Protein AF-A0A372RG05-F1 (afdb_monomer_lite)

Sequence (465 aa):
MEESPLFGQHEIIISEVIYQSGDFVYYHDNGLQKLGRLRAIMKDENGNYELRVQLILNYDDLPENLKGLSRRRHSLTGEIWFQDELFIIIMTSQILEKVTIMMMYQHQIIPEGSLRITEIIYKCNDCWHICDVKLSYQHPSDYISVKNPPLSIPVYKLFLDLYYSNFGTFRNVYHSLGGIYVQFGNMATHQRKLIKNHFVLRFIPFGGNFNEQDAWVIAGLGLVTADLPQGKDIAGVLRHNANKGCSTCTIKKKSLSTYNQDRVITLHYHHITDEEISKISQKSVSSKREQLCTEYGLRSLPSILDKLKCERYLQMPQDIYHTTAKKIGRLLKLTCKLFSQEGEDDFIKIWKNFKIPKNLVLKAIISCWVQVAKIMKAVFNKEFTLYSYKELQLCLKKEFLILPKVFASFVNLPNIYINMHLLMYYAKTFSILFVNSQVDIKEMVHHIFKGMNFKKIKFCENLQN

Foldseek 3Di:
DQLACLPHVQWDAAPNDIDGQQFKFWFDDPRDTFIWHFRGWDADPVRAIKTKTWGKAQLVRDDPVPNDPVSVVVSVFQEIETEQPDIDIDHSVGTDDTFDEAECVVDPDDDGSHHYYQWYWYAAPNDIDIDGSLLDADGNVNQDDDDDDPPPAAEARFEKEWEKEWDPVCVPPDPTDIWIKIAGPPDDLVLLLDPVRIDTPPDDDPPDDDDDDDHHYHYDYAAYEYAQQVLQVQLQFADPVAQQHDSFFRHGLQCLLPPRDDDSVTTDFDVVVVVLLVVLQPDPDVVVSVVSCRNRRGHSDHHPCVVHRDGSNQRSAYQLCNLLVVVVVVLVVVVVVVADPVRVVVCVVAVVPDDDDDDDLVVLSVQLVVLSVQLLCLLQDPDDDPVSLVSNVVSLSSNSVRVCVSPVVCNSDVSSSSSVVCSPRCCVPPVVSSSCSVVSVVVVVVVVVVVPPCPDPPDDPPDDD

Secondary structure (DSSP, 8-state):
-TT-TTTSB-EEEETTEEEETT-EEEEEETTEEEEEEEEEEEE-TTS-EEEEEEEEE-GGGS-GGG--HHHHHHHTTTEEEEEEEEEEEEEGGGEEEEE--EETTT-S---TT--EEEEEEEEETTEEEEEEGGGSPPPGGGTPPPPPPPTTS-EEEEEEEEEEEE-GGGTTTSS--EEEEEEETTS-TTGGGSGGG-EETT-PPTT--------EEEEEEEEEEE-HHHHHHHTTB--TTSSB--SSB--BGGGTT-TTS-SGGGB--HHHHHHHHHHHHT--SHHHHHHHHHHHTB-SS--GGGGSSS-TTTSS---HHHHHHHHHHHHHHHHHTTS-HHHHHHHHHHTTS------HHHHHHHHHHHHHHHHHHHHT-S---HHHHHHHHHHHHHHHHHHHHH-GGGTT-HHHHTHHHIIIIIHHH-GGGGS-HHHHHHHHHHHHHHHS-------------

pLDDT: mean 70.19, std 15.72, range [23.42, 92.75]

Structure (mmCIF, N/CA/C/O backbone):
data_AF-A0A372RG05-F1
#
_entry.id   AF-A0A372RG05-F1
#
loop_
_atom_site.group_PDB
_atom_site.id
_atom_site.type_symbol
_atom_site.label_atom_id
_atom_site.label_alt_id
_atom_site.label_comp_id
_atom_site.label_asym_id
_atom_site.label_entity_id
_atom_site.label_seq_id
_atom_site.pdbx_PDB_ins_code
_atom_site.Cartn_x
_atom_site.Cartn_y
_atom_site.Cartn_z
_atom_site.occupancy
_atom_site.B_iso_or_equiv
_atom_site.auth_seq_id
_atom_site.auth_comp_id
_atom_site.auth_asym_id
_atom_site.auth_atom_id
_atom_site.pdbx_PDB_model_num
ATOM 1 N N . MET A 1 1 ? -5.933 -9.212 3.334 1.00 53.38 1 MET A N 1
ATOM 2 C CA . MET A 1 1 ? -7.353 -9.438 2.948 1.00 53.38 1 MET A CA 1
ATOM 3 C C . MET A 1 1 ? -8.233 -9.389 4.193 1.00 53.38 1 MET A C 1
ATOM 5 O O . MET A 1 1 ? -9.326 -8.840 4.135 1.00 53.38 1 MET A O 1
ATOM 9 N N . GLU A 1 2 ? -7.702 -9.883 5.316 1.00 57.94 2 GLU A N 1
ATOM 10 C CA . GLU A 1 2 ? -8.270 -9.846 6.666 1.00 57.94 2 GLU A CA 1
ATOM 11 C C . GLU A 1 2 ? -8.697 -8.437 7.115 1.00 57.94 2 GLU A C 1
ATOM 13 O O . GLU A 1 2 ? -9.759 -8.301 7.706 1.00 57.94 2 GLU A O 1
ATOM 18 N N . GLU A 1 3 ? -7.944 -7.383 6.761 1.00 63.47 3 GLU A N 1
ATOM 19 C CA . GLU A 1 3 ? -8.291 -5.978 7.079 1.00 63.47 3 GLU A CA 1
ATOM 20 C C . GLU A 1 3 ? -9.594 -5.467 6.419 1.00 63.47 3 GLU A C 1
ATOM 22 O O . GLU A 1 3 ? -10.024 -4.343 6.675 1.00 63.47 3 GLU A O 1
ATOM 27 N N . SER A 1 4 ? -10.225 -6.237 5.523 1.00 67.44 4 SER A N 1
ATOM 28 C CA . SER A 1 4 ? -11.450 -5.808 4.840 1.00 67.44 4 SER A CA 1
ATOM 29 C C . SER A 1 4 ? -12.708 -6.239 5.605 1.00 67.44 4 SER A C 1
ATOM 31 O O . SER A 1 4 ? -12.933 -7.446 5.735 1.00 67.44 4 SER A O 1
ATOM 33 N N . PRO A 1 5 ? -13.606 -5.308 5.992 1.00 66.56 5 PRO A N 1
ATOM 34 C CA . PRO A 1 5 ? -14.846 -5.633 6.703 1.00 66.56 5 PRO A CA 1
ATOM 35 C C . PRO A 1 5 ? -15.835 -6.469 5.866 1.00 66.56 5 PRO A C 1
ATOM 37 O O . PRO A 1 5 ? -16.751 -7.084 6.407 1.00 66.56 5 PRO A O 1
ATOM 40 N N . LEU A 1 6 ? -15.644 -6.552 4.542 1.00 66.69 6 LEU A N 1
ATOM 41 C CA . LEU A 1 6 ? -16.422 -7.452 3.683 1.00 66.69 6 LEU A CA 1
ATOM 42 C C . LEU A 1 6 ? -15.947 -8.904 3.779 1.00 66.69 6 LEU A C 1
ATOM 44 O O . LEU A 1 6 ? -16.773 -9.809 3.684 1.00 66.69 6 LEU A O 1
ATOM 48 N N . PHE A 1 7 ? -14.646 -9.145 3.963 1.00 64.38 7 PHE A N 1
ATOM 49 C CA . PHE A 1 7 ? -14.022 -10.454 3.728 1.00 64.38 7 PHE A CA 1
ATOM 50 C C . PHE A 1 7 ? -13.439 -11.114 4.974 1.00 64.38 7 PHE A C 1
ATOM 52 O O . PHE A 1 7 ? -13.580 -12.326 5.116 1.00 64.38 7 PHE A O 1
ATOM 59 N N . GLY A 1 8 ? -12.814 -10.345 5.866 1.00 64.56 8 GLY A N 1
ATOM 60 C CA . GLY A 1 8 ? -12.339 -10.851 7.149 1.00 64.56 8 GLY A CA 1
ATOM 61 C C . GLY A 1 8 ? -13.477 -11.099 8.141 1.00 64.56 8 GLY A C 1
ATOM 62 O O . GLY A 1 8 ? -14.660 -10.870 7.853 1.00 64.56 8 GLY A O 1
ATOM 63 N N . GLN A 1 9 ? -13.101 -11.522 9.348 1.00 73.62 9 GLN A N 1
ATOM 64 C CA . GLN A 1 9 ? -13.955 -11.364 10.518 1.00 73.62 9 GLN A CA 1
ATOM 65 C C . GLN A 1 9 ? -14.029 -9.856 10.809 1.00 73.62 9 GLN A C 1
ATOM 67 O O . GLN A 1 9 ? -13.040 -9.248 11.212 1.00 73.62 9 GLN A O 1
ATOM 72 N N . HIS A 1 10 ? -15.170 -9.221 10.530 1.00 75.00 10 HIS A N 1
ATOM 73 C CA . HIS A 1 10 ? -15.296 -7.772 10.722 1.00 75.00 10 HIS A CA 1
ATOM 74 C C . HIS A 1 10 ? -15.374 -7.409 12.205 1.00 75.00 10 HIS A C 1
ATOM 76 O O . HIS A 1 10 ? -14.768 -6.416 12.607 1.00 75.00 10 HIS A O 1
ATOM 82 N N . GLU A 1 11 ? -16.091 -8.213 12.989 1.00 84.00 11 GLU A N 1
ATOM 83 C CA . GLU A 1 11 ? -16.483 -7.906 14.362 1.00 84.00 11 GLU A CA 1
ATOM 84 C C . GLU A 1 11 ? -16.268 -9.082 15.321 1.00 84.00 11 GLU A C 1
ATOM 86 O O . GLU A 1 11 ? -16.272 -10.248 14.915 1.00 84.00 11 GLU A O 1
ATOM 91 N N . ILE A 1 12 ? -16.075 -8.766 16.598 1.00 87.12 12 ILE A N 1
ATOM 92 C CA . ILE A 1 12 ? -15.927 -9.720 17.697 1.00 87.12 12 ILE A CA 1
ATOM 93 C C . ILE A 1 12 ? -16.541 -9.133 18.971 1.00 87.12 12 ILE A C 1
ATOM 95 O O . ILE A 1 12 ? -16.439 -7.932 19.215 1.00 87.12 12 ILE A O 1
ATOM 99 N N . ILE A 1 13 ? -17.173 -9.979 19.785 1.00 87.62 13 ILE A N 1
ATOM 100 C CA . ILE A 1 13 ? -17.655 -9.604 21.118 1.00 87.62 13 ILE A CA 1
ATOM 101 C C . ILE A 1 13 ? -16.587 -10.005 22.137 1.00 87.62 13 ILE A C 1
ATOM 103 O O . ILE A 1 13 ? -16.177 -11.165 22.176 1.00 87.62 13 ILE A O 1
ATOM 107 N N . ILE A 1 14 ? -16.139 -9.053 22.954 1.00 85.94 14 ILE A N 1
ATOM 108 C CA . ILE A 1 14 ? -15.201 -9.271 24.063 1.00 85.94 14 ILE A CA 1
ATOM 109 C C . ILE A 1 14 ? -15.782 -8.540 25.274 1.00 85.94 14 ILE A C 1
ATOM 111 O O . ILE A 1 14 ? -16.036 -7.341 25.193 1.00 85.94 14 ILE A O 1
ATOM 115 N N . SER A 1 15 ? -16.021 -9.260 26.375 1.00 83.94 15 SER A N 1
ATOM 116 C CA . SER A 1 15 ? -16.627 -8.706 27.600 1.00 83.94 15 SER A CA 1
ATOM 117 C C . SER A 1 15 ? -17.902 -7.892 27.320 1.00 83.94 15 SER A C 1
ATOM 119 O O . SER A 1 15 ? -18.008 -6.734 27.706 1.00 83.94 15 SER A O 1
ATOM 121 N N . GLU A 1 16 ? -18.836 -8.492 26.569 1.00 85.25 16 GLU A N 1
ATOM 122 C CA . GLU A 1 16 ? -20.123 -7.912 26.122 1.00 85.25 16 GLU A CA 1
ATOM 123 C C . GLU A 1 16 ? -20.031 -6.697 25.168 1.00 85.25 16 GLU A C 1
ATOM 125 O O . GLU A 1 16 ? -21.027 -6.323 24.550 1.00 85.25 16 GLU A O 1
ATOM 130 N N . VAL A 1 17 ? -18.839 -6.138 24.937 1.00 88.25 17 VAL A N 1
ATOM 131 C CA . VAL A 1 17 ? -18.601 -5.029 24.000 1.00 88.25 17 VAL A CA 1
ATOM 132 C C . VAL A 1 17 ? -18.288 -5.552 22.593 1.00 88.25 17 VAL A C 1
ATOM 134 O O . VAL A 1 17 ? -17.492 -6.477 22.416 1.00 88.25 17 VAL A O 1
ATOM 137 N N . ILE A 1 18 ? -18.892 -4.932 21.572 1.00 88.38 18 ILE A N 1
ATOM 138 C CA . ILE A 1 18 ? -18.616 -5.212 20.154 1.00 88.38 18 ILE A CA 1
ATOM 139 C C . ILE A 1 18 ? -17.410 -4.382 19.687 1.00 88.38 18 ILE A C 1
ATOM 141 O O . ILE A 1 18 ? -17.457 -3.149 19.663 1.00 88.38 18 ILE A O 1
ATOM 145 N N . TYR A 1 19 ? -16.359 -5.073 19.249 1.00 88.69 19 TYR A N 1
ATOM 146 C CA . TYR A 1 19 ? -15.171 -4.502 18.615 1.00 88.69 19 TYR A CA 1
ATOM 147 C C . TYR A 1 19 ? -15.183 -4.804 17.116 1.00 88.69 19 TYR A C 1
ATOM 149 O O . TYR A 1 19 ? -15.446 -5.935 16.707 1.00 88.69 19 TYR A O 1
ATOM 157 N N . GLN A 1 20 ? -14.868 -3.808 16.293 1.00 87.44 20 GLN A N 1
ATOM 158 C CA . GLN A 1 20 ? -14.857 -3.892 14.836 1.00 87.44 20 GLN A CA 1
ATOM 159 C C . GLN A 1 20 ? -13.479 -3.534 14.265 1.00 87.44 20 GLN A C 1
ATOM 161 O O . GLN A 1 20 ? -12.805 -2.613 14.722 1.00 87.44 20 GLN A O 1
ATOM 166 N N . SER A 1 21 ? -13.057 -4.252 13.221 1.00 84.56 21 SER A N 1
ATOM 167 C CA . SER A 1 21 ? -11.846 -3.931 12.453 1.00 84.56 21 SER A CA 1
ATOM 168 C C . SER A 1 21 ? -11.917 -2.486 11.944 1.00 84.56 21 SER A C 1
ATOM 170 O O . SER A 1 21 ? -12.799 -2.155 11.154 1.00 84.56 21 SER A O 1
ATOM 172 N N . GLY A 1 22 ? -10.997 -1.638 12.406 1.00 84.56 22 GLY A N 1
ATOM 173 C CA . GLY A 1 22 ? -11.013 -0.183 12.250 1.00 84.56 22 GLY A CA 1
ATOM 174 C C . GLY A 1 22 ? -11.011 0.592 13.575 1.00 84.56 22 GLY A C 1
ATOM 175 O O . GLY A 1 22 ? -10.551 1.735 13.577 1.00 84.56 22 GLY A O 1
ATOM 176 N N . ASP A 1 23 ? -11.470 -0.013 14.676 1.00 88.75 23 ASP A N 1
ATOM 177 C CA . ASP A 1 23 ? -11.579 0.609 16.005 1.00 88.75 23 ASP A CA 1
ATOM 178 C C . ASP A 1 23 ? -10.229 0.938 16.659 1.00 88.75 23 ASP A C 1
ATOM 180 O O . ASP A 1 23 ? -9.208 0.303 16.388 1.00 88.75 23 ASP A O 1
ATOM 184 N N . PHE A 1 24 ? -10.246 1.889 17.596 1.00 91.12 24 PHE A N 1
ATOM 185 C CA . PHE A 1 24 ? -9.142 2.143 18.522 1.00 91.12 24 PHE A CA 1
ATOM 186 C C . PHE A 1 24 ? -9.408 1.471 19.874 1.00 91.12 24 PHE A C 1
ATOM 188 O O . PHE A 1 24 ? -10.544 1.446 20.350 1.00 91.12 24 PHE A O 1
ATOM 195 N N . VAL A 1 25 ? -8.362 0.926 20.495 1.00 92.75 25 VAL A N 1
ATOM 196 C CA . VAL A 1 25 ? -8.454 0.147 21.739 1.00 92.75 25 VAL A CA 1
ATOM 197 C C . VAL A 1 25 ? -7.288 0.445 22.678 1.00 92.75 25 VAL A C 1
ATOM 199 O O . VAL A 1 25 ? -6.166 0.701 22.227 1.00 92.75 25 VAL A O 1
ATOM 202 N N . TYR A 1 26 ? -7.544 0.346 23.982 1.00 92.31 26 TYR A N 1
ATOM 203 C CA . TYR A 1 26 ? -6.495 0.097 24.965 1.00 92.31 26 TYR A CA 1
ATOM 204 C C . TYR A 1 26 ? -6.266 -1.409 25.087 1.00 92.31 26 TYR A C 1
ATOM 206 O O . TYR A 1 26 ? -7.216 -2.195 25.146 1.00 92.31 26 TYR A O 1
ATOM 214 N N . TYR A 1 27 ? -5.002 -1.811 25.167 1.00 91.62 27 TYR A N 1
ATOM 215 C CA . TYR A 1 27 ? -4.607 -3.193 25.415 1.00 91.62 27 TYR A CA 1
ATOM 216 C C . TYR A 1 27 ? -3.428 -3.267 26.388 1.00 91.62 27 TYR A C 1
ATOM 218 O O . TYR A 1 27 ? -2.708 -2.290 26.600 1.00 91.62 27 TYR A O 1
ATOM 226 N N . HIS A 1 28 ? -3.244 -4.439 26.988 1.00 90.12 28 HIS A N 1
ATOM 227 C CA . HIS A 1 28 ? -2.194 -4.727 27.953 1.00 90.12 28 HIS A CA 1
ATOM 228 C C . HIS A 1 28 ? -1.012 -5.458 27.297 1.00 90.12 28 HIS A C 1
ATOM 230 O O . HIS A 1 28 ? -1.167 -6.542 26.726 1.00 90.12 28 HIS A O 1
ATOM 236 N N . ASP A 1 29 ? 0.184 -4.885 27.418 1.00 85.81 29 ASP A N 1
ATOM 237 C CA . ASP A 1 29 ? 1.433 -5.415 26.870 1.00 85.81 29 ASP A CA 1
ATOM 238 C C . ASP A 1 29 ? 2.562 -5.298 27.900 1.00 85.81 29 ASP A C 1
ATOM 240 O O . ASP A 1 29 ? 2.917 -4.200 28.328 1.00 85.81 29 ASP A O 1
ATOM 244 N N . ASN A 1 30 ? 3.119 -6.445 28.304 1.00 81.50 30 ASN A N 1
ATOM 245 C CA . ASN A 1 30 ? 4.248 -6.557 29.237 1.00 81.50 30 ASN A CA 1
ATOM 246 C C . ASN A 1 30 ? 4.096 -5.752 30.553 1.00 81.50 30 ASN A C 1
ATOM 248 O O . ASN A 1 30 ? 5.075 -5.236 31.088 1.00 81.50 30 ASN A O 1
ATOM 252 N N . GLY A 1 31 ? 2.873 -5.656 31.091 1.00 77.38 31 GLY A N 1
ATOM 253 C CA . GLY A 1 31 ? 2.576 -4.930 32.337 1.00 77.38 31 GLY A CA 1
ATOM 254 C C . GLY A 1 31 ? 2.121 -3.479 32.144 1.00 77.38 31 GLY A C 1
ATOM 255 O O . GLY A 1 31 ? 1.849 -2.797 33.128 1.00 77.38 31 GLY A O 1
ATOM 256 N N . LEU A 1 32 ? 2.049 -2.991 30.900 1.00 85.00 32 LEU A N 1
ATOM 257 C CA . LEU A 1 32 ? 1.709 -1.606 30.570 1.00 85.00 32 LEU A CA 1
ATOM 258 C C . LEU A 1 32 ? 0.440 -1.524 29.714 1.00 85.00 32 LEU A C 1
ATOM 260 O O . LEU A 1 32 ? 0.237 -2.317 28.793 1.00 85.00 32 LEU A O 1
ATOM 264 N N . GLN A 1 33 ? -0.391 -0.519 29.992 1.00 88.69 33 GLN A N 1
ATOM 265 C CA . GLN A 1 33 ? -1.503 -0.118 29.131 1.00 88.69 33 GLN A CA 1
ATOM 266 C C . GLN A 1 33 ? -0.955 0.636 27.912 1.00 88.69 33 GLN A C 1
ATOM 268 O O . GLN A 1 33 ? -0.195 1.593 28.057 1.00 88.69 33 GLN A O 1
ATOM 273 N N . LYS A 1 34 ? -1.349 0.216 26.708 1.00 90.44 34 LYS A N 1
ATOM 274 C CA . LYS A 1 34 ? -0.932 0.823 25.437 1.00 90.44 34 LYS A CA 1
ATOM 275 C C . LYS A 1 34 ? -2.123 1.090 24.527 1.00 90.44 34 LYS A C 1
ATOM 277 O O . LYS A 1 34 ? -3.161 0.439 24.634 1.00 90.44 34 LYS A O 1
ATOM 282 N N . LEU A 1 35 ? -1.951 2.050 23.621 1.00 91.62 35 LEU A N 1
ATOM 283 C CA . LEU A 1 35 ? -2.931 2.409 22.598 1.00 91.62 35 LEU A CA 1
ATOM 284 C C . LEU A 1 35 ? -2.625 1.713 21.274 1.00 91.62 35 LEU A C 1
ATOM 286 O O . LEU A 1 35 ? -1.468 1.517 20.889 1.00 91.62 35 LEU A O 1
ATOM 290 N N . GLY A 1 36 ? -3.677 1.365 20.541 1.00 91.31 36 GLY A N 1
ATOM 291 C CA . GLY A 1 36 ? -3.541 0.835 19.194 1.00 91.31 36 GLY A CA 1
ATOM 292 C C . GLY A 1 36 ? -4.832 0.887 18.393 1.00 91.31 36 GLY A C 1
ATOM 293 O O . GLY A 1 36 ? -5.913 1.138 18.926 1.00 91.31 36 GLY A O 1
ATOM 294 N N . ARG A 1 37 ? -4.709 0.642 17.088 1.00 90.00 37 ARG A N 1
ATOM 295 C CA . ARG A 1 37 ? -5.841 0.517 16.164 1.00 90.00 37 ARG A CA 1
ATOM 296 C C . ARG A 1 37 ? -5.978 -0.925 15.689 1.00 90.00 37 ARG A C 1
ATOM 298 O O . ARG A 1 37 ? -5.024 -1.484 15.149 1.00 90.00 37 ARG A O 1
ATOM 305 N N . LEU A 1 38 ? -7.153 -1.519 15.870 1.00 89.19 38 LEU A N 1
ATOM 306 C CA . LEU A 1 38 ? -7.473 -2.867 15.415 1.00 89.19 38 LEU A CA 1
ATOM 307 C C . LEU A 1 38 ? -7.543 -2.886 13.883 1.00 89.19 38 LEU A C 1
ATOM 309 O O . LEU A 1 38 ? -8.407 -2.251 13.283 1.00 89.19 38 LEU A O 1
ATOM 313 N N . ARG A 1 39 ? -6.619 -3.605 13.246 1.00 85.31 39 ARG A N 1
ATOM 314 C CA . ARG A 1 39 ? -6.508 -3.715 11.783 1.00 85.31 39 ARG A CA 1
ATOM 315 C C . ARG A 1 39 ? -7.281 -4.911 11.246 1.00 85.31 39 ARG A C 1
ATOM 317 O O . ARG A 1 39 ? -7.990 -4.797 10.255 1.00 85.31 39 ARG A O 1
ATOM 324 N N . ALA A 1 40 ? -7.152 -6.058 11.904 1.00 84.75 40 ALA A N 1
ATOM 325 C CA . ALA A 1 40 ? -7.860 -7.271 11.523 1.00 84.75 40 ALA A CA 1
ATOM 326 C C . ALA A 1 40 ? -8.130 -8.163 12.734 1.00 84.75 40 ALA A C 1
ATOM 328 O O . ALA A 1 40 ? -7.294 -8.273 13.634 1.00 84.75 40 ALA A O 1
ATOM 329 N N . ILE A 1 41 ? -9.269 -8.849 12.695 1.00 85.56 41 ILE A N 1
ATOM 330 C CA . ILE A 1 41 ? -9.576 -9.988 13.558 1.00 85.56 41 ILE A CA 1
ATOM 331 C C . ILE A 1 41 ? -9.273 -11.251 12.745 1.00 85.56 41 ILE A C 1
ATOM 333 O O . ILE A 1 41 ? -9.759 -11.422 11.625 1.00 85.56 41 ILE A O 1
ATOM 337 N N . MET A 1 42 ? -8.428 -12.112 13.296 1.00 84.06 42 MET A N 1
ATOM 338 C CA . MET A 1 42 ? -7.890 -13.316 12.665 1.00 84.06 42 MET A CA 1
ATOM 339 C C . MET A 1 42 ? -8.261 -14.546 13.505 1.00 84.06 42 MET A C 1
ATOM 341 O O . MET A 1 42 ? -8.809 -14.415 14.603 1.00 84.06 42 MET A O 1
ATOM 345 N N . LYS A 1 43 ? -7.963 -15.744 12.994 1.00 81.50 43 LYS A N 1
ATOM 346 C CA . LYS A 1 43 ? -8.001 -16.980 13.781 1.00 81.50 43 LYS A CA 1
ATOM 347 C C . LYS A 1 43 ? -6.684 -17.730 13.661 1.00 81.50 43 LYS A C 1
ATOM 349 O O . LYS A 1 43 ? -6.126 -17.769 12.565 1.00 81.50 43 LYS A O 1
ATOM 354 N N . ASP A 1 44 ? -6.227 -18.311 14.766 1.00 78.50 44 ASP A N 1
ATOM 355 C CA . ASP A 1 44 ? -5.098 -19.244 14.765 1.00 78.50 44 ASP A CA 1
ATOM 356 C C . ASP A 1 44 ? -5.502 -20.607 14.161 1.00 78.50 44 ASP A C 1
ATOM 358 O O . ASP A 1 44 ? -6.667 -20.850 13.825 1.00 78.50 44 ASP A O 1
ATOM 362 N N . GLU A 1 45 ? -4.539 -21.523 14.039 1.00 75.06 45 GLU A N 1
ATOM 363 C CA . GLU A 1 45 ? -4.778 -22.880 13.520 1.00 75.06 45 GLU A CA 1
ATOM 364 C C . GLU A 1 45 ? -5.696 -23.730 14.427 1.00 75.06 45 GLU A C 1
ATOM 366 O O . GLU A 1 45 ? -6.244 -24.736 13.976 1.00 75.06 45 GLU A O 1
ATOM 371 N N . ASN A 1 46 ? -5.918 -23.307 15.678 1.00 79.62 46 ASN A N 1
ATOM 372 C CA . ASN A 1 46 ? -6.794 -23.957 16.657 1.00 79.62 46 ASN A CA 1
ATOM 373 C C . ASN A 1 46 ? -8.223 -23.364 16.671 1.00 79.62 46 ASN A C 1
ATOM 375 O O . ASN A 1 46 ? -9.114 -23.912 17.320 1.00 79.62 46 ASN A O 1
ATOM 379 N N . GLY A 1 47 ? -8.460 -22.249 15.968 1.00 79.31 47 GLY A N 1
ATOM 380 C CA . GLY A 1 47 ? -9.732 -21.523 15.919 1.00 79.31 47 GLY A CA 1
ATOM 381 C C . GLY A 1 47 ? -9.908 -20.404 16.959 1.00 79.31 47 GLY A C 1
ATOM 382 O O . GLY A 1 47 ? -10.967 -19.764 16.960 1.00 79.31 47 GLY A O 1
ATOM 383 N N . ASN A 1 48 ? -8.903 -20.138 17.801 1.00 84.31 48 ASN A N 1
ATOM 384 C CA . ASN A 1 48 ? -8.865 -19.008 18.734 1.00 84.31 48 ASN A CA 1
ATOM 385 C C . ASN A 1 48 ? -8.792 -17.680 17.974 1.00 84.31 48 ASN A C 1
ATOM 387 O O . ASN A 1 48 ? -8.229 -17.618 16.884 1.00 84.31 48 ASN A O 1
ATOM 391 N N . TYR A 1 49 ? -9.310 -16.597 18.557 1.00 86.81 49 TYR A N 1
ATOM 392 C CA . TYR A 1 49 ? -9.231 -15.269 17.944 1.00 86.81 49 TYR A CA 1
ATOM 393 C C . TYR A 1 49 ? -7.911 -14.560 18.270 1.00 86.81 49 TYR A C 1
ATOM 395 O O . TYR A 1 49 ? -7.606 -14.294 19.433 1.00 86.81 49 TYR A O 1
ATOM 403 N N . GLU A 1 50 ? -7.187 -14.183 17.218 1.00 89.25 50 GLU A N 1
ATOM 404 C CA . GLU A 1 50 ? -6.007 -13.319 17.272 1.00 89.25 50 GLU A CA 1
ATOM 405 C C . GLU A 1 50 ? -6.347 -11.930 16.724 1.00 89.25 50 GLU A C 1
ATOM 407 O O . GLU A 1 50 ? -7.055 -11.795 15.723 1.00 89.25 50 GLU A O 1
ATOM 412 N N . LEU A 1 51 ? -5.824 -10.877 17.350 1.00 88.88 51 LEU A N 1
ATOM 413 C CA . LEU A 1 51 ? -6.123 -9.494 16.991 1.00 88.88 51 LEU A CA 1
ATOM 414 C C . LEU A 1 51 ? -4.861 -8.795 16.493 1.00 88.88 51 LEU A C 1
ATOM 416 O O . LEU A 1 51 ? -3.894 -8.614 17.234 1.00 88.88 51 LEU A O 1
ATOM 420 N N . ARG A 1 52 ? -4.869 -8.370 15.228 1.00 87.31 52 ARG A N 1
ATOM 421 C CA . ARG A 1 52 ? -3.763 -7.621 14.631 1.00 87.31 52 ARG A CA 1
ATOM 422 C C . ARG A 1 52 ? -3.950 -6.133 14.896 1.00 87.31 52 ARG A C 1
ATOM 424 O O . ARG A 1 52 ? -4.876 -5.521 14.361 1.00 87.31 52 ARG A O 1
ATOM 431 N N . VAL A 1 53 ? -3.053 -5.542 15.677 1.00 88.25 53 VAL A N 1
ATOM 432 C CA . VAL A 1 53 ? -3.140 -4.149 16.140 1.00 88.25 53 VAL A CA 1
ATOM 433 C C . VAL A 1 53 ? -1.967 -3.330 15.599 1.00 88.25 53 VAL A C 1
ATOM 435 O O . VAL A 1 53 ? -0.818 -3.765 15.633 1.00 88.25 53 VAL A O 1
ATOM 438 N N . GLN A 1 54 ? -2.257 -2.137 15.078 1.00 88.62 54 GLN A N 1
ATOM 439 C CA . GLN A 1 54 ? -1.263 -1.127 14.710 1.00 88.62 54 GLN A CA 1
ATOM 440 C C . GLN A 1 54 ? -0.937 -0.258 15.928 1.00 88.62 54 GLN A C 1
ATOM 442 O O . GLN A 1 54 ? -1.854 0.213 16.604 1.00 88.62 54 GLN A O 1
ATOM 447 N N . LEU A 1 55 ? 0.352 -0.038 16.195 1.00 88.62 55 LEU A N 1
ATOM 448 C CA . LEU A 1 55 ? 0.809 0.696 17.377 1.00 88.62 55 LEU A CA 1
ATOM 449 C C . LEU A 1 55 ? 0.481 2.197 17.315 1.00 88.62 55 LEU A C 1
ATOM 451 O O . LEU A 1 55 ? 0.620 2.846 16.272 1.00 88.62 55 LEU A O 1
ATOM 455 N N . ILE A 1 56 ? 0.099 2.743 18.471 1.00 89.75 56 ILE A N 1
ATOM 456 C CA . ILE A 1 56 ? -0.020 4.177 18.742 1.00 89.75 56 ILE A CA 1
ATOM 457 C C . ILE A 1 56 ? 0.860 4.483 19.959 1.00 89.75 56 ILE A C 1
ATOM 459 O O . ILE A 1 56 ? 0.811 3.771 20.960 1.00 89.75 56 ILE A O 1
ATOM 463 N N . LEU A 1 57 ? 1.695 5.515 19.850 1.00 88.81 57 LEU A N 1
ATOM 464 C CA . LEU A 1 57 ? 2.735 5.854 20.819 1.00 88.81 57 LEU A CA 1
ATOM 465 C C . LEU A 1 57 ? 2.359 7.097 21.631 1.00 88.81 57 LEU A C 1
ATOM 467 O O . LEU A 1 57 ? 1.873 8.088 21.074 1.00 88.81 57 LEU A O 1
ATOM 471 N N . ASN A 1 58 ? 2.658 7.063 22.931 1.00 88.75 58 ASN A N 1
ATOM 472 C CA . ASN A 1 58 ? 2.662 8.247 23.788 1.00 88.75 58 ASN A CA 1
ATOM 473 C C . ASN A 1 58 ? 3.987 9.010 23.636 1.00 88.75 58 ASN A C 1
ATOM 475 O O . ASN A 1 58 ? 4.942 8.503 23.046 1.00 88.75 58 ASN A O 1
ATOM 479 N N . TYR A 1 59 ? 4.083 10.214 24.215 1.00 87.38 59 TYR A N 1
ATOM 480 C CA . TYR A 1 59 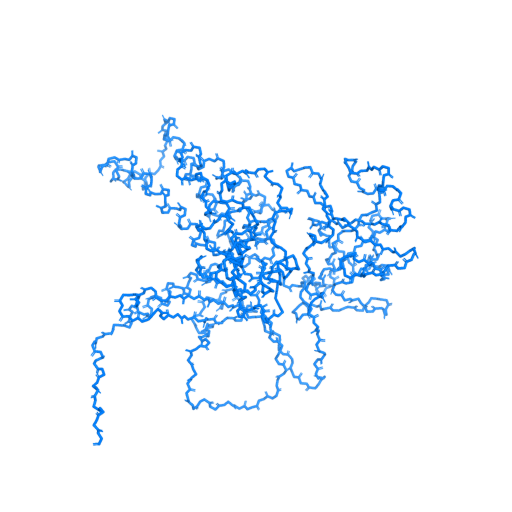? 5.314 11.017 24.167 1.00 87.38 59 TYR A CA 1
ATOM 481 C C . TYR A 1 59 ? 6.548 10.273 24.711 1.00 87.38 59 TYR A C 1
ATOM 483 O O . TYR A 1 59 ? 7.654 10.430 24.187 1.00 87.38 59 TYR A O 1
ATOM 491 N N . ASP A 1 60 ? 6.375 9.449 25.744 1.00 86.00 60 ASP A N 1
ATOM 492 C CA . ASP A 1 60 ? 7.483 8.741 26.384 1.00 86.00 60 ASP A CA 1
ATOM 493 C C . ASP A 1 60 ? 7.965 7.515 25.594 1.00 86.00 60 ASP A C 1
ATOM 495 O O . ASP A 1 60 ? 9.155 7.196 25.657 1.00 86.00 60 ASP A O 1
ATOM 499 N N . ASP A 1 61 ? 7.108 6.927 24.754 1.00 86.56 61 ASP A N 1
ATOM 500 C CA . ASP A 1 61 ? 7.451 5.850 23.814 1.00 86.56 61 ASP A CA 1
ATOM 501 C C . ASP A 1 61 ? 8.119 6.366 22.518 1.00 86.56 61 ASP A C 1
ATOM 503 O O . ASP A 1 61 ? 8.576 5.577 21.686 1.00 86.56 61 ASP A O 1
ATOM 507 N N . LEU A 1 62 ? 8.173 7.690 22.308 1.00 87.81 62 LEU A N 1
ATOM 508 C CA . LEU A 1 62 ? 8.768 8.278 21.106 1.00 87.81 62 LEU A CA 1
ATOM 509 C C . LEU A 1 62 ? 10.271 7.964 20.983 1.00 87.81 62 LEU A C 1
ATOM 511 O O . LEU A 1 62 ? 11.001 8.010 21.975 1.00 87.81 62 LEU A O 1
ATOM 515 N N . PRO A 1 63 ? 10.793 7.777 19.758 1.00 86.44 63 PRO A N 1
ATOM 516 C CA . PRO A 1 63 ? 12.229 7.812 19.504 1.00 86.44 63 PRO A CA 1
ATOM 517 C C . PRO A 1 63 ? 12.873 9.112 20.005 1.00 86.44 63 PRO A C 1
ATOM 519 O O . PRO A 1 63 ? 12.338 10.200 19.785 1.00 86.44 63 PRO A O 1
ATOM 522 N N . GLU A 1 64 ? 14.053 9.022 20.627 1.00 85.31 64 GLU A N 1
ATOM 523 C CA . GLU A 1 64 ? 14.751 10.177 21.219 1.00 85.31 64 GLU A CA 1
ATOM 524 C C . GLU A 1 64 ? 14.965 11.320 20.218 1.00 85.31 64 GLU A C 1
ATOM 526 O O . GLU A 1 64 ? 14.766 12.483 20.555 1.00 85.31 64 GLU A O 1
ATOM 531 N N . ASN A 1 65 ? 15.265 10.995 18.955 1.00 86.81 65 ASN A N 1
ATOM 532 C CA . ASN A 1 65 ? 15.460 11.974 17.884 1.00 86.81 65 ASN A CA 1
ATOM 533 C C . ASN A 1 65 ? 14.176 12.725 17.464 1.00 86.81 65 ASN A C 1
ATOM 535 O O . ASN A 1 65 ? 14.245 13.615 16.617 1.00 86.81 65 ASN A O 1
ATOM 539 N N . LEU A 1 66 ? 13.015 12.348 18.011 1.00 85.62 66 LEU A N 1
ATOM 540 C CA . LEU A 1 66 ? 11.710 12.976 17.782 1.00 85.62 66 LEU A CA 1
ATOM 541 C C . LEU A 1 66 ? 11.142 13.646 19.049 1.00 85.62 66 LEU A C 1
ATOM 543 O O . LEU A 1 66 ? 10.256 14.501 18.921 1.00 85.62 66 LEU A O 1
ATOM 547 N N . LYS A 1 67 ? 11.658 13.311 20.245 1.00 86.69 67 LYS A N 1
ATOM 548 C CA . LYS A 1 67 ? 11.292 13.941 21.526 1.00 86.69 67 LYS A CA 1
ATOM 549 C C . LYS A 1 67 ? 11.737 15.406 21.542 1.00 86.69 67 LYS A C 1
ATOM 551 O O . LYS A 1 67 ? 12.923 15.719 21.515 1.00 86.69 67 LYS A O 1
ATOM 556 N N . GLY A 1 68 ? 10.774 16.322 21.605 1.00 86.81 68 GLY A N 1
ATOM 557 C CA . GLY A 1 68 ? 11.025 17.762 21.603 1.00 86.81 68 GLY A CA 1
ATOM 558 C C . GLY A 1 68 ? 9.960 18.539 22.371 1.00 86.81 68 GLY A C 1
ATOM 559 O O . GLY A 1 68 ? 8.824 18.082 22.512 1.00 86.81 68 GLY A O 1
ATOM 560 N N . LEU A 1 69 ? 10.319 19.735 22.850 1.00 84.81 69 LEU A N 1
ATOM 561 C CA . LEU A 1 69 ? 9.476 20.549 23.740 1.00 84.81 69 LEU A CA 1
ATOM 562 C C . LEU A 1 69 ? 8.076 20.832 23.172 1.00 84.81 69 LEU A C 1
ATOM 564 O O . LEU A 1 69 ? 7.106 20.803 23.928 1.00 84.81 69 LEU A O 1
ATOM 568 N N . SER A 1 70 ? 7.949 21.047 21.858 1.00 84.88 70 SER A N 1
ATOM 569 C CA . SER A 1 70 ? 6.647 21.216 21.198 1.00 84.88 70 SER A CA 1
ATOM 570 C C . SER A 1 70 ? 5.782 19.962 21.335 1.00 84.88 70 SER A C 1
ATOM 572 O O . SER A 1 70 ? 4.667 20.053 21.835 1.00 84.88 70 SER A O 1
ATOM 574 N N . ARG A 1 71 ? 6.317 18.772 21.020 1.00 87.38 71 ARG A N 1
ATOM 575 C CA . ARG A 1 71 ? 5.584 17.501 21.169 1.00 87.38 71 ARG A CA 1
ATOM 576 C C . ARG A 1 71 ? 5.229 17.194 22.619 1.00 87.38 71 ARG A C 1
ATOM 578 O O . ARG A 1 71 ? 4.138 16.699 22.875 1.00 87.38 71 ARG A O 1
ATOM 585 N N . ARG A 1 72 ? 6.080 17.573 23.580 1.00 86.56 72 ARG A N 1
ATOM 586 C CA . ARG A 1 72 ? 5.746 17.457 25.007 1.00 86.56 72 ARG A CA 1
ATOM 587 C C . ARG A 1 72 ? 4.524 18.310 25.369 1.00 86.56 72 ARG A C 1
ATOM 589 O O . ARG A 1 72 ? 3.639 17.827 26.063 1.00 86.56 72 ARG A O 1
ATOM 596 N N . ARG A 1 73 ? 4.441 19.548 24.863 1.00 84.88 73 ARG A N 1
ATOM 597 C CA . ARG A 1 73 ? 3.255 20.414 25.031 1.00 84.88 73 ARG A CA 1
ATOM 598 C C . ARG A 1 73 ? 2.025 19.845 24.323 1.00 84.88 73 ARG A C 1
ATOM 600 O O . ARG A 1 73 ? 0.947 19.868 24.897 1.00 84.88 73 ARG A O 1
ATOM 607 N N . HIS A 1 74 ? 2.185 19.312 23.115 1.00 84.88 74 HIS A N 1
ATOM 608 C CA . HIS A 1 74 ? 1.083 18.715 22.360 1.00 84.88 74 HIS A CA 1
ATOM 609 C C . HIS A 1 74 ? 0.512 17.478 23.074 1.00 84.88 74 HIS A C 1
ATOM 611 O O . HIS A 1 74 ? -0.706 17.345 23.176 1.00 84.88 74 HIS A O 1
ATOM 617 N N . SER A 1 75 ? 1.364 16.617 23.641 1.00 85.62 75 SER A N 1
ATOM 618 C CA . SER A 1 75 ? 0.925 15.426 24.382 1.00 85.62 75 SER A CA 1
ATOM 619 C C . SER A 1 75 ? 0.110 15.784 25.629 1.00 85.62 75 SER A C 1
ATOM 621 O O . SER A 1 75 ? -0.922 15.169 25.880 1.00 85.62 75 SER A O 1
ATOM 623 N N . LEU A 1 76 ? 0.472 16.871 26.325 1.00 84.25 76 LEU A N 1
ATOM 624 C CA . LEU A 1 76 ? -0.345 17.443 27.407 1.00 84.25 76 LEU A CA 1
ATOM 625 C C . LEU A 1 76 ? -1.727 17.952 26.936 1.00 84.25 76 LEU A C 1
ATOM 627 O O . LEU A 1 76 ? -2.604 18.155 27.766 1.00 84.25 76 LEU A O 1
ATOM 631 N N . THR A 1 77 ? -1.941 18.135 25.626 1.00 82.69 77 THR A N 1
ATOM 632 C CA . THR A 1 77 ? -3.248 18.461 25.015 1.00 82.69 77 THR A CA 1
ATOM 633 C C . THR A 1 77 ? -3.940 17.256 24.355 1.00 82.69 77 THR A C 1
ATOM 635 O O . THR A 1 77 ? -4.808 17.450 23.506 1.00 82.69 77 THR A O 1
ATOM 638 N N . GLY A 1 78 ? -3.551 16.021 24.701 1.00 83.50 78 GLY A N 1
ATOM 639 C CA . GLY A 1 78 ? -4.150 14.790 24.162 1.00 83.50 78 GLY A CA 1
ATOM 640 C C . GLY A 1 78 ? -3.579 14.324 22.817 1.00 83.50 78 GLY A C 1
ATOM 641 O O . GLY A 1 78 ? -4.207 13.521 22.129 1.00 83.50 78 GLY A O 1
ATOM 642 N N . GLU A 1 79 ? -2.413 14.826 22.403 1.00 86.50 79 GLU A N 1
ATOM 643 C CA . GLU A 1 79 ? -1.791 14.426 21.136 1.00 86.50 79 GLU A CA 1
ATOM 644 C C . GLU A 1 79 ? -0.953 13.147 21.277 1.00 86.50 79 GLU A C 1
ATOM 646 O O . GLU A 1 79 ? -0.134 13.010 22.191 1.00 86.50 79 GLU A O 1
ATOM 651 N N . ILE A 1 80 ? -1.176 12.225 20.344 1.00 90.50 80 ILE A N 1
ATOM 652 C CA . ILE A 1 80 ? -0.606 10.874 20.288 1.00 90.50 80 ILE A CA 1
ATOM 653 C C . ILE A 1 80 ? -0.225 10.532 18.842 1.00 90.50 80 ILE A C 1
ATOM 655 O O . ILE A 1 80 ? -0.749 11.119 17.892 1.00 90.50 80 ILE A O 1
ATOM 659 N N . TRP A 1 81 ? 0.704 9.591 18.660 1.00 89.19 81 TRP A N 1
ATOM 660 C CA . TRP A 1 81 ? 1.367 9.364 17.371 1.00 89.19 81 TRP A CA 1
ATOM 661 C C . TRP A 1 81 ? 1.089 7.982 16.792 1.00 89.19 81 TRP A C 1
ATOM 663 O O . TRP A 1 81 ? 1.282 6.971 17.464 1.00 89.19 81 TRP A O 1
ATOM 673 N N . PHE A 1 82 ? 0.715 7.912 15.513 1.00 86.88 82 PHE A N 1
ATOM 674 C CA . PHE A 1 82 ? 0.610 6.626 14.817 1.00 86.88 82 PHE A CA 1
ATOM 675 C C . PHE A 1 82 ? 1.988 6.065 14.460 1.00 86.88 82 PHE A C 1
ATOM 677 O O . PHE A 1 82 ? 2.874 6.827 14.084 1.00 86.88 82 PHE A O 1
ATOM 684 N N . GLN A 1 83 ? 2.150 4.739 14.466 1.00 83.62 83 GLN A N 1
ATOM 685 C CA . GLN A 1 83 ? 3.327 4.075 13.903 1.00 83.62 83 GLN A CA 1
ATOM 686 C C . GLN A 1 83 ? 2.952 3.248 12.662 1.00 83.62 83 GLN A C 1
ATOM 688 O O . GLN A 1 83 ? 2.113 2.352 12.734 1.00 83.62 83 GLN A O 1
ATOM 693 N N . ASP A 1 84 ? 3.559 3.537 11.507 1.00 71.69 84 ASP A N 1
ATOM 694 C CA . ASP A 1 84 ? 3.147 2.934 10.220 1.00 71.69 84 ASP A CA 1
ATOM 695 C C . ASP A 1 84 ? 3.710 1.517 9.981 1.00 71.69 84 ASP A C 1
ATOM 697 O O . ASP A 1 84 ? 3.082 0.677 9.340 1.00 71.69 84 ASP A O 1
ATOM 701 N N . GLU A 1 85 ? 4.901 1.219 10.511 1.00 64.38 85 GLU A N 1
ATOM 702 C CA . GLU A 1 85 ? 5.645 -0.001 10.151 1.00 64.38 85 GLU A CA 1
ATOM 703 C C . GLU A 1 85 ? 5.478 -1.201 11.098 1.00 64.38 85 GLU A C 1
ATOM 705 O O . GLU A 1 85 ? 5.894 -2.304 10.730 1.00 64.38 85 GLU A O 1
ATOM 710 N N . LEU A 1 86 ? 4.897 -1.022 12.291 1.00 68.31 86 LEU A N 1
ATOM 711 C CA . LEU A 1 86 ? 4.745 -2.091 13.284 1.00 68.31 86 LEU A CA 1
ATOM 712 C C . LEU A 1 86 ? 3.277 -2.455 13.528 1.00 68.31 86 LEU A C 1
ATOM 714 O O . LEU A 1 86 ? 2.487 -1.666 14.047 1.00 68.31 86 LEU A O 1
ATOM 718 N N . PHE A 1 87 ? 2.968 -3.711 13.210 1.00 79.56 87 PHE A N 1
ATOM 719 C CA . PHE A 1 87 ? 1.783 -4.414 13.681 1.00 79.56 87 PHE A CA 1
ATOM 720 C C . PHE A 1 87 ? 2.215 -5.443 14.720 1.00 79.56 87 PHE A C 1
ATOM 722 O O . PHE A 1 87 ? 3.193 -6.161 14.499 1.00 79.56 87 PHE A O 1
ATOM 729 N N . ILE A 1 88 ? 1.464 -5.538 15.808 1.00 84.25 88 ILE A N 1
ATOM 730 C CA . ILE A 1 88 ? 1.554 -6.628 16.778 1.00 84.25 88 ILE A CA 1
ATOM 731 C C . ILE A 1 88 ? 0.352 -7.561 16.611 1.00 84.25 88 ILE A C 1
ATOM 733 O O . ILE A 1 88 ? -0.669 -7.179 16.031 1.00 84.25 88 ILE A O 1
ATOM 737 N N . ILE A 1 89 ? 0.480 -8.780 17.124 1.00 86.62 89 ILE A N 1
ATOM 738 C CA . ILE A 1 89 ? -0.635 -9.706 17.320 1.00 86.62 89 ILE A CA 1
ATOM 739 C C . ILE A 1 89 ? -0.846 -9.805 18.830 1.00 86.62 89 ILE A C 1
ATOM 741 O O . ILE A 1 89 ? 0.124 -9.990 19.564 1.00 86.62 89 ILE A O 1
ATOM 745 N N . ILE A 1 90 ? -2.088 -9.636 19.281 1.00 88.50 90 ILE A N 1
ATOM 746 C CA . ILE A 1 90 ? -2.490 -9.780 20.684 1.00 88.50 90 ILE A CA 1
ATOM 747 C C . ILE A 1 90 ? -3.670 -10.746 20.797 1.00 88.50 90 ILE A C 1
ATOM 749 O O . ILE A 1 90 ? -4.468 -10.881 19.866 1.00 88.50 90 ILE A O 1
ATOM 753 N N . MET A 1 91 ? -3.806 -11.387 21.953 1.00 88.88 91 MET A N 1
ATOM 754 C CA . MET A 1 91 ? -4.984 -12.194 22.273 1.00 88.88 91 MET A CA 1
ATOM 755 C C . MET A 1 91 ? -6.163 -11.302 22.678 1.00 88.88 91 MET A C 1
ATOM 757 O O . MET A 1 91 ? -5.977 -10.193 23.180 1.00 88.88 91 MET A O 1
ATOM 761 N N . THR A 1 92 ? -7.392 -11.802 22.533 1.00 87.94 92 THR A N 1
ATOM 762 C CA . THR A 1 92 ? -8.610 -11.101 22.990 1.00 87.94 92 THR A CA 1
ATOM 763 C C . THR A 1 92 ? -8.573 -10.737 24.476 1.00 87.94 92 THR A C 1
ATOM 765 O O . THR A 1 92 ? -9.052 -9.672 24.851 1.00 87.94 92 THR A O 1
ATOM 768 N N . SER A 1 93 ? -7.938 -11.569 25.306 1.00 87.62 93 SER A N 1
ATOM 769 C CA . SER A 1 93 ? -7.719 -11.342 26.742 1.00 87.62 93 SER A CA 1
ATOM 770 C C . SER A 1 93 ? -6.773 -10.182 27.077 1.00 87.62 93 SER A C 1
ATOM 772 O O . SER A 1 93 ? -6.652 -9.826 28.246 1.00 87.62 93 SER A O 1
ATOM 774 N N . GLN A 1 94 ? -6.093 -9.596 26.086 1.00 89.50 94 GLN A N 1
ATOM 775 C CA . GLN A 1 94 ? -5.252 -8.412 26.273 1.00 89.50 94 GLN A CA 1
ATOM 776 C C . GLN A 1 94 ? -5.996 -7.099 26.010 1.00 89.50 94 GLN A C 1
ATOM 778 O O . GLN A 1 94 ? -5.453 -6.052 26.350 1.00 89.50 94 GLN A O 1
ATOM 783 N N . ILE A 1 95 ? -7.192 -7.111 25.408 1.00 91.19 95 ILE A N 1
ATOM 784 C CA . ILE A 1 95 ? -7.991 -5.887 25.251 1.00 91.19 95 ILE A CA 1
ATOM 785 C C . ILE A 1 95 ? -8.580 -5.475 26.601 1.00 91.19 95 ILE A C 1
ATOM 787 O O . ILE A 1 95 ? -9.088 -6.306 27.350 1.00 91.19 95 ILE A O 1
ATOM 791 N N . LEU A 1 96 ? -8.507 -4.174 26.880 1.00 88.31 96 LEU A N 1
ATOM 792 C CA . LEU A 1 96 ? -9.050 -3.553 28.084 1.00 88.31 96 LEU A CA 1
ATOM 793 C C . LEU A 1 96 ? -10.384 -2.868 27.768 1.00 88.31 96 LEU A C 1
ATOM 795 O O . LEU A 1 96 ? -11.416 -3.237 28.320 1.00 88.31 96 LEU A O 1
ATOM 799 N N . GLU A 1 97 ? -10.370 -1.904 26.844 1.00 90.81 97 GLU A N 1
ATOM 800 C CA . GLU A 1 97 ? -11.548 -1.116 26.466 1.00 90.81 97 GLU A CA 1
ATOM 801 C C . GLU A 1 97 ? -11.413 -0.493 25.063 1.00 90.81 97 GLU A C 1
ATOM 803 O O . GLU A 1 97 ? -10.326 -0.444 24.472 1.00 90.81 97 GLU A O 1
ATOM 808 N N . LYS A 1 98 ? -12.534 0.006 24.532 1.00 90.75 98 LYS A N 1
ATOM 809 C CA . LYS A 1 98 ? -12.627 0.735 23.258 1.00 90.75 98 LYS A CA 1
ATOM 810 C C . LYS A 1 98 ? -12.436 2.240 23.474 1.00 90.75 98 LYS A C 1
ATOM 812 O O . LYS A 1 98 ? -12.972 2.804 24.420 1.00 90.75 98 LYS A O 1
ATOM 817 N N . VAL A 1 99 ? -11.714 2.895 22.565 1.00 89.50 99 VAL A N 1
ATOM 818 C CA . VAL A 1 99 ? -11.297 4.304 22.686 1.00 89.50 99 VAL A CA 1
ATOM 819 C C . VAL A 1 99 ? -11.806 5.120 21.496 1.00 89.50 99 VAL A C 1
ATOM 821 O O . VAL A 1 99 ? -11.832 4.637 20.365 1.00 89.50 99 VAL A O 1
ATOM 824 N N . THR A 1 100 ? -12.161 6.384 21.728 1.00 86.25 100 THR A N 1
ATOM 825 C CA . THR A 1 100 ? -12.450 7.355 20.661 1.00 86.25 100 THR A CA 1
ATOM 826 C C . THR A 1 100 ? -11.216 8.220 20.420 1.00 86.25 100 THR A C 1
ATOM 828 O O . THR A 1 100 ? -10.799 8.958 21.310 1.00 86.25 100 THR A O 1
ATOM 831 N N . ILE A 1 101 ? -10.632 8.140 19.219 1.00 85.12 101 ILE A N 1
ATOM 832 C CA . ILE A 1 101 ? -9.438 8.904 18.824 1.00 85.12 101 ILE A CA 1
ATOM 833 C C . ILE A 1 101 ? -9.718 9.652 17.520 1.00 85.12 101 ILE A C 1
ATOM 835 O O . ILE A 1 101 ? -10.192 9.069 16.545 1.00 85.12 101 ILE A O 1
ATOM 839 N N . MET A 1 102 ? -9.426 10.952 17.495 1.00 81.44 102 MET A N 1
ATOM 840 C CA . MET A 1 102 ? -9.794 11.842 16.396 1.00 81.44 102 MET A CA 1
ATOM 841 C C . MET A 1 102 ? -8.634 12.069 15.422 1.00 81.44 102 MET A C 1
ATOM 843 O O . MET A 1 102 ? -7.607 12.669 15.746 1.00 81.44 102 MET A O 1
ATOM 847 N N . MET A 1 103 ? -8.820 11.618 14.182 1.00 75.31 103 MET A N 1
ATOM 848 C CA . MET A 1 103 ? -7.891 11.864 13.076 1.00 75.31 103 MET A CA 1
ATOM 849 C C . MET A 1 103 ? -8.111 13.280 12.526 1.00 75.31 103 MET A C 1
ATOM 851 O O . MET A 1 103 ? -9.201 13.575 12.024 1.00 75.31 103 MET A O 1
ATOM 855 N N . MET A 1 104 ? -7.090 14.147 12.576 1.00 69.19 104 MET A N 1
ATOM 856 C CA . MET A 1 104 ? -7.229 15.572 12.215 1.00 69.19 104 MET A CA 1
ATOM 857 C C . MET A 1 104 ? -7.640 15.844 10.758 1.00 69.19 104 MET A C 1
ATOM 859 O O . MET A 1 104 ? -8.166 16.914 10.473 1.00 69.19 104 MET A O 1
ATOM 863 N N . TYR A 1 105 ? -7.433 14.905 9.827 1.00 68.25 105 TYR A N 1
ATOM 864 C CA . TYR A 1 105 ? -7.877 15.075 8.434 1.00 68.25 105 TYR A CA 1
ATOM 865 C C . TYR A 1 105 ? -9.349 14.692 8.196 1.00 68.25 105 TYR A C 1
ATOM 867 O O . TYR A 1 105 ? -9.891 15.002 7.139 1.00 68.25 105 TYR A O 1
ATOM 875 N N . GLN A 1 106 ? -9.992 14.019 9.157 1.00 64.38 106 GLN A N 1
ATOM 876 C CA . GLN A 1 106 ? -11.388 13.571 9.066 1.00 64.38 106 GLN A CA 1
ATOM 877 C C . GLN A 1 106 ? -12.349 14.486 9.844 1.00 64.38 106 GLN A C 1
ATOM 879 O O . GLN A 1 106 ? -13.527 14.567 9.506 1.00 64.38 106 GLN A O 1
ATOM 884 N N . HIS A 1 107 ? -11.854 15.194 10.866 1.00 63.31 107 HIS A N 1
ATOM 885 C CA . HIS A 1 107 ? -12.673 15.951 11.815 1.00 63.31 107 HIS A CA 1
ATOM 886 C C . HIS A 1 107 ? -12.297 17.438 11.804 1.00 63.31 107 HIS A C 1
ATOM 888 O O . HIS A 1 107 ? -11.191 17.806 12.190 1.00 63.31 107 HIS A O 1
ATOM 894 N N . GLN A 1 108 ? -13.228 18.298 11.381 1.00 56.66 108 GLN A N 1
ATOM 895 C CA . GLN A 1 108 ? -13.015 19.754 11.311 1.00 56.66 108 GLN A CA 1
ATOM 896 C C . GLN A 1 108 ? -13.095 20.453 12.678 1.00 56.66 108 GLN A C 1
ATOM 898 O O . GLN A 1 108 ? -12.579 21.555 12.836 1.00 56.66 108 GLN A O 1
ATOM 903 N N . ILE A 1 109 ? -13.740 19.816 13.660 1.00 61.03 109 ILE A N 1
ATOM 904 C CA . ILE A 1 109 ? -13.853 20.279 15.045 1.00 61.03 109 ILE A CA 1
ATOM 905 C C . ILE A 1 109 ? -13.443 19.107 15.938 1.00 61.03 109 ILE A C 1
ATOM 907 O O . ILE A 1 109 ? -13.904 17.983 15.736 1.00 61.03 109 ILE A O 1
ATOM 911 N N . ILE A 1 110 ? -12.566 19.372 16.904 1.00 64.31 110 ILE A N 1
ATOM 912 C CA . ILE A 1 110 ? -12.040 18.397 17.864 1.00 64.31 110 ILE A CA 1
ATOM 913 C C . ILE A 1 110 ? -12.350 18.944 19.263 1.00 64.31 110 ILE A C 1
ATOM 915 O O . ILE A 1 110 ? -11.875 20.038 19.574 1.00 64.31 110 ILE A O 1
ATOM 919 N N . PRO A 1 111 ? -13.157 18.254 20.093 1.00 70.50 111 PRO A N 1
ATOM 920 C CA . PRO A 1 111 ? -13.443 18.687 21.456 1.00 70.50 111 PRO A CA 1
ATOM 921 C C . PRO A 1 111 ? -12.172 18.784 22.300 1.00 70.50 111 PRO A C 1
ATOM 923 O O . PRO A 1 111 ? -11.270 17.946 22.198 1.00 70.50 111 PRO A O 1
ATOM 926 N N . GLU A 1 112 ? -12.106 19.799 23.154 1.00 64.00 112 GLU A N 1
ATOM 927 C CA . GLU A 1 112 ? -10.968 20.010 24.043 1.00 64.00 112 GLU A CA 1
ATOM 928 C C . GLU A 1 112 ? -10.819 18.834 25.027 1.00 64.00 112 GLU A C 1
ATOM 930 O O . GLU A 1 112 ? -11.803 18.324 25.561 1.00 64.00 112 GLU A O 1
ATOM 935 N N . GLY A 1 113 ? -9.587 18.347 25.204 1.00 68.50 113 GLY A N 1
ATOM 936 C CA . GLY A 1 113 ? -9.287 17.147 25.998 1.00 68.50 113 GLY A CA 1
ATOM 937 C C . GLY A 1 113 ? -9.484 15.798 25.286 1.00 68.50 113 GLY A C 1
ATOM 938 O O . GLY A 1 113 ? -9.143 14.770 25.866 1.00 68.50 113 GLY A O 1
ATOM 939 N N . SER A 1 114 ? -9.983 15.758 24.043 1.00 81.94 114 SER A N 1
ATOM 940 C CA . SER A 1 114 ? -10.071 14.501 23.277 1.00 81.94 114 SER A CA 1
ATOM 941 C C . SER A 1 114 ? -8.715 14.053 22.709 1.00 81.94 114 SER A C 1
ATOM 943 O O . SER A 1 114 ? -7.885 14.872 22.305 1.00 81.94 114 SER A O 1
ATOM 945 N N . LEU A 1 115 ? -8.491 12.733 22.656 1.00 85.62 115 LEU A N 1
ATOM 946 C CA . LEU A 1 115 ? -7.286 12.152 22.059 1.00 85.62 115 LEU A CA 1
ATOM 947 C C . LEU A 1 115 ? -7.272 12.378 20.542 1.00 85.62 115 LEU A C 1
ATOM 949 O O . LEU A 1 115 ? -8.223 12.008 19.848 1.00 85.62 115 LEU A O 1
ATOM 953 N N . ARG A 1 116 ? -6.179 12.938 20.011 1.00 87.44 116 ARG A N 1
ATOM 954 C CA . ARG A 1 116 ? -6.042 13.267 18.582 1.00 87.44 116 ARG A CA 1
ATOM 955 C C . ARG A 1 116 ? -4.720 12.805 17.978 1.00 87.44 116 ARG A C 1
ATOM 957 O O . ARG A 1 116 ? -3.689 12.810 18.647 1.00 87.44 116 ARG A O 1
ATOM 964 N N . ILE A 1 117 ? -4.747 12.490 16.682 1.00 85.38 117 ILE A N 1
ATOM 965 C CA . ILE A 1 117 ? -3.544 12.178 15.897 1.00 85.38 117 ILE A CA 1
ATOM 966 C C . ILE A 1 117 ? -3.353 13.227 14.796 1.00 85.38 117 ILE A C 1
ATOM 968 O O . ILE A 1 117 ? -4.227 13.444 13.950 1.00 85.38 117 ILE A O 1
ATOM 972 N N . THR A 1 118 ? -2.183 13.863 14.836 1.00 82.62 118 THR A N 1
ATOM 973 C CA . THR A 1 118 ? -1.674 14.925 13.945 1.00 82.62 118 THR A CA 1
ATOM 974 C C . THR A 1 118 ? -0.515 14.453 13.068 1.00 82.62 118 THR A C 1
ATOM 976 O O . THR A 1 118 ? -0.340 14.936 11.950 1.00 82.62 118 THR A O 1
ATOM 979 N N . GLU A 1 119 ? 0.268 13.501 13.574 1.00 86.75 119 GLU A N 1
ATOM 980 C CA . GLU A 1 119 ? 1.559 13.080 13.044 1.00 86.75 119 GLU A CA 1
ATOM 981 C C . GLU A 1 119 ? 1.664 11.543 13.030 1.00 86.75 119 GLU A C 1
ATOM 983 O O . GLU A 1 119 ? 1.204 10.853 13.944 1.00 86.75 119 GLU A O 1
ATOM 988 N N . ILE A 1 120 ? 2.317 11.001 12.000 1.00 85.88 120 ILE A N 1
ATOM 989 C CA . ILE A 1 120 ? 2.651 9.574 11.870 1.00 85.88 120 ILE A CA 1
ATOM 990 C C . ILE A 1 120 ? 4.167 9.411 11.887 1.00 85.88 120 ILE A C 1
ATOM 992 O O . ILE A 1 120 ? 4.886 10.132 11.191 1.00 85.88 120 ILE A O 1
ATOM 996 N N . ILE A 1 121 ? 4.631 8.415 12.635 1.00 87.75 121 ILE A N 1
ATOM 997 C CA . ILE A 1 121 ? 6.023 8.002 12.776 1.00 87.75 121 ILE A CA 1
ATOM 998 C C . ILE A 1 121 ? 6.291 6.781 11.895 1.00 87.75 121 ILE A C 1
ATOM 1000 O O . ILE A 1 121 ? 5.581 5.772 11.936 1.00 87.75 121 ILE A O 1
ATOM 1004 N N . TYR A 1 122 ? 7.371 6.849 11.126 1.00 83.75 122 TYR A N 1
ATOM 1005 C CA . TYR A 1 122 ? 7.839 5.771 10.258 1.00 83.75 122 TYR A CA 1
ATOM 1006 C C . TYR A 1 122 ? 9.367 5.717 10.252 1.00 83.75 122 TYR A C 1
ATOM 1008 O O . TYR A 1 122 ? 10.050 6.664 10.652 1.00 83.75 122 TYR A O 1
ATOM 1016 N N . LYS A 1 123 ? 9.921 4.588 9.803 1.00 79.12 123 LYS A N 1
ATOM 1017 C CA . LYS A 1 123 ? 11.366 4.373 9.732 1.00 79.12 123 LYS A CA 1
ATOM 1018 C C . LYS A 1 123 ? 11.831 4.460 8.278 1.00 79.12 123 LYS A C 1
ATOM 1020 O O . LYS A 1 123 ? 11.353 3.730 7.417 1.00 79.12 123 LYS A O 1
ATOM 1025 N N . CYS A 1 124 ? 12.771 5.355 7.984 1.00 73.12 124 CYS A N 1
ATOM 1026 C CA . CYS A 1 124 ? 13.321 5.544 6.640 1.00 73.12 124 CYS A CA 1
ATOM 1027 C C . CYS A 1 124 ? 14.848 5.624 6.716 1.00 73.12 124 CYS A C 1
ATOM 1029 O O . CYS A 1 124 ? 15.410 6.437 7.451 1.00 73.12 124 CYS A O 1
ATOM 1031 N N . ASN A 1 125 ? 15.522 4.748 5.961 1.00 68.94 125 ASN A N 1
ATOM 1032 C CA . ASN A 1 125 ? 16.979 4.555 5.998 1.00 68.94 125 ASN A CA 1
ATOM 1033 C C . ASN A 1 125 ? 17.520 4.350 7.429 1.00 68.94 125 ASN A C 1
ATOM 1035 O O . ASN A 1 125 ? 18.533 4.922 7.813 1.00 68.94 125 ASN A O 1
ATOM 1039 N N . ASP A 1 126 ? 16.792 3.544 8.203 1.00 74.31 126 ASP A N 1
ATOM 1040 C CA . ASP A 1 126 ? 17.039 3.182 9.602 1.00 74.31 126 ASP A CA 1
ATOM 1041 C C . ASP A 1 126 ? 16.956 4.302 10.662 1.00 74.31 126 ASP A C 1
ATOM 1043 O O . ASP A 1 126 ? 16.970 3.999 11.855 1.00 74.31 126 ASP A O 1
ATOM 1047 N N . CYS A 1 127 ? 16.709 5.550 10.257 1.00 77.81 127 CYS A N 1
ATOM 1048 C CA . CYS A 1 127 ? 16.305 6.646 11.145 1.00 77.81 127 CYS A CA 1
ATOM 1049 C C . CYS A 1 127 ? 14.772 6.733 11.281 1.00 77.81 127 CYS A C 1
ATOM 1051 O O . CYS A 1 127 ? 14.039 6.330 10.374 1.00 77.81 127 CYS A O 1
ATOM 1053 N N . TRP A 1 128 ? 14.283 7.293 12.392 1.00 83.56 128 TRP A N 1
ATOM 1054 C CA . TRP A 1 128 ? 12.862 7.607 12.586 1.00 83.56 128 TRP A CA 1
ATOM 1055 C C . TRP A 1 128 ? 12.529 9.011 12.084 1.00 83.56 128 TRP A C 1
ATOM 1057 O O . TRP A 1 128 ? 13.226 9.968 12.426 1.00 83.56 128 TRP A O 1
ATOM 1067 N N . HIS A 1 129 ? 11.439 9.127 11.327 1.00 84.56 129 HIS A N 1
ATOM 1068 C CA . HIS A 1 129 ? 10.940 10.372 10.738 1.00 84.56 129 HIS A CA 1
ATOM 1069 C C . HIS A 1 129 ? 9.449 10.536 11.028 1.00 84.56 129 HIS A C 1
ATOM 1071 O O . HIS A 1 129 ? 8.791 9.608 11.505 1.00 84.56 129 HIS A O 1
ATOM 1077 N N . ILE A 1 130 ? 8.928 11.726 10.733 1.00 86.62 130 ILE A N 1
ATOM 1078 C CA . ILE A 1 130 ? 7.534 12.108 10.959 1.00 86.62 130 ILE A CA 1
ATOM 1079 C C . ILE A 1 130 ? 6.922 12.695 9.683 1.00 86.62 130 ILE A C 1
ATOM 1081 O O . ILE A 1 130 ? 7.618 13.279 8.852 1.00 86.62 130 ILE A O 1
ATOM 1085 N N . CYS A 1 131 ? 5.610 12.528 9.527 1.00 83.56 131 CYS A N 1
ATOM 1086 C CA . CYS A 1 131 ? 4.793 13.189 8.511 1.00 83.56 131 CYS A CA 1
ATOM 1087 C C . CYS A 1 131 ? 3.418 13.590 9.070 1.00 83.56 131 CYS A C 1
ATOM 1089 O O . CYS A 1 131 ? 2.990 13.058 10.092 1.00 83.56 131 CYS A O 1
ATOM 1091 N N . ASP A 1 132 ? 2.736 14.519 8.391 1.00 84.44 132 ASP A N 1
ATOM 1092 C CA . ASP A 1 132 ? 1.328 14.874 8.643 1.00 84.44 132 ASP A CA 1
ATOM 1093 C C . ASP A 1 132 ? 0.445 13.616 8.545 1.00 84.44 132 ASP A C 1
ATOM 1095 O O . ASP A 1 132 ? 0.614 12.814 7.624 1.00 84.44 132 ASP A O 1
ATOM 1099 N N . VAL A 1 133 ? -0.508 13.457 9.469 1.00 81.31 133 VAL A N 1
ATOM 1100 C CA . VAL A 1 133 ? -1.458 12.332 9.540 1.00 81.31 133 VAL A CA 1
ATOM 1101 C C . VAL A 1 133 ? -2.236 12.076 8.241 1.00 81.31 133 VAL A C 1
ATOM 1103 O O . VAL A 1 133 ? -2.679 10.952 7.999 1.00 81.31 133 VAL A O 1
ATOM 1106 N N . LYS A 1 134 ? -2.360 13.077 7.362 1.00 80.56 134 LYS A N 1
ATOM 1107 C CA . LYS A 1 134 ? -2.852 12.906 5.987 1.00 80.56 134 LYS A CA 1
ATOM 1108 C C . LYS A 1 134 ? -2.082 11.816 5.243 1.00 80.56 134 LYS A C 1
ATOM 1110 O O . LYS A 1 134 ? -2.699 11.007 4.573 1.00 80.56 134 LYS A O 1
ATOM 1115 N N . LEU A 1 135 ? -0.766 11.696 5.426 1.00 76.25 135 LEU A N 1
ATOM 1116 C CA . LEU A 1 135 ? 0.064 10.680 4.760 1.00 76.25 135 LEU A CA 1
ATOM 1117 C C . LEU A 1 135 ? -0.094 9.256 5.350 1.00 76.25 135 LEU A C 1
ATOM 1119 O O . LEU A 1 135 ? 0.793 8.413 5.193 1.00 76.25 135 LEU A O 1
ATOM 1123 N N . SER A 1 136 ? -1.228 8.966 5.999 1.00 76.56 136 SER A N 1
ATOM 1124 C CA . SER A 1 136 ? -1.655 7.602 6.330 1.00 76.56 136 SER A CA 1
ATOM 1125 C C . SER A 1 136 ? -2.278 6.896 5.127 1.00 76.56 136 SER A C 1
ATOM 1127 O O . SER A 1 136 ? -2.917 7.497 4.263 1.00 76.56 136 SER A O 1
ATOM 1129 N N . TYR A 1 137 ? -2.141 5.573 5.113 1.00 74.31 137 TYR A N 1
ATOM 1130 C CA . TYR A 1 137 ? -3.040 4.707 4.360 1.00 74.31 137 TYR A CA 1
ATOM 1131 C C . TYR A 1 137 ? -4.426 4.674 5.030 1.00 74.31 137 TYR A C 1
ATOM 1133 O O . TYR A 1 137 ? -4.521 4.465 6.243 1.00 74.31 137 TYR A O 1
ATOM 1141 N N . GLN A 1 138 ? -5.493 4.841 4.246 1.00 72.69 138 GLN A N 1
ATOM 1142 C CA . GLN A 1 138 ? -6.868 4.805 4.745 1.00 72.69 138 GLN A CA 1
ATOM 1143 C C . GLN A 1 138 ? -7.326 3.352 4.958 1.00 72.69 138 GLN A C 1
ATOM 1145 O O . GLN A 1 138 ? -7.232 2.524 4.053 1.00 72.69 138 GLN A O 1
ATOM 1150 N N . HIS A 1 139 ? -7.828 3.015 6.149 1.00 77.25 139 HIS A N 1
ATOM 1151 C CA . HIS A 1 139 ? -8.211 1.634 6.456 1.00 77.25 139 HIS A CA 1
ATOM 1152 C C . HIS A 1 139 ? -9.505 1.245 5.713 1.00 77.25 139 HIS A C 1
ATOM 1154 O O . HIS A 1 139 ? -10.362 2.109 5.525 1.00 77.25 139 HIS A O 1
ATOM 1160 N N . PRO A 1 140 ? -9.719 -0.027 5.312 1.00 75.69 140 PRO A N 1
ATOM 1161 C CA . PRO A 1 140 ? -10.932 -0.421 4.587 1.00 75.69 140 PRO A CA 1
ATOM 1162 C C . PRO A 1 140 ? -12.253 -0.120 5.314 1.00 75.69 140 PRO A C 1
ATOM 1164 O O . PRO A 1 140 ? -13.259 0.132 4.654 1.00 75.69 140 PRO A O 1
ATOM 1167 N N . SER A 1 141 ? -12.251 -0.074 6.651 1.00 76.75 141 SER A N 1
ATOM 1168 C CA . SER A 1 141 ? -13.376 0.413 7.472 1.00 76.75 141 SER A CA 1
ATOM 1169 C C . SER A 1 141 ? -13.790 1.855 7.171 1.00 76.75 141 SER A C 1
ATOM 1171 O O . SER A 1 141 ? -14.953 2.211 7.312 1.00 76.75 141 SER A O 1
ATOM 1173 N N . ASP A 1 142 ? -12.845 2.689 6.744 1.00 77.38 142 ASP A N 1
ATOM 1174 C CA . ASP A 1 142 ? -12.990 4.148 6.710 1.00 77.38 142 ASP A CA 1
ATOM 1175 C C . ASP A 1 142 ? -13.664 4.619 5.413 1.00 77.38 142 ASP A C 1
ATOM 1177 O O . ASP A 1 142 ? -13.953 5.803 5.250 1.00 77.38 142 ASP A O 1
ATOM 1181 N N . TYR A 1 143 ? -13.883 3.702 4.464 1.00 73.50 143 TYR A N 1
ATOM 1182 C CA . TYR A 1 143 ? -14.593 3.961 3.211 1.00 73.50 143 TYR A CA 1
ATOM 1183 C C . TYR A 1 143 ? -15.636 2.893 2.858 1.00 73.50 143 TYR A C 1
ATOM 1185 O O . TYR A 1 143 ? -16.593 3.205 2.140 1.00 73.50 143 TYR A O 1
ATOM 1193 N N . ILE A 1 144 ? -15.523 1.653 3.348 1.00 75.31 144 ILE A N 1
ATOM 1194 C CA . ILE A 1 144 ? -16.530 0.607 3.126 1.00 75.31 144 ILE A CA 1
ATOM 1195 C C . ILE A 1 144 ? -17.632 0.710 4.184 1.00 75.31 144 ILE A C 1
ATOM 1197 O O . ILE A 1 144 ? -17.374 0.644 5.376 1.00 75.31 144 ILE A O 1
ATOM 1201 N N . SER A 1 145 ? -18.885 0.787 3.730 1.00 68.81 145 SER A N 1
ATOM 1202 C CA . SER A 1 145 ? -20.058 0.580 4.583 1.00 68.81 145 SER A CA 1
ATOM 1203 C C . SER A 1 145 ? -20.588 -0.826 4.320 1.00 68.81 145 SER A C 1
ATOM 1205 O O . SER A 1 145 ? -20.881 -1.169 3.171 1.00 68.81 145 SER A O 1
ATOM 1207 N N . VAL A 1 146 ? -20.671 -1.643 5.369 1.00 67.44 146 VAL A N 1
ATOM 1208 C CA . VAL A 1 146 ? -21.284 -2.973 5.311 1.00 67.44 146 VAL A CA 1
ATOM 1209 C C . VAL A 1 146 ? -22.794 -2.819 5.484 1.00 67.44 146 VAL A C 1
ATOM 1211 O O . VAL A 1 146 ? -23.253 -2.100 6.368 1.00 67.44 146 VAL A O 1
ATOM 1214 N N . LYS A 1 147 ? -23.576 -3.502 4.642 1.00 67.12 147 LYS A N 1
ATOM 1215 C CA . LYS A 1 147 ? -24.998 -3.750 4.908 1.00 67.12 147 LYS A CA 1
ATOM 1216 C C . LYS A 1 147 ? -25.133 -5.148 5.487 1.00 67.12 147 LYS A C 1
ATOM 1218 O O . LYS A 1 147 ? -24.659 -6.100 4.865 1.00 67.12 147 LYS A O 1
ATOM 1223 N N . ASN A 1 148 ? -25.792 -5.264 6.635 1.00 66.19 148 ASN A N 1
ATOM 1224 C CA . ASN A 1 148 ? -26.066 -6.563 7.239 1.00 66.19 148 ASN A CA 1
ATOM 1225 C C . ASN A 1 148 ? -26.987 -7.372 6.304 1.00 66.19 148 ASN A C 1
ATOM 1227 O O . ASN A 1 148 ? -27.995 -6.828 5.841 1.00 66.19 148 ASN A O 1
ATOM 1231 N N . PRO A 1 149 ? -26.640 -8.628 5.978 1.00 67.06 149 PRO A N 1
ATOM 1232 C CA . PRO A 1 149 ? -27.460 -9.471 5.117 1.00 67.06 149 PRO A CA 1
ATOM 1233 C C . PRO A 1 149 ? -28.733 -9.943 5.848 1.00 67.06 149 PRO A C 1
ATOM 1235 O O . PRO A 1 149 ? -28.741 -10.008 7.080 1.00 67.06 149 PRO A O 1
ATOM 1238 N N . PRO A 1 150 ? -29.799 -10.325 5.120 1.00 71.25 150 PRO A N 1
ATOM 1239 C CA . PRO A 1 150 ? -30.964 -10.974 5.717 1.00 71.25 150 PRO A CA 1
ATOM 1240 C C . PRO A 1 150 ? -30.584 -12.300 6.392 1.00 71.25 150 PRO A C 1
ATOM 1242 O O . PRO A 1 150 ? -29.917 -13.136 5.786 1.00 71.25 150 PRO A O 1
ATOM 1245 N N . LEU A 1 151 ? -31.055 -12.518 7.624 1.00 64.75 151 LEU A N 1
ATOM 1246 C CA . LEU A 1 151 ? -30.716 -13.691 8.452 1.00 64.75 151 LEU A CA 1
ATOM 1247 C C . LEU A 1 151 ? -31.168 -15.047 7.871 1.00 64.75 151 LEU A C 1
ATOM 1249 O O . LEU A 1 151 ? -30.713 -16.087 8.337 1.00 64.75 151 LEU A O 1
ATOM 1253 N N . SER A 1 152 ? -32.069 -15.049 6.886 1.00 72.62 152 SER A N 1
ATOM 1254 C CA . SER A 1 152 ? -32.698 -16.245 6.309 1.00 72.62 152 SER A CA 1
ATOM 1255 C C . SER A 1 152 ? -32.106 -16.714 4.972 1.00 72.62 152 SER A C 1
ATOM 1257 O O . SER A 1 152 ? -32.546 -17.738 4.455 1.00 72.62 152 SER A O 1
ATOM 1259 N N . ILE A 1 153 ? -31.148 -15.984 4.388 1.00 74.44 153 ILE A N 1
ATOM 1260 C CA . ILE A 1 153 ? -30.638 -16.223 3.025 1.00 74.44 153 ILE A CA 1
ATOM 1261 C C . ILE A 1 153 ? -29.147 -16.606 3.084 1.00 74.44 153 ILE A C 1
ATOM 1263 O O . ILE A 1 153 ? -28.393 -15.966 3.820 1.00 74.44 153 ILE A O 1
ATOM 1267 N N . PRO A 1 154 ? -28.669 -17.603 2.309 1.00 68.19 154 PRO A N 1
ATOM 1268 C CA . PRO A 1 154 ? -27.246 -17.930 2.252 1.00 68.19 154 PRO A CA 1
ATOM 1269 C C . PRO A 1 154 ? -26.415 -16.757 1.703 1.00 68.19 154 PRO A C 1
ATOM 1271 O O . PRO A 1 154 ? -26.698 -16.199 0.638 1.00 68.19 154 PRO A O 1
ATOM 1274 N N . VAL A 1 155 ? -25.362 -16.392 2.441 1.00 67.75 155 VAL A N 1
ATOM 1275 C CA . VAL A 1 155 ? -24.506 -15.230 2.158 1.00 67.75 155 VAL A CA 1
ATOM 1276 C C . VAL A 1 155 ? -23.177 -15.679 1.560 1.00 67.75 155 VAL A C 1
ATOM 1278 O O . VAL A 1 155 ? -22.375 -16.329 2.231 1.00 67.75 155 VAL A O 1
ATOM 1281 N N . TYR A 1 156 ? -22.896 -15.272 0.322 1.00 67.81 156 TYR A N 1
ATOM 1282 C CA . TYR A 1 156 ? -21.652 -15.614 -0.373 1.00 67.81 156 TYR A CA 1
ATOM 1283 C C . TYR A 1 156 ? -20.753 -14.385 -0.531 1.00 67.81 156 TYR A C 1
ATOM 1285 O O . TYR A 1 156 ? -21.109 -13.417 -1.201 1.00 67.81 156 TYR A O 1
ATOM 1293 N N . LYS A 1 157 ? -19.560 -14.429 0.073 1.00 71.19 157 LYS A N 1
ATOM 1294 C CA . LYS A 1 157 ? -18.540 -13.367 0.005 1.00 71.19 157 LYS A CA 1
ATOM 1295 C C . LYS A 1 157 ? -17.520 -13.674 -1.101 1.00 71.19 157 LYS A C 1
ATOM 1297 O O . LYS A 1 157 ? -16.735 -14.609 -0.956 1.00 71.19 157 LYS A O 1
ATOM 1302 N N . LEU A 1 158 ? -17.502 -12.895 -2.186 1.00 69.75 158 LEU A N 1
ATOM 1303 C CA . LEU A 1 158 ? -16.654 -13.122 -3.369 1.00 69.75 158 LEU A CA 1
ATOM 1304 C C . LEU A 1 158 ? -15.636 -11.990 -3.597 1.00 69.75 158 LEU A C 1
ATOM 1306 O O . LEU A 1 158 ? -16.002 -10.845 -3.863 1.00 69.75 158 LEU A O 1
ATOM 1310 N N . PHE A 1 159 ? -14.347 -12.319 -3.536 1.00 70.06 159 PHE A N 1
ATOM 1311 C CA . PHE A 1 159 ? -13.244 -11.425 -3.892 1.00 70.06 159 PHE A CA 1
ATOM 1312 C C . PHE A 1 159 ? -12.990 -11.499 -5.402 1.00 70.06 159 PHE A C 1
ATOM 1314 O O . PHE A 1 159 ? -12.730 -12.586 -5.924 1.00 70.06 159 PHE A O 1
ATOM 1321 N N . LEU A 1 160 ? -13.066 -10.371 -6.112 1.00 72.62 160 LEU A N 1
ATOM 1322 C CA . LEU A 1 160 ? -12.891 -10.327 -7.567 1.00 72.62 160 LEU A CA 1
ATOM 1323 C C . LEU A 1 160 ? -11.497 -9.811 -7.954 1.00 72.62 160 LEU A C 1
ATOM 1325 O O . LEU A 1 160 ? -11.194 -8.631 -7.772 1.00 72.62 160 LEU A O 1
ATOM 1329 N N . ASP A 1 161 ? -10.681 -10.684 -8.544 1.00 70.12 161 ASP A N 1
ATOM 1330 C CA . ASP A 1 161 ? -9.445 -10.317 -9.238 1.00 70.12 161 ASP A CA 1
ATOM 1331 C C . ASP A 1 161 ? -9.775 -9.946 -10.695 1.00 70.12 161 ASP A C 1
ATOM 1333 O O . ASP A 1 161 ? -10.335 -10.759 -11.438 1.00 70.12 161 ASP A O 1
ATOM 1337 N N . LEU A 1 162 ? -9.430 -8.723 -11.110 1.00 70.50 162 LEU A N 1
ATOM 1338 C CA . LEU A 1 162 ? -9.610 -8.212 -12.470 1.00 70.50 162 LEU A CA 1
ATOM 1339 C C . LEU A 1 162 ? -8.279 -8.178 -13.230 1.00 70.50 162 LEU A C 1
ATOM 1341 O O . LEU A 1 162 ? -7.298 -7.582 -12.781 1.00 70.50 162 LEU A O 1
ATOM 1345 N N . TYR A 1 163 ? -8.276 -8.742 -14.436 1.00 65.69 163 TYR A N 1
ATOM 1346 C CA . TYR A 1 163 ? -7.139 -8.717 -15.356 1.00 65.69 163 TYR A CA 1
ATOM 1347 C C . TYR A 1 163 ? -7.542 -8.000 -16.650 1.00 65.69 163 TYR A C 1
ATOM 1349 O O . TYR A 1 163 ? -8.511 -8.399 -17.299 1.00 65.69 163 TYR A O 1
ATOM 1357 N N . TYR A 1 164 ? -6.800 -6.965 -17.052 1.00 64.50 164 TYR A N 1
ATOM 1358 C CA . TYR A 1 164 ? -7.035 -6.229 -18.302 1.00 64.50 164 TYR A CA 1
ATOM 1359 C C . TYR A 1 164 ? -5.870 -6.412 -19.283 1.00 64.50 164 TYR A C 1
ATOM 1361 O O . TYR A 1 164 ? -4.723 -6.086 -18.966 1.00 64.50 164 TYR A O 1
ATOM 1369 N N . SER A 1 165 ? -6.147 -6.881 -20.505 1.00 61.31 165 SER A N 1
ATOM 1370 C CA . SER A 1 165 ? -5.109 -7.025 -21.537 1.00 61.31 165 SER A CA 1
ATOM 1371 C C . SER A 1 165 ? -5.611 -6.719 -22.950 1.00 61.31 165 SER A C 1
ATOM 1373 O O . SER A 1 165 ? -6.721 -7.097 -23.322 1.00 61.31 165 SER A O 1
ATOM 1375 N N . ASN A 1 166 ? -4.764 -6.068 -23.756 1.00 57.38 166 ASN A N 1
ATOM 1376 C CA . ASN A 1 166 ? -5.039 -5.764 -25.165 1.00 57.38 166 ASN A CA 1
ATOM 1377 C C . ASN A 1 166 ? -4.358 -6.783 -26.082 1.00 57.38 166 ASN A C 1
ATOM 1379 O O . ASN A 1 166 ? -3.157 -7.042 -25.962 1.00 57.38 166 ASN A O 1
ATOM 1383 N N . PHE A 1 167 ? -5.098 -7.288 -27.064 1.00 54.25 167 PHE A N 1
ATOM 1384 C CA . PHE A 1 167 ? -4.612 -8.250 -28.044 1.00 54.25 167 PHE A CA 1
ATOM 1385 C C . PHE A 1 167 ? -3.756 -7.565 -29.114 1.00 54.25 167 PHE A C 1
ATOM 1387 O O . PHE A 1 167 ? -4.238 -7.124 -30.159 1.00 54.25 167 PHE A O 1
ATOM 1394 N N . GLY A 1 168 ? -2.445 -7.509 -28.865 1.00 44.97 168 GLY A N 1
ATOM 1395 C CA . GLY A 1 168 ? -1.466 -6.939 -29.796 1.00 44.97 168 GLY A CA 1
ATOM 1396 C C . GLY A 1 168 ? -1.438 -7.593 -31.187 1.00 44.97 168 GLY A C 1
ATOM 1397 O O . GLY A 1 168 ? -0.938 -6.975 -32.122 1.00 44.97 168 GLY A O 1
ATOM 1398 N N . THR A 1 169 ? -2.007 -8.792 -31.345 1.00 41.50 169 THR A N 1
ATOM 1399 C CA . THR A 1 169 ? -2.154 -9.515 -32.620 1.00 41.50 169 THR A CA 1
ATOM 1400 C C . THR A 1 169 ? -3.002 -8.780 -33.659 1.00 41.50 169 THR A C 1
ATOM 1402 O O . THR A 1 169 ? -2.716 -8.899 -34.845 1.00 41.50 169 THR A O 1
ATOM 1405 N N . PHE A 1 170 ? -4.000 -7.990 -33.250 1.00 37.56 170 PHE A N 1
ATOM 1406 C CA . PHE A 1 170 ? -4.890 -7.278 -34.183 1.00 37.56 170 PHE A CA 1
ATOM 1407 C C . PHE A 1 170 ? -4.463 -5.835 -34.480 1.00 37.56 170 PHE A C 1
ATOM 1409 O O . PHE A 1 170 ? -5.074 -5.174 -35.313 1.00 37.56 170 PHE A O 1
ATOM 1416 N N . ARG A 1 171 ? -3.388 -5.354 -33.841 1.00 39.59 171 ARG A N 1
ATOM 1417 C CA . ARG A 1 171 ? -2.977 -3.937 -33.788 1.00 39.59 171 ARG A CA 1
ATOM 1418 C C . ARG A 1 171 ? -2.719 -3.266 -35.146 1.00 39.59 171 ARG A C 1
ATOM 1420 O O . ARG A 1 171 ? -2.750 -2.042 -35.214 1.00 39.59 171 ARG A O 1
ATOM 1427 N N . ASN A 1 172 ? -2.474 -4.060 -36.188 1.00 41.97 172 ASN A N 1
ATOM 1428 C CA . ASN A 1 172 ? -2.188 -3.608 -37.553 1.00 41.97 172 ASN A CA 1
ATOM 1429 C C . ASN A 1 172 ? -3.265 -4.059 -38.569 1.00 41.97 172 ASN A C 1
ATOM 1431 O O . ASN A 1 172 ? -3.033 -3.952 -39.769 1.00 41.97 172 ASN A O 1
ATOM 1435 N N . VAL A 1 173 ? -4.389 -4.631 -38.112 1.00 40.75 173 VAL A N 1
ATOM 1436 C CA . VAL A 1 173 ? -5.401 -5.285 -38.976 1.00 40.75 173 VAL A CA 1
ATOM 1437 C C . VAL A 1 173 ? -6.833 -4.851 -38.633 1.00 40.75 173 VAL A C 1
ATOM 1439 O O . VAL A 1 173 ? -7.663 -4.743 -39.525 1.00 40.75 173 VAL A O 1
ATOM 1442 N N . TYR A 1 174 ? -7.121 -4.567 -37.359 1.00 41.66 174 TYR A N 1
ATOM 1443 C CA . TYR A 1 174 ? -8.409 -4.063 -36.869 1.00 41.66 174 TYR A CA 1
ATOM 1444 C C . TYR A 1 174 ? -8.186 -3.071 -35.713 1.00 41.66 174 TYR A C 1
ATOM 1446 O O . TYR A 1 174 ? -7.055 -2.831 -35.282 1.00 41.66 174 TYR A O 1
ATOM 1454 N N . HIS A 1 175 ? -9.264 -2.503 -35.162 1.00 40.00 175 HIS A N 1
ATOM 1455 C CA . HIS A 1 175 ? -9.195 -1.810 -33.874 1.00 40.00 175 HIS A CA 1
ATOM 1456 C C . HIS A 1 175 ? -8.586 -2.716 -32.783 1.00 40.00 175 HIS A C 1
ATOM 1458 O O . HIS A 1 175 ? -8.774 -3.933 -32.780 1.00 40.00 175 HIS A O 1
ATOM 1464 N N . SER A 1 176 ? -7.869 -2.116 -31.826 1.00 42.69 176 SER A N 1
ATOM 1465 C CA . SER A 1 176 ? -7.205 -2.829 -30.724 1.00 42.69 176 SER A CA 1
ATOM 1466 C C . SER A 1 176 ? -8.213 -3.487 -29.773 1.00 42.69 176 SER A C 1
ATOM 1468 O O . SER A 1 176 ? -8.578 -2.901 -28.753 1.00 42.69 176 SER A O 1
ATOM 1470 N N . LEU A 1 177 ? -8.612 -4.723 -30.073 1.00 46.78 177 LEU A N 1
ATOM 1471 C CA . LEU A 1 177 ? -9.404 -5.569 -29.181 1.00 46.78 177 LEU A CA 1
ATOM 1472 C C . LEU A 1 177 ? -8.671 -5.815 -27.851 1.00 46.78 177 LEU A C 1
ATOM 1474 O O . LEU A 1 177 ? -7.441 -5.879 -27.794 1.00 46.78 177 LEU A O 1
ATOM 1478 N N . GLY A 1 178 ? -9.436 -5.993 -26.777 1.00 53.72 178 GLY A N 1
ATOM 1479 C CA . GLY A 1 178 ? -8.923 -6.296 -25.445 1.00 53.72 178 GLY A CA 1
ATOM 1480 C C . GLY A 1 178 ? -9.973 -6.995 -24.589 1.00 53.72 178 GLY A C 1
ATOM 1481 O O . GLY A 1 178 ? -11.172 -6.867 -24.845 1.00 53.72 178 GLY A O 1
ATOM 1482 N N . GLY A 1 179 ? -9.509 -7.759 -23.604 1.00 58.97 179 GLY A N 1
ATOM 1483 C CA . GLY A 1 179 ? -10.336 -8.544 -22.691 1.00 58.97 179 GLY A CA 1
ATOM 1484 C C . GLY A 1 179 ? -10.229 -8.054 -21.248 1.00 58.97 179 GLY A C 1
ATOM 1485 O O . GLY A 1 179 ? -9.139 -7.718 -20.782 1.00 58.97 179 GLY A O 1
ATOM 1486 N N . ILE A 1 180 ? -11.370 -8.060 -20.554 1.00 63.25 180 ILE A N 1
ATOM 1487 C CA . ILE A 1 180 ? -11.455 -8.049 -19.090 1.00 63.25 180 ILE A CA 1
ATOM 1488 C C . ILE A 1 180 ? -11.728 -9.490 -18.662 1.00 63.25 180 ILE A C 1
ATOM 1490 O O . ILE A 1 180 ? -12.735 -10.070 -19.077 1.00 63.25 180 ILE A O 1
ATOM 1494 N N . TYR A 1 181 ? -10.849 -10.046 -17.834 1.00 68.56 181 TYR A N 1
ATOM 1495 C CA . TYR A 1 181 ? -11.037 -11.347 -17.197 1.00 68.56 181 TYR A CA 1
ATOM 1496 C C . TYR A 1 181 ? -11.299 -11.142 -15.708 1.00 68.56 181 TYR A C 1
ATOM 1498 O O . TYR A 1 181 ? -10.668 -10.288 -15.082 1.00 68.56 181 TYR A O 1
ATOM 1506 N N . VAL A 1 182 ? -12.200 -11.946 -15.155 1.00 71.19 182 VAL A N 1
ATOM 1507 C CA . VAL A 1 182 ? -12.518 -12.000 -13.728 1.00 71.19 182 VAL A CA 1
ATOM 1508 C C . VAL A 1 182 ? -12.139 -13.370 -13.188 1.00 71.19 182 VAL A C 1
ATOM 1510 O O . VAL A 1 182 ? -12.389 -14.393 -13.829 1.00 71.19 182 VAL A O 1
ATOM 1513 N N . GLN A 1 183 ? -11.569 -13.388 -11.992 1.00 71.62 183 GLN A N 1
ATOM 1514 C CA . GLN A 1 183 ? -11.302 -14.592 -11.217 1.00 71.62 183 GLN A CA 1
ATOM 1515 C C . GLN A 1 183 ? -11.778 -14.393 -9.777 1.00 71.62 183 GLN A C 1
ATOM 1517 O O . GLN A 1 183 ? -11.690 -13.295 -9.232 1.00 71.62 183 GLN A O 1
ATOM 1522 N N . PHE A 1 184 ? -12.264 -15.463 -9.148 1.00 73.81 184 PHE A N 1
ATOM 1523 C CA . PHE A 1 184 ? -12.588 -15.451 -7.723 1.00 73.81 184 PHE A CA 1
ATOM 1524 C C . PHE A 1 184 ? -11.312 -15.698 -6.907 1.00 73.81 184 PHE A C 1
ATOM 1526 O O . PHE A 1 184 ? -10.778 -16.809 -6.898 1.00 73.81 184 PHE A O 1
ATOM 1533 N N . GLY A 1 185 ? -10.816 -14.669 -6.218 1.00 65.19 185 GLY A N 1
ATOM 1534 C CA . GLY A 1 185 ? -9.574 -14.737 -5.438 1.00 65.19 185 GLY A CA 1
ATOM 1535 C C . GLY A 1 185 ? -9.646 -15.683 -4.235 1.00 65.19 185 GLY A C 1
ATOM 1536 O O . GLY A 1 185 ? -8.610 -16.190 -3.809 1.00 65.19 185 GLY A O 1
ATOM 1537 N N . ASN A 1 186 ? -10.859 -15.995 -3.753 1.00 69.81 186 ASN A N 1
ATOM 1538 C CA . ASN A 1 186 ? -11.122 -17.018 -2.732 1.00 69.81 186 ASN A CA 1
ATOM 1539 C C . ASN A 1 186 ? -10.653 -18.429 -3.150 1.00 69.81 186 ASN A C 1
ATOM 1541 O O . ASN A 1 186 ? -10.505 -19.299 -2.296 1.00 69.81 186 ASN A O 1
ATOM 1545 N N . MET A 1 187 ? -10.475 -18.696 -4.450 1.00 66.81 187 MET A N 1
ATOM 1546 C CA . MET A 1 187 ? -10.058 -20.014 -4.931 1.00 66.81 187 MET A CA 1
ATOM 1547 C C . MET A 1 187 ? -8.617 -20.349 -4.525 1.00 66.81 187 MET A C 1
ATOM 1549 O O . MET A 1 187 ? -7.710 -19.510 -4.580 1.00 66.81 187 MET A O 1
ATOM 1553 N N . ALA A 1 188 ? -8.369 -21.625 -4.223 1.00 66.88 188 ALA A N 1
ATOM 1554 C CA . ALA A 1 188 ? -7.023 -22.112 -3.942 1.00 66.88 188 ALA A CA 1
ATOM 1555 C C . ALA A 1 188 ? -6.081 -21.858 -5.135 1.00 66.88 188 ALA A C 1
ATOM 1557 O O . ALA A 1 188 ? -6.480 -21.936 -6.297 1.00 66.88 188 ALA A O 1
ATOM 1558 N N . THR A 1 189 ? -4.800 -21.596 -4.875 1.00 60.91 189 THR A N 1
ATOM 1559 C CA . THR A 1 189 ? -3.828 -21.174 -5.904 1.00 60.91 189 THR A CA 1
ATOM 1560 C C . THR A 1 189 ? -3.679 -22.167 -7.068 1.00 60.91 189 THR A C 1
ATOM 1562 O O . THR A 1 189 ? -3.414 -21.758 -8.196 1.00 60.91 189 THR A O 1
ATOM 1565 N N . HIS A 1 190 ? -3.905 -23.466 -6.836 1.00 64.31 190 HIS A N 1
ATOM 1566 C CA . HIS A 1 190 ? -3.936 -24.470 -7.906 1.00 64.31 190 HIS A CA 1
ATOM 1567 C C . HIS A 1 190 ? -5.216 -24.384 -8.761 1.00 64.31 190 HIS A C 1
ATOM 1569 O O . HIS A 1 190 ? -5.151 -24.551 -9.975 1.00 64.31 190 HIS A O 1
ATOM 1575 N N . GLN A 1 191 ? -6.367 -24.053 -8.163 1.00 62.97 191 GLN A N 1
ATOM 1576 C CA . GLN A 1 191 ? -7.623 -23.802 -8.880 1.00 62.97 191 GLN A CA 1
ATOM 1577 C C . GLN A 1 191 ? -7.542 -22.510 -9.701 1.00 62.97 191 GLN A C 1
ATOM 1579 O O . GLN A 1 191 ? -8.022 -22.483 -10.833 1.00 62.97 191 GLN A O 1
ATOM 1584 N N . ARG A 1 192 ? -6.882 -21.464 -9.181 1.00 64.12 192 ARG A N 1
ATOM 1585 C CA . ARG A 1 192 ? -6.664 -20.191 -9.895 1.00 64.12 192 ARG A CA 1
ATOM 1586 C C . ARG A 1 192 ? -5.760 -20.297 -11.129 1.00 64.12 192 ARG A C 1
ATOM 1588 O O . ARG A 1 192 ? -5.720 -19.370 -11.926 1.00 64.12 192 ARG A O 1
ATOM 1595 N N . LYS A 1 193 ? -5.093 -21.435 -11.342 1.00 62.59 193 LYS A N 1
ATOM 1596 C CA . LYS A 1 193 ? -4.348 -21.745 -12.577 1.00 62.59 193 LYS A CA 1
ATOM 1597 C C . LYS A 1 193 ? -5.190 -22.449 -13.654 1.00 62.59 193 LYS A C 1
ATOM 1599 O O . LYS A 1 193 ? -4.714 -22.634 -14.768 1.00 62.59 193 LYS A O 1
ATOM 1604 N N . LEU A 1 194 ? -6.425 -22.866 -13.356 1.00 57.53 194 LEU A N 1
ATOM 1605 C CA . LEU A 1 194 ? -7.252 -23.636 -14.294 1.00 57.53 194 LEU A CA 1
ATOM 1606 C C . LEU A 1 194 ? -8.049 -22.722 -15.234 1.00 57.53 194 LEU A C 1
ATOM 1608 O O . LEU A 1 194 ? -8.751 -21.821 -14.782 1.00 57.53 194 LEU A O 1
ATOM 1612 N N . ILE A 1 195 ? -8.018 -23.015 -16.539 1.00 57.25 195 ILE A N 1
ATOM 1613 C CA . ILE A 1 195 ? -8.689 -22.227 -17.596 1.00 57.25 195 ILE A CA 1
ATOM 1614 C C . ILE A 1 195 ? -10.156 -21.937 -17.248 1.00 57.25 195 ILE A C 1
ATOM 1616 O O . ILE A 1 195 ? -10.580 -20.786 -17.259 1.00 57.25 195 ILE A O 1
ATOM 1620 N N . LYS A 1 196 ? -10.896 -22.979 -16.842 1.00 58.88 196 LYS A N 1
ATOM 1621 C CA . LYS A 1 196 ? -12.328 -22.944 -16.489 1.00 58.88 196 LYS A CA 1
ATOM 1622 C C . LYS A 1 196 ? -12.709 -22.008 -15.328 1.00 58.88 196 LYS A C 1
ATOM 1624 O O . LYS A 1 196 ? -13.890 -21.773 -15.117 1.00 58.88 196 LYS A O 1
ATOM 1629 N N . ASN A 1 197 ? -11.726 -21.497 -14.586 1.00 62.78 197 ASN A N 1
ATOM 1630 C CA . ASN A 1 197 ? -11.907 -20.611 -13.433 1.00 62.78 197 ASN A CA 1
ATOM 1631 C C . ASN A 1 197 ? -11.573 -19.136 -13.757 1.00 62.78 197 ASN A C 1
ATOM 1633 O O . ASN A 1 197 ? -11.330 -18.337 -12.849 1.00 62.78 197 ASN A O 1
ATOM 1637 N N . HIS A 1 198 ? -11.530 -18.787 -15.048 1.00 64.94 198 HIS A N 1
ATOM 1638 C CA . HIS A 1 198 ? -11.339 -17.429 -15.554 1.00 64.94 198 HIS A CA 1
ATOM 1639 C C . HIS A 1 198 ? -12.521 -17.046 -16.445 1.00 64.94 198 HIS A C 1
ATOM 1641 O O . HIS A 1 198 ? -12.759 -17.670 -17.479 1.00 64.94 198 HIS A O 1
ATOM 1647 N N . PHE A 1 199 ? -13.246 -15.999 -16.066 1.00 66.88 199 PHE A N 1
ATOM 1648 C CA . PHE A 1 199 ? -14.473 -15.580 -16.738 1.00 66.88 199 PHE A CA 1
ATOM 1649 C C . PHE A 1 199 ? -14.211 -14.330 -17.579 1.00 66.88 199 PHE A C 1
ATOM 1651 O O . PHE A 1 199 ? -13.739 -13.319 -17.063 1.00 66.88 199 PHE A O 1
ATOM 1658 N N . VAL A 1 200 ? -14.507 -14.373 -18.880 1.00 63.59 200 VAL A N 1
ATOM 1659 C CA . VAL A 1 200 ? -14.392 -13.194 -19.753 1.00 63.59 200 VAL A CA 1
ATOM 1660 C C . VAL A 1 200 ? -15.638 -12.333 -19.562 1.00 63.59 200 VAL A C 1
ATOM 1662 O O . VAL A 1 200 ? -16.724 -12.723 -19.977 1.00 63.59 200 VAL A O 1
ATOM 1665 N N . LEU A 1 201 ? -15.494 -11.133 -18.992 1.00 63.09 201 LEU A N 1
ATOM 1666 C CA . LEU A 1 201 ? -16.628 -10.248 -18.664 1.00 63.09 201 LEU A CA 1
ATOM 1667 C C . LEU A 1 201 ? -17.345 -9.671 -19.907 1.00 63.09 201 LEU A C 1
ATOM 1669 O O . LEU A 1 201 ? -18.301 -8.909 -19.790 1.00 63.09 201 LEU A O 1
ATOM 1673 N N . ARG A 1 202 ? -16.877 -10.002 -21.116 1.00 45.56 202 ARG A N 1
ATOM 1674 C CA . ARG A 1 202 ? -17.438 -9.520 -22.381 1.00 45.56 202 ARG A CA 1
ATOM 1675 C C . ARG A 1 202 ? -17.562 -10.609 -23.449 1.00 45.56 202 ARG A C 1
ATOM 1677 O O . ARG A 1 202 ? -17.001 -10.465 -24.527 1.00 45.56 202 ARG A O 1
ATOM 1684 N N . PHE A 1 203 ? -18.342 -11.645 -23.156 1.00 35.66 203 PHE A N 1
ATOM 1685 C CA . PHE A 1 203 ? -19.263 -12.269 -24.117 1.00 35.66 203 PHE A CA 1
ATOM 1686 C C . PHE A 1 203 ? -20.402 -12.935 -23.334 1.00 35.66 203 PHE A C 1
ATOM 1688 O O . PHE A 1 203 ? -20.175 -13.917 -22.635 1.00 35.66 203 PHE A O 1
ATOM 1695 N N . ILE A 1 204 ? -21.619 -12.392 -23.437 1.00 31.39 204 ILE A N 1
ATOM 1696 C CA . ILE A 1 204 ? -22.828 -13.027 -22.892 1.00 31.39 204 ILE A CA 1
ATOM 1697 C C . ILE A 1 204 ? -23.345 -14.007 -23.957 1.00 31.39 204 ILE A C 1
ATOM 1699 O O . ILE A 1 204 ? -23.647 -13.554 -25.065 1.00 31.39 204 ILE A O 1
ATOM 1703 N N . PRO A 1 205 ? -23.456 -15.317 -23.677 1.00 30.27 205 PRO A N 1
ATOM 1704 C CA . PRO A 1 205 ? -24.181 -16.228 -24.551 1.00 30.27 205 PRO A CA 1
ATOM 1705 C C . PRO A 1 205 ? -25.690 -15.988 -24.404 1.00 30.27 205 PRO A C 1
ATOM 1707 O O . PRO A 1 205 ? -26.222 -15.981 -23.293 1.00 30.27 205 PRO A O 1
ATOM 1710 N N . PHE A 1 206 ? -26.397 -15.812 -25.521 1.00 23.42 206 PHE A N 1
ATOM 1711 C CA . PHE A 1 206 ? -27.862 -15.837 -25.517 1.00 23.42 206 PHE A CA 1
ATOM 1712 C C . PHE A 1 206 ? -28.367 -17.240 -25.133 1.00 23.42 206 PHE A C 1
ATOM 1714 O O . PHE A 1 206 ? -27.801 -18.240 -25.570 1.00 23.42 206 PHE A O 1
ATOM 1721 N N . GLY A 1 207 ? -29.452 -17.309 -24.353 1.00 32.66 207 GLY A N 1
ATOM 1722 C CA . GLY A 1 207 ? -30.168 -18.560 -24.056 1.00 32.66 207 GLY A CA 1
ATOM 1723 C C . GLY A 1 207 ? -29.756 -19.311 -22.782 1.00 32.66 207 GLY A C 1
ATOM 1724 O O . GLY A 1 207 ? -30.247 -20.413 -22.557 1.00 32.66 207 GLY A O 1
ATOM 1725 N N . GLY A 1 208 ? -28.889 -18.748 -21.933 1.00 26.73 208 GLY A N 1
ATOM 1726 C CA . GLY A 1 208 ? -28.583 -19.334 -20.623 1.00 26.73 208 GLY A CA 1
ATOM 1727 C C . GLY A 1 208 ? -29.735 -19.161 -19.629 1.00 26.73 208 GLY A C 1
ATOM 1728 O O . GLY A 1 208 ? -29.881 -18.081 -19.063 1.00 26.73 208 GLY A O 1
ATOM 1729 N N . ASN A 1 209 ? -30.524 -20.215 -19.403 1.00 32.03 209 ASN A N 1
ATOM 1730 C CA . ASN A 1 209 ? -31.489 -20.276 -18.304 1.00 32.03 209 ASN A CA 1
ATOM 1731 C C . ASN A 1 209 ? -30.801 -20.817 -17.037 1.00 32.03 209 ASN A C 1
ATOM 1733 O O . ASN A 1 209 ? -30.131 -21.850 -17.095 1.00 32.03 209 ASN A O 1
ATOM 1737 N N . PHE A 1 210 ? -30.971 -20.133 -15.908 1.00 36.06 210 PHE A N 1
ATOM 1738 C CA . PHE A 1 210 ? -30.436 -20.531 -14.608 1.00 36.06 210 PHE A CA 1
ATOM 1739 C C . PHE A 1 210 ? -31.602 -20.736 -13.644 1.00 36.06 210 PHE A C 1
ATOM 1741 O O . PHE A 1 210 ? -32.459 -19.867 -13.534 1.00 36.06 210 PHE A O 1
ATOM 1748 N N . ASN A 1 211 ? -31.619 -21.858 -12.920 1.00 42.06 211 ASN A N 1
ATOM 1749 C CA . ASN A 1 211 ? -32.600 -22.059 -11.855 1.00 42.06 211 ASN A CA 1
ATOM 1750 C C . ASN A 1 211 ? -32.353 -21.020 -10.757 1.00 42.06 211 ASN A C 1
ATOM 1752 O O . ASN A 1 211 ? -31.289 -21.022 -10.132 1.00 42.06 211 ASN A O 1
ATOM 1756 N N . GLU A 1 212 ? -33.325 -20.140 -10.541 1.00 41.28 212 GLU A N 1
ATOM 1757 C CA . GLU A 1 212 ? -33.222 -19.050 -9.577 1.00 41.28 212 GLU A CA 1
ATOM 1758 C C . GLU A 1 212 ? -33.169 -19.612 -8.147 1.00 41.28 212 GLU A C 1
ATOM 1760 O O . GLU A 1 212 ? -34.063 -20.327 -7.694 1.00 41.28 212 GLU A O 1
ATOM 1765 N N . GLN A 1 213 ? -32.081 -19.303 -7.441 1.00 47.50 213 GLN A N 1
ATOM 1766 C CA . GLN A 1 213 ? -31.954 -19.471 -5.998 1.00 47.50 213 GLN A CA 1
ATOM 1767 C C . GLN A 1 213 ? -31.580 -18.113 -5.414 1.00 47.50 213 GLN A C 1
ATOM 1769 O O . GLN A 1 213 ? -30.527 -17.566 -5.753 1.00 47.50 213 GLN A O 1
ATOM 1774 N N . ASP A 1 214 ? -32.428 -17.579 -4.538 1.00 49.78 214 ASP A N 1
ATOM 1775 C CA . ASP A 1 214 ? -32.151 -16.326 -3.842 1.00 49.78 214 ASP A CA 1
ATOM 1776 C C . ASP A 1 214 ? -30.914 -16.480 -2.949 1.00 49.78 214 ASP A C 1
ATOM 1778 O O . ASP A 1 214 ? -30.902 -17.234 -1.974 1.00 49.78 214 ASP A O 1
ATOM 1782 N N . ALA A 1 215 ? -29.850 -15.759 -3.299 1.00 46.09 215 ALA A N 1
ATOM 1783 C CA . ALA A 1 215 ? -28.558 -15.822 -2.630 1.00 46.09 215 ALA A CA 1
ATOM 1784 C C . ALA A 1 215 ? -27.969 -14.415 -2.485 1.00 46.09 215 ALA A C 1
ATOM 1786 O O . ALA A 1 215 ? -27.846 -13.666 -3.458 1.00 46.09 215 ALA A O 1
ATOM 1787 N N . TRP A 1 216 ? -27.563 -14.045 -1.269 1.00 49.69 216 TRP A N 1
ATOM 1788 C CA . TRP A 1 216 ? -27.036 -12.708 -1.002 1.00 49.69 216 TRP A CA 1
ATOM 1789 C C . TRP A 1 216 ? -25.534 -12.660 -1.309 1.00 49.69 216 TRP A C 1
ATOM 1791 O O . TRP A 1 216 ? -24.687 -13.010 -0.481 1.00 49.69 216 TRP A O 1
ATOM 1801 N N . VAL A 1 217 ? -25.195 -12.245 -2.531 1.00 54.41 217 VAL A N 1
ATOM 1802 C CA . VAL A 1 217 ? -23.807 -12.170 -3.009 1.00 54.41 217 VAL A CA 1
ATOM 1803 C C . VAL A 1 217 ? -23.170 -10.824 -2.652 1.00 54.41 217 VAL A C 1
ATOM 1805 O O . VAL A 1 217 ? -23.494 -9.786 -3.225 1.00 54.41 217 VAL A O 1
ATOM 1808 N N . ILE A 1 218 ? -22.194 -10.852 -1.743 1.00 61.91 218 ILE A N 1
ATOM 1809 C CA . ILE A 1 218 ? -21.324 -9.714 -1.427 1.00 61.91 218 ILE A CA 1
ATOM 1810 C C . ILE A 1 218 ? -20.052 -9.847 -2.266 1.00 61.91 218 ILE A C 1
ATOM 1812 O O . ILE A 1 218 ? -19.116 -10.556 -1.892 1.00 61.91 218 ILE A O 1
ATOM 1816 N N . ALA A 1 219 ? -20.017 -9.164 -3.409 1.00 63.62 219 ALA A N 1
ATOM 1817 C CA . ALA A 1 219 ? -18.826 -9.064 -4.246 1.00 63.62 219 ALA A CA 1
ATOM 1818 C C . ALA A 1 219 ? -18.034 -7.785 -3.929 1.00 63.62 219 ALA A C 1
ATOM 1820 O O . ALA A 1 219 ? -18.603 -6.696 -3.852 1.00 63.62 219 ALA A O 1
ATOM 1821 N N . GLY A 1 220 ? -16.715 -7.906 -3.786 1.00 63.34 220 GLY A N 1
ATOM 1822 C CA . GLY A 1 220 ? -15.810 -6.773 -3.576 1.00 63.34 220 GLY A CA 1
ATOM 1823 C C . GLY A 1 220 ? -14.621 -6.823 -4.530 1.00 63.34 220 GLY A C 1
ATOM 1824 O O . GLY A 1 220 ? -14.103 -7.901 -4.834 1.00 63.34 220 GLY A O 1
ATOM 1825 N N . LEU A 1 221 ? -14.188 -5.653 -5.009 1.00 70.50 221 LEU A N 1
ATOM 1826 C CA . LEU A 1 221 ? -13.002 -5.553 -5.855 1.00 70.50 221 LEU A CA 1
ATOM 1827 C C . LEU A 1 221 ? -11.760 -5.904 -5.033 1.00 70.50 221 LEU A C 1
ATOM 1829 O O . LEU A 1 221 ? -11.501 -5.288 -4.000 1.00 70.50 221 LEU A O 1
ATOM 1833 N N . GLY A 1 222 ? -11.009 -6.893 -5.505 1.00 69.00 222 GLY A N 1
ATOM 1834 C CA . GLY A 1 222 ? -9.832 -7.412 -4.832 1.00 69.00 222 GLY A CA 1
ATOM 1835 C C . GLY A 1 222 ? -8.534 -6.807 -5.346 1.00 69.00 222 GLY A C 1
ATOM 1836 O O . GLY A 1 222 ? -7.832 -6.106 -4.612 1.00 69.00 222 GLY A O 1
ATOM 1837 N N . LEU A 1 223 ? -8.242 -7.053 -6.621 1.00 72.00 223 LEU A N 1
ATOM 1838 C CA . LEU A 1 223 ? -7.023 -6.610 -7.289 1.00 72.00 223 LEU A CA 1
ATOM 1839 C C . LEU A 1 223 ? -7.313 -6.253 -8.749 1.00 72.00 223 LEU A C 1
ATOM 1841 O O . LEU A 1 223 ? -8.151 -6.885 -9.389 1.00 72.00 223 LEU A O 1
ATOM 1845 N N . VAL A 1 224 ? -6.598 -5.270 -9.296 1.00 71.38 224 VAL A N 1
ATOM 1846 C CA . VAL A 1 224 ? -6.648 -4.915 -10.721 1.00 71.38 224 VAL A CA 1
ATOM 1847 C C . VAL A 1 224 ? -5.242 -4.976 -11.297 1.00 71.38 224 VAL A C 1
ATOM 1849 O O . VAL A 1 224 ? -4.386 -4.162 -10.954 1.00 71.38 224 VAL A O 1
ATOM 1852 N N . THR A 1 225 ? -5.000 -5.920 -12.202 1.00 69.44 225 THR A N 1
ATOM 1853 C CA . THR A 1 225 ? -3.707 -6.071 -12.883 1.00 69.44 225 THR A CA 1
ATOM 1854 C C . THR A 1 225 ? -3.850 -5.840 -14.384 1.00 69.44 225 THR A C 1
ATOM 1856 O O . THR A 1 225 ? -4.872 -6.157 -15.001 1.00 69.44 225 THR A O 1
ATOM 1859 N N . ALA A 1 226 ? -2.829 -5.234 -14.987 1.00 68.19 226 ALA A N 1
ATOM 1860 C CA . ALA A 1 226 ? -2.818 -4.921 -16.409 1.00 68.19 226 ALA A CA 1
ATOM 1861 C C . ALA A 1 226 ? -1.393 -4.695 -16.925 1.00 68.19 226 ALA A C 1
ATOM 1863 O O . ALA A 1 226 ? -0.495 -4.300 -16.176 1.00 68.19 226 ALA A O 1
ATOM 1864 N N . ASP A 1 227 ? -1.211 -4.854 -18.238 1.00 64.81 227 ASP A N 1
ATOM 1865 C CA . ASP A 1 227 ? 0.011 -4.467 -18.945 1.00 64.81 227 ASP A CA 1
ATOM 1866 C C . ASP A 1 227 ? 0.474 -3.041 -18.556 1.00 64.81 227 ASP A C 1
ATOM 1868 O O . ASP A 1 227 ? -0.328 -2.120 -18.420 1.00 64.81 227 ASP A O 1
ATOM 1872 N N . LEU A 1 228 ? 1.791 -2.833 -18.411 1.00 67.81 228 LEU A N 1
ATOM 1873 C CA . LEU A 1 228 ? 2.375 -1.620 -17.799 1.00 67.81 228 LEU A CA 1
ATOM 1874 C C . LEU A 1 228 ? 1.860 -0.241 -18.314 1.00 67.81 228 LEU A C 1
ATOM 1876 O O . LEU A 1 228 ? 1.849 0.703 -17.522 1.00 67.81 228 LEU A O 1
ATOM 1880 N N . PRO A 1 229 ? 1.495 -0.039 -19.601 1.00 69.81 229 PRO A N 1
ATOM 1881 C CA . PRO A 1 229 ? 0.806 1.182 -20.039 1.00 69.81 229 PRO A CA 1
ATOM 1882 C C . PRO A 1 229 ? -0.637 1.269 -19.513 1.00 69.81 229 PRO A C 1
ATOM 1884 O O . PRO A 1 229 ? -1.017 2.286 -18.938 1.00 69.81 229 PRO A O 1
ATOM 1887 N N . GLN A 1 230 ? -1.403 0.191 -19.675 1.00 69.94 230 GLN A N 1
ATOM 1888 C CA . GLN A 1 230 ? -2.808 0.065 -19.302 1.00 69.94 230 GLN A CA 1
ATOM 1889 C C . GLN A 1 230 ? -3.015 0.222 -17.794 1.00 69.94 230 GLN A C 1
ATOM 1891 O O . GLN A 1 230 ? -3.903 0.959 -17.389 1.00 69.94 230 GLN A O 1
ATOM 1896 N N . GLY A 1 231 ? -2.161 -0.376 -16.956 1.00 71.81 231 GLY A N 1
ATOM 1897 C CA . GLY A 1 231 ? -2.253 -0.221 -15.497 1.00 71.81 231 GLY A CA 1
ATOM 1898 C C . GLY A 1 231 ? -2.140 1.237 -15.032 1.00 71.81 231 GLY A C 1
ATOM 1899 O O . GLY A 1 231 ? -2.767 1.624 -14.053 1.00 71.81 231 GLY A O 1
ATOM 1900 N N . LYS A 1 232 ? -1.410 2.084 -15.772 1.00 76.25 232 LYS A N 1
ATOM 1901 C CA . LYS A 1 232 ? -1.305 3.528 -15.487 1.00 76.25 232 LYS A CA 1
ATOM 1902 C C . LYS A 1 232 ? -2.517 4.293 -15.995 1.00 76.25 232 LYS A C 1
ATOM 1904 O O . LYS A 1 232 ? -3.059 5.117 -15.267 1.00 76.25 232 LYS A O 1
ATOM 1909 N N . ASP A 1 233 ? -2.990 3.950 -17.195 1.00 75.94 233 ASP A N 1
ATOM 1910 C CA . ASP A 1 233 ? -4.240 4.489 -17.729 1.00 75.94 233 ASP A CA 1
ATOM 1911 C C . ASP A 1 233 ? -5.433 4.183 -16.791 1.00 75.94 233 ASP A C 1
ATOM 1913 O O . ASP A 1 233 ? -6.295 5.045 -16.621 1.00 75.94 233 ASP A O 1
ATOM 1917 N N . ILE A 1 234 ? -5.452 2.999 -16.162 1.00 73.25 234 ILE A N 1
ATOM 1918 C CA . ILE A 1 234 ? -6.463 2.532 -15.194 1.00 73.25 234 ILE A CA 1
ATOM 1919 C C . ILE A 1 234 ? -6.292 3.177 -13.809 1.00 73.25 234 ILE A C 1
ATOM 1921 O O . ILE A 1 234 ? -7.296 3.522 -13.198 1.00 73.25 234 ILE A O 1
ATOM 1925 N N . ALA A 1 235 ? -5.063 3.401 -13.335 1.00 75.56 235 ALA A N 1
ATOM 1926 C CA . ALA A 1 235 ? -4.791 4.095 -12.069 1.00 75.56 235 ALA A CA 1
ATOM 1927 C C . ALA A 1 235 ? -4.925 5.635 -12.152 1.00 75.56 235 ALA A C 1
ATOM 1929 O O . ALA A 1 235 ? -4.565 6.333 -11.208 1.00 75.56 235 ALA A O 1
ATOM 1930 N N . GLY A 1 236 ? -5.376 6.186 -13.288 1.00 77.31 236 GLY A N 1
ATOM 1931 C CA . GLY A 1 236 ? -5.524 7.634 -13.488 1.00 77.31 236 GLY A CA 1
ATOM 1932 C C . GLY A 1 236 ? -4.206 8.403 -13.675 1.00 77.31 236 GLY A C 1
ATOM 1933 O O . GLY A 1 236 ? -4.215 9.631 -13.678 1.00 77.31 236 GLY A O 1
ATOM 1934 N N . VAL A 1 237 ? -3.075 7.716 -13.871 1.00 83.50 237 VAL A N 1
ATOM 1935 C CA . VAL A 1 237 ? -1.720 8.304 -13.896 1.00 83.50 237 VAL A CA 1
ATOM 1936 C C . VAL A 1 237 ? -1.160 8.386 -15.322 1.00 83.50 237 VAL A C 1
ATOM 1938 O O . VAL A 1 237 ? -1.424 7.542 -16.180 1.00 83.50 237 VAL A O 1
ATOM 1941 N N . LEU A 1 238 ? -0.350 9.410 -15.598 1.00 84.19 238 LEU A N 1
ATOM 1942 C CA . LEU A 1 238 ? 0.335 9.577 -16.877 1.00 84.19 238 LEU A CA 1
ATOM 1943 C C . LEU A 1 238 ? 1.334 8.443 -17.164 1.00 84.19 238 LEU A C 1
ATOM 1945 O O . LEU A 1 238 ? 1.983 7.856 -16.294 1.00 84.19 238 LEU A O 1
ATOM 1949 N N . ARG A 1 239 ? 1.488 8.141 -18.455 1.00 81.38 239 ARG A N 1
ATOM 1950 C CA . ARG A 1 239 ? 2.360 7.065 -18.939 1.00 81.38 239 ARG A CA 1
ATOM 1951 C C . ARG A 1 239 ? 3.840 7.380 -18.687 1.00 81.38 239 ARG A C 1
ATOM 1953 O O . ARG A 1 239 ? 4.257 8.532 -18.665 1.00 81.38 239 ARG A O 1
ATOM 1960 N N . HIS A 1 240 ? 4.652 6.322 -18.617 1.00 72.19 240 HIS A N 1
ATOM 1961 C CA . HIS A 1 240 ? 6.083 6.287 -18.249 1.00 72.19 240 HIS A CA 1
ATOM 1962 C C . HIS A 1 240 ? 7.049 7.289 -18.929 1.00 72.19 240 HIS A C 1
ATOM 1964 O O . HIS A 1 240 ? 8.215 7.363 -18.539 1.00 72.19 240 HIS A O 1
ATOM 1970 N N . ASN A 1 241 ? 6.614 8.023 -19.957 1.00 75.00 241 ASN A N 1
ATOM 1971 C CA . ASN A 1 241 ? 7.416 9.061 -20.598 1.00 75.00 241 ASN A CA 1
ATOM 1972 C C . ASN A 1 241 ? 7.263 10.449 -19.960 1.00 75.00 241 ASN A C 1
ATOM 1974 O O . ASN A 1 241 ? 8.198 11.240 -20.102 1.00 75.00 241 ASN A O 1
ATOM 1978 N N . ALA A 1 242 ? 6.158 10.710 -19.253 1.00 81.94 242 ALA A N 1
ATOM 1979 C CA . ALA A 1 242 ? 5.871 11.966 -18.562 1.00 81.94 242 ALA A CA 1
ATOM 1980 C C . ALA A 1 242 ? 6.867 12.274 -17.425 1.00 81.94 242 ALA A C 1
ATOM 1982 O O . ALA A 1 242 ? 7.643 11.414 -17.001 1.00 81.94 242 ALA A O 1
ATOM 1983 N N . ASN A 1 243 ? 6.860 13.523 -16.942 1.00 84.31 243 ASN A N 1
ATOM 1984 C CA . ASN A 1 243 ? 7.767 13.974 -15.883 1.00 84.31 243 ASN A CA 1
ATOM 1985 C C . ASN A 1 243 ? 7.467 13.293 -14.539 1.00 84.31 243 ASN A C 1
ATOM 1987 O O . ASN A 1 243 ? 8.388 12.799 -13.900 1.00 84.31 243 ASN A O 1
ATOM 1991 N N . LYS A 1 244 ? 6.193 13.204 -14.151 1.00 84.38 244 LYS A N 1
ATOM 1992 C CA . LYS A 1 244 ? 5.690 12.244 -13.160 1.00 84.38 244 LYS A CA 1
ATOM 1993 C C . LYS A 1 244 ? 4.958 11.131 -13.916 1.00 84.38 244 LYS A C 1
ATOM 1995 O O . LYS A 1 244 ? 4.243 11.422 -14.872 1.00 84.38 244 LYS A O 1
ATOM 2000 N N . GLY A 1 245 ? 5.176 9.871 -13.541 1.00 77.50 245 GLY A N 1
ATOM 2001 C CA . GLY A 1 245 ? 4.655 8.720 -14.298 1.00 77.50 245 GLY A CA 1
ATOM 2002 C C . GLY A 1 245 ? 4.935 7.346 -13.676 1.00 77.50 245 GLY A C 1
ATOM 2003 O O . GLY A 1 245 ? 4.977 6.331 -14.385 1.00 77.50 245 GLY A O 1
ATOM 2004 N N . CYS A 1 246 ? 5.173 7.294 -12.364 1.00 82.50 246 CYS A N 1
ATOM 2005 C CA . CYS A 1 246 ? 5.036 6.071 -11.574 1.00 82.50 246 CYS A CA 1
ATOM 2006 C C . CYS A 1 246 ? 3.598 6.034 -11.049 1.00 82.50 246 CYS A C 1
ATOM 2008 O O . CYS A 1 246 ? 3.125 7.069 -10.602 1.00 82.50 246 CYS A O 1
ATOM 2010 N N . SER A 1 247 ? 2.904 4.891 -11.081 1.00 77.25 247 SER A N 1
ATOM 2011 C CA . SER A 1 247 ? 1.545 4.847 -10.517 1.00 77.25 247 SER A CA 1
ATOM 2012 C C . SER A 1 247 ? 1.541 5.023 -8.999 1.00 77.25 247 SER A C 1
ATOM 2014 O O . SER A 1 247 ? 0.553 5.482 -8.458 1.00 77.25 247 SER A O 1
ATOM 2016 N N . THR A 1 248 ? 2.639 4.691 -8.318 1.00 77.19 248 THR A N 1
ATOM 2017 C CA . THR A 1 248 ? 2.705 4.635 -6.852 1.00 77.19 248 THR A CA 1
ATOM 2018 C C . THR A 1 248 ? 3.270 5.915 -6.209 1.00 77.19 248 THR A C 1
ATOM 2020 O O . THR A 1 248 ? 3.158 6.076 -5.000 1.00 77.19 248 THR A O 1
ATOM 2023 N N . CYS A 1 249 ? 3.899 6.828 -6.967 1.00 82.88 249 CYS A N 1
ATOM 2024 C CA . CYS A 1 249 ? 4.569 8.007 -6.393 1.00 82.88 249 CYS A CA 1
ATOM 2025 C C . CYS A 1 249 ? 4.704 9.215 -7.338 1.00 82.88 249 CYS A C 1
ATOM 2027 O O . CYS A 1 249 ? 4.876 9.076 -8.553 1.00 82.88 249 CYS A O 1
ATOM 2029 N N . THR A 1 250 ? 4.820 10.395 -6.733 1.00 83.50 250 THR A N 1
ATOM 2030 C CA . THR A 1 250 ? 4.981 11.706 -7.378 1.00 83.50 250 THR A CA 1
ATOM 2031 C C . THR A 1 250 ? 6.421 12.035 -7.820 1.00 83.50 250 THR A C 1
ATOM 2033 O O . THR A 1 250 ? 6.683 13.146 -8.291 1.00 83.50 250 THR A O 1
ATOM 2036 N N . ILE A 1 251 ? 7.383 11.110 -7.687 1.00 83.75 251 ILE A N 1
ATOM 2037 C CA . ILE A 1 251 ? 8.799 11.363 -8.015 1.00 83.75 251 ILE A CA 1
ATOM 2038 C C . ILE A 1 251 ? 9.012 11.657 -9.508 1.00 83.75 251 ILE A C 1
ATOM 2040 O O . ILE A 1 251 ? 8.526 10.961 -10.404 1.00 83.75 251 ILE A O 1
ATOM 2044 N N . LYS A 1 252 ? 9.790 12.716 -9.767 1.00 85.62 252 LYS A N 1
ATOM 2045 C CA . LYS A 1 252 ? 10.120 13.210 -11.109 1.00 85.62 252 LYS A CA 1
ATOM 2046 C C . LYS A 1 252 ? 11.110 12.276 -11.815 1.00 85.62 252 LYS A C 1
ATOM 2048 O O . LYS A 1 252 ? 12.080 11.814 -11.220 1.00 85.62 252 LYS A O 1
ATOM 2053 N N . LYS A 1 253 ? 10.940 12.092 -13.126 1.00 83.62 253 LYS A N 1
ATOM 2054 C CA . LYS A 1 253 ? 11.710 11.188 -14.004 1.00 83.62 253 LYS A CA 1
ATOM 2055 C C . LYS A 1 253 ? 13.232 11.373 -13.930 1.00 83.62 253 LYS A C 1
ATOM 2057 O O . LYS A 1 253 ? 13.970 10.413 -14.116 1.00 83.62 253 LYS A O 1
ATOM 2062 N N . LYS A 1 254 ? 13.703 12.595 -13.649 1.00 84.06 254 LYS A N 1
ATOM 2063 C CA . LYS A 1 254 ? 15.132 12.930 -13.480 1.00 84.06 254 LYS A CA 1
ATOM 2064 C C . LYS A 1 254 ? 15.744 12.428 -12.156 1.00 84.06 254 LYS A C 1
ATOM 2066 O O . LYS A 1 254 ? 16.964 12.455 -12.027 1.00 84.06 254 LYS A O 1
ATOM 2071 N N . SER A 1 255 ? 14.919 11.995 -11.200 1.00 82.50 255 SER A N 1
ATOM 2072 C CA . SER A 1 255 ? 15.302 11.608 -9.832 1.00 82.50 255 SER A CA 1
ATOM 2073 C C . SER A 1 255 ? 15.064 10.122 -9.522 1.00 82.50 255 SER A C 1
ATOM 2075 O O . SER A 1 255 ? 15.313 9.682 -8.406 1.00 82.50 255 SER A O 1
ATOM 2077 N N . LEU A 1 256 ? 14.627 9.323 -10.501 1.00 80.31 256 LEU A N 1
ATOM 2078 C CA . LEU A 1 256 ? 14.360 7.885 -10.354 1.00 80.31 256 LEU A CA 1
ATOM 2079 C C . LEU A 1 256 ? 15.617 7.046 -10.032 1.00 80.31 256 LEU A C 1
ATOM 2081 O O . LEU A 1 256 ? 15.488 5.887 -9.649 1.00 80.31 256 LEU A O 1
ATOM 2085 N N . SER A 1 257 ? 16.828 7.596 -10.175 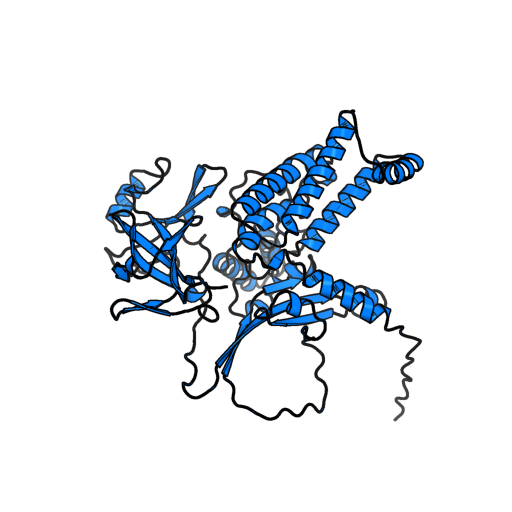1.00 74.56 257 SER A N 1
ATOM 2086 C CA . SER A 1 257 ? 18.082 6.997 -9.685 1.00 74.56 257 SER A CA 1
ATOM 2087 C C . SER A 1 257 ? 18.487 7.429 -8.266 1.00 74.56 257 SER A C 1
ATOM 2089 O O . SER A 1 257 ? 19.521 6.981 -7.772 1.00 74.56 257 SER A O 1
ATOM 2091 N N . THR A 1 258 ? 17.712 8.277 -7.583 1.00 74.62 258 THR A N 1
ATOM 2092 C CA . THR A 1 258 ? 18.038 8.754 -6.230 1.00 74.62 258 THR A CA 1
ATOM 2093 C C . THR A 1 258 ? 17.525 7.772 -5.176 1.00 74.62 258 THR A C 1
ATOM 2095 O O . THR A 1 258 ? 16.369 7.799 -4.768 1.00 74.62 258 THR A O 1
ATOM 2098 N N . TYR A 1 259 ? 18.412 6.890 -4.717 1.00 61.88 259 TYR A N 1
ATOM 2099 C CA . TYR A 1 259 ? 18.089 5.783 -3.809 1.00 61.88 259 TYR A CA 1
ATOM 2100 C C . TYR A 1 259 ? 17.526 6.220 -2.430 1.00 61.88 259 TYR A C 1
ATOM 2102 O O . TYR A 1 259 ? 16.634 5.555 -1.897 1.00 61.88 259 TYR A O 1
ATOM 2110 N N . ASN A 1 260 ? 18.020 7.340 -1.883 1.00 58.78 260 ASN A N 1
ATOM 2111 C CA . ASN A 1 260 ? 17.746 7.821 -0.516 1.00 58.78 260 ASN A CA 1
ATOM 2112 C C . ASN A 1 260 ? 16.600 8.851 -0.398 1.00 58.78 260 ASN A C 1
ATOM 2114 O O . ASN A 1 260 ? 16.503 9.510 0.632 1.00 58.78 260 ASN A O 1
ATOM 2118 N N . GLN A 1 261 ? 15.749 9.043 -1.415 1.00 61.38 261 GLN A N 1
ATOM 2119 C CA . GLN A 1 261 ? 14.603 9.956 -1.254 1.00 61.38 261 GLN A CA 1
ATOM 2120 C C . GLN A 1 261 ? 13.639 9.443 -0.183 1.00 61.38 261 GLN A C 1
ATOM 2122 O O . GLN A 1 261 ? 13.415 8.232 -0.092 1.00 61.38 261 GLN A O 1
ATOM 2127 N N . ASP A 1 262 ? 13.056 10.367 0.584 1.00 62.97 262 ASP A N 1
ATOM 2128 C CA . ASP A 1 262 ? 12.000 10.018 1.524 1.00 62.97 262 ASP A CA 1
ATOM 2129 C C . ASP A 1 262 ? 10.776 9.500 0.765 1.00 62.97 262 ASP A C 1
ATOM 2131 O O . ASP A 1 262 ? 10.322 10.090 -0.222 1.00 62.97 262 ASP A O 1
ATOM 2135 N N . ARG A 1 263 ? 10.301 8.332 1.183 1.00 67.06 263 ARG A N 1
ATOM 2136 C CA . ARG A 1 263 ? 9.371 7.515 0.409 1.00 67.06 263 ARG A CA 1
ATOM 2137 C C . ARG A 1 263 ? 7.943 7.811 0.808 1.00 67.06 263 ARG A C 1
ATOM 2139 O O . ARG A 1 263 ? 7.135 8.016 -0.083 1.00 67.06 263 ARG A O 1
ATOM 2146 N N . VAL A 1 264 ? 7.665 7.932 2.106 1.00 66.00 264 VAL A N 1
ATOM 2147 C CA . VAL A 1 264 ? 6.322 8.241 2.621 1.00 66.00 264 VAL A CA 1
ATOM 2148 C C . VAL A 1 264 ? 5.850 9.584 2.056 1.00 66.00 264 VAL A C 1
ATOM 2150 O O . VAL A 1 264 ? 4.824 9.653 1.391 1.00 66.00 264 VAL A O 1
ATOM 2153 N N . ILE A 1 265 ? 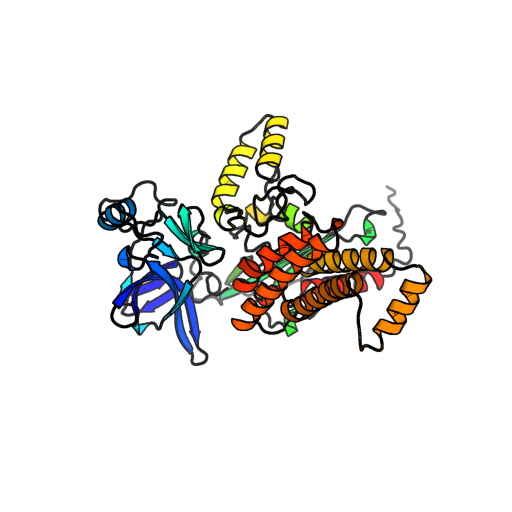6.693 10.618 2.144 1.00 70.88 265 ILE A N 1
ATOM 2154 C CA . ILE A 1 265 ? 6.404 11.970 1.628 1.00 70.88 265 ILE A CA 1
ATOM 2155 C C . ILE A 1 265 ? 6.159 12.005 0.101 1.00 70.88 265 ILE A C 1
ATOM 2157 O O . ILE A 1 265 ? 5.548 12.945 -0.405 1.00 70.88 265 ILE A O 1
ATOM 2161 N N . THR A 1 266 ? 6.620 11.007 -0.664 1.00 74.12 266 THR A N 1
ATOM 2162 C CA . THR A 1 266 ? 6.557 11.029 -2.137 1.00 74.12 266 THR A CA 1
ATOM 2163 C C . THR A 1 266 ? 5.536 10.082 -2.773 1.00 74.12 266 THR A C 1
ATOM 2165 O O . THR A 1 266 ? 5.381 10.117 -3.998 1.00 74.12 266 THR A O 1
ATOM 2168 N N . LEU A 1 267 ? 4.814 9.265 -2.004 1.00 77.19 267 LEU A N 1
ATOM 2169 C CA . LEU A 1 267 ? 3.756 8.389 -2.529 1.00 77.19 267 LEU A CA 1
ATOM 2170 C C . LEU A 1 267 ? 2.559 9.184 -3.084 1.00 77.19 267 LEU A C 1
ATOM 2172 O O . LEU A 1 267 ? 2.396 10.373 -2.814 1.00 77.19 267 LEU A O 1
ATOM 2176 N N . HIS A 1 268 ? 1.717 8.519 -3.878 1.00 78.06 268 HIS A N 1
ATOM 2177 C CA . HIS A 1 268 ? 0.354 8.995 -4.114 1.00 78.06 268 HIS A CA 1
ATOM 2178 C C . HIS A 1 268 ? -0.576 8.461 -3.016 1.00 78.06 268 HIS A C 1
ATOM 2180 O O . HIS A 1 268 ? -0.568 7.266 -2.724 1.00 78.06 268 HIS A O 1
ATOM 2186 N N . TYR A 1 269 ? -1.401 9.348 -2.462 1.00 77.00 269 TYR A N 1
ATOM 2187 C CA . TYR A 1 269 ? -2.434 9.041 -1.470 1.00 77.00 269 TYR A CA 1
ATOM 2188 C C . TYR A 1 269 ? -3.813 9.370 -2.039 1.00 77.00 269 TYR A C 1
ATOM 2190 O O . TYR A 1 269 ? -3.939 10.324 -2.813 1.00 77.00 269 TYR A O 1
ATOM 2198 N N . HIS A 1 270 ? -4.840 8.605 -1.657 1.00 75.75 270 HIS A N 1
ATOM 2199 C CA . HIS A 1 270 ? -6.181 8.697 -2.247 1.00 75.75 270 HIS A CA 1
ATOM 2200 C C . HIS A 1 270 ? -6.751 10.125 -2.190 1.00 75.75 270 HIS A C 1
ATOM 2202 O O . HIS A 1 270 ? -6.929 10.756 -3.230 1.00 75.75 270 HIS A O 1
ATOM 2208 N N . HIS A 1 271 ? -6.916 10.673 -0.983 1.00 73.62 271 HIS A N 1
ATOM 2209 C CA . HIS A 1 271 ? -7.485 12.003 -0.736 1.00 73.62 271 HIS A CA 1
ATOM 2210 C C . HIS A 1 271 ? -6.678 13.155 -1.376 1.00 73.62 271 HIS A C 1
ATOM 2212 O O . HIS A 1 271 ? -7.279 14.040 -1.981 1.00 73.62 271 HIS A O 1
ATOM 2218 N N . ILE A 1 272 ? -5.334 13.131 -1.332 1.00 80.06 272 ILE A N 1
ATOM 2219 C CA . ILE A 1 272 ? -4.497 14.143 -2.020 1.00 80.06 272 ILE A CA 1
ATOM 2220 C C . ILE A 1 272 ? -4.753 14.099 -3.526 1.00 80.06 272 ILE A C 1
ATOM 2222 O O . ILE A 1 272 ? -4.909 15.133 -4.171 1.00 80.06 272 ILE A O 1
ATOM 2226 N N . THR A 1 273 ? -4.825 12.894 -4.088 1.00 82.38 273 THR A N 1
ATOM 2227 C CA . THR A 1 273 ? -5.078 12.714 -5.518 1.00 82.38 273 THR A CA 1
ATOM 2228 C C . THR A 1 273 ? -6.488 13.177 -5.881 1.00 82.38 273 THR A C 1
ATOM 2230 O O . THR A 1 273 ? -6.666 13.801 -6.919 1.00 82.38 273 THR A O 1
ATOM 2233 N N . ASP A 1 274 ? -7.492 12.940 -5.036 1.00 82.75 274 ASP A N 1
ATOM 2234 C CA . ASP A 1 274 ? -8.858 13.411 -5.287 1.00 82.75 274 ASP A CA 1
ATOM 2235 C C . ASP A 1 274 ? -8.952 14.944 -5.225 1.00 82.75 274 ASP A C 1
ATOM 2237 O O . ASP A 1 274 ? -9.635 15.555 -6.050 1.00 82.75 274 ASP A O 1
ATOM 2241 N N . GLU A 1 275 ? -8.201 15.592 -4.327 1.00 84.00 275 GLU A N 1
ATOM 2242 C CA . GLU A 1 275 ? -8.003 17.042 -4.366 1.00 84.00 275 GLU A CA 1
ATOM 2243 C C . GLU A 1 275 ? -7.325 17.499 -5.671 1.00 84.00 275 GLU A C 1
ATOM 2245 O O . GLU A 1 275 ? -7.766 18.478 -6.271 1.00 84.00 275 GLU A O 1
ATOM 2250 N N . GLU A 1 276 ? -6.259 16.829 -6.124 1.00 87.00 276 GLU A N 1
ATOM 2251 C CA . GLU A 1 276 ? -5.570 17.134 -7.390 1.00 87.00 276 GLU A CA 1
ATOM 2252 C C . GLU A 1 276 ? -6.503 16.941 -8.607 1.00 87.00 276 GLU A C 1
ATOM 2254 O O . GLU A 1 276 ? -6.549 17.800 -9.490 1.00 87.00 276 GLU A O 1
ATOM 2259 N N . ILE A 1 277 ? -7.320 15.882 -8.627 1.00 84.50 277 ILE A N 1
ATOM 2260 C CA . ILE A 1 277 ? -8.344 15.607 -9.651 1.00 84.50 277 ILE A CA 1
ATOM 2261 C C . ILE A 1 277 ? -9.448 16.671 -9.617 1.00 84.50 277 ILE A C 1
ATOM 2263 O O . ILE A 1 277 ? -9.867 17.143 -10.674 1.00 84.50 277 ILE A O 1
ATOM 2267 N N . SER A 1 278 ? -9.889 17.103 -8.433 1.00 85.62 278 SER A N 1
ATOM 2268 C CA . SER A 1 278 ? -10.851 18.202 -8.269 1.00 85.62 278 SER A CA 1
ATOM 2269 C C . SER A 1 278 ? -10.275 19.530 -8.785 1.00 85.62 278 SER A C 1
ATOM 2271 O O . SER A 1 278 ? -10.909 20.237 -9.570 1.00 85.62 278 SER A O 1
ATOM 2273 N N . LYS A 1 279 ? -9.011 19.831 -8.459 1.00 87.62 279 LYS A N 1
ATOM 2274 C CA . LYS A 1 279 ? -8.282 21.009 -8.967 1.00 87.62 279 LYS A CA 1
ATOM 2275 C C . LYS A 1 279 ? -8.107 20.969 -10.493 1.00 87.62 279 LYS A C 1
ATOM 2277 O O . LYS A 1 279 ? -8.157 22.029 -11.116 1.00 87.62 279 LYS A O 1
ATOM 2282 N N . ILE A 1 280 ? -7.938 19.784 -11.094 1.00 86.19 280 ILE A N 1
ATOM 2283 C CA . ILE A 1 280 ? -7.908 19.558 -12.553 1.00 86.19 280 ILE A CA 1
ATOM 2284 C C . ILE A 1 280 ? -9.299 19.761 -13.179 1.00 86.19 280 ILE A C 1
ATOM 2286 O O . ILE A 1 280 ? -9.416 20.479 -14.175 1.00 86.19 280 ILE A O 1
ATOM 2290 N N . SER A 1 281 ? -10.349 19.143 -12.627 1.00 84.44 281 SER A N 1
ATOM 2291 C CA . SER A 1 281 ? -11.695 19.127 -13.223 1.00 84.44 281 SER A CA 1
ATOM 2292 C C . SER A 1 281 ? -12.365 20.503 -13.218 1.00 84.44 281 SER A C 1
ATOM 2294 O O . SER A 1 281 ? -13.057 20.853 -14.172 1.00 84.44 281 SER A O 1
ATOM 2296 N N . GLN A 1 282 ? -12.070 21.330 -12.212 1.00 86.44 282 GLN A N 1
ATOM 2297 C CA . GLN A 1 282 ? -12.532 22.717 -12.110 1.00 86.44 282 GLN A CA 1
ATOM 2298 C C . GLN A 1 282 ? -11.898 23.678 -13.142 1.00 86.44 282 GLN A C 1
ATOM 2300 O O . GLN A 1 282 ? -12.299 24.842 -13.212 1.00 86.44 282 GLN A O 1
ATOM 2305 N N . LYS A 1 283 ? -10.896 23.266 -13.942 1.00 86.88 283 LYS A N 1
ATOM 2306 C CA . LYS A 1 283 ? -10.292 24.137 -14.973 1.00 86.88 283 LYS A CA 1
ATOM 2307 C C . LYS A 1 283 ? -10.948 23.944 -16.340 1.00 86.88 283 LYS A C 1
ATOM 2309 O O . LYS A 1 283 ? -10.656 22.993 -17.061 1.00 86.88 283 LYS A O 1
ATOM 2314 N N . SER A 1 284 ? -11.741 24.937 -16.739 1.00 78.38 284 SER A N 1
ATOM 2315 C CA . SER A 1 284 ? -12.339 25.056 -18.078 1.00 78.38 284 SER A CA 1
ATOM 2316 C C . SER A 1 284 ? -11.310 25.194 -19.213 1.00 78.38 284 SER A C 1
ATOM 2318 O O . SER A 1 284 ? -11.530 24.702 -20.317 1.00 78.38 284 SER A O 1
ATOM 2320 N N . VAL A 1 285 ? -10.170 25.845 -18.960 1.00 88.00 285 VAL A N 1
ATOM 2321 C CA . VAL A 1 285 ? -9.130 26.102 -19.972 1.00 88.00 285 VAL A CA 1
ATOM 2322 C C . VAL A 1 285 ? -8.230 24.872 -20.145 1.00 88.00 285 VAL A C 1
ATOM 2324 O O . VAL A 1 285 ? -7.442 24.561 -19.249 1.00 88.00 285 VAL A O 1
ATOM 2327 N N . SER A 1 286 ? -8.292 24.202 -21.306 1.00 82.69 286 SER A N 1
ATOM 2328 C CA . SER A 1 286 ? -7.585 22.922 -21.510 1.00 82.69 286 SER A CA 1
ATOM 2329 C C . SER A 1 286 ? -6.068 23.019 -21.326 1.00 82.69 286 SER A C 1
ATOM 2331 O O . SER A 1 286 ? -5.500 22.164 -20.658 1.00 82.69 286 SER A O 1
ATOM 2333 N N . SER A 1 287 ? -5.412 24.092 -21.782 1.00 86.31 287 SER A N 1
ATOM 2334 C CA . SER A 1 287 ? -3.961 24.263 -21.592 1.00 86.31 287 SER A CA 1
ATOM 2335 C C . SER A 1 287 ? -3.556 24.346 -20.112 1.00 86.31 287 SER A C 1
ATOM 2337 O O . SER A 1 287 ? -2.586 23.711 -19.704 1.00 86.31 287 SER A O 1
ATOM 2339 N N . LYS A 1 288 ? -4.337 25.045 -19.274 1.00 85.88 288 LYS A N 1
ATOM 2340 C CA . LYS A 1 288 ? -4.124 25.087 -17.813 1.00 85.88 288 LYS A CA 1
ATOM 2341 C C . LYS A 1 288 ? -4.413 23.729 -17.163 1.00 85.88 288 LYS A C 1
ATOM 2343 O O . LYS A 1 288 ? -3.700 23.313 -16.255 1.00 85.88 288 LYS A O 1
ATOM 2348 N N . ARG A 1 289 ? -5.425 23.008 -17.651 1.00 86.00 289 ARG A N 1
ATOM 2349 C CA . ARG A 1 289 ? -5.748 21.641 -17.214 1.00 86.00 289 ARG A CA 1
ATOM 2350 C C . ARG A 1 289 ? -4.626 20.650 -17.558 1.00 86.00 289 ARG A C 1
ATOM 2352 O O . ARG A 1 289 ? -4.269 19.826 -16.726 1.00 86.00 289 ARG A O 1
ATOM 2359 N N . GLU A 1 290 ? -4.033 20.755 -18.745 1.00 85.69 290 GLU A N 1
ATOM 2360 C CA . GLU A 1 290 ? -2.906 19.934 -19.214 1.00 85.69 290 GLU A CA 1
ATOM 2361 C C . GLU A 1 290 ? -1.599 20.249 -18.469 1.00 85.69 290 GLU A C 1
ATOM 2363 O O . GLU A 1 290 ? -0.827 19.333 -18.170 1.00 85.69 290 GLU A O 1
ATOM 2368 N N . GLN A 1 291 ? -1.383 21.514 -18.091 1.00 87.06 291 GLN A N 1
ATOM 2369 C CA . GLN A 1 291 ? -0.312 21.912 -17.172 1.00 87.06 291 GLN A CA 1
ATOM 2370 C C . GLN A 1 291 ? -0.465 21.213 -15.813 1.00 87.06 291 GLN A C 1
ATOM 2372 O O . GLN A 1 291 ? 0.463 20.520 -15.400 1.00 87.06 291 GLN A O 1
ATOM 2377 N N . LEU A 1 292 ? -1.643 21.283 -15.176 1.00 88.06 292 LEU A N 1
ATOM 2378 C CA . LEU A 1 292 ? -1.911 20.591 -13.903 1.00 88.06 292 LEU A CA 1
ATOM 2379 C C . LEU A 1 292 ? -1.788 19.061 -14.020 1.00 88.06 292 LEU A C 1
ATOM 2381 O O . LEU A 1 292 ? -1.175 18.425 -13.167 1.00 88.06 292 LEU A O 1
ATOM 2385 N N . CYS A 1 293 ? -2.284 18.459 -15.107 1.00 86.62 293 CYS A N 1
ATOM 2386 C CA . CYS A 1 293 ? -2.084 17.031 -15.389 1.00 86.62 293 CYS A CA 1
ATOM 2387 C C . CYS A 1 293 ? -0.587 16.669 -15.433 1.00 86.62 293 CYS A C 1
ATOM 2389 O O . CYS A 1 293 ? -0.158 15.674 -14.850 1.00 86.62 293 CYS A O 1
ATOM 2391 N N . THR A 1 294 ? 0.233 17.505 -16.077 1.00 86.56 294 THR A N 1
ATOM 2392 C CA . THR A 1 294 ? 1.690 17.312 -16.185 1.00 86.56 294 THR A CA 1
ATOM 2393 C C . THR A 1 294 ? 2.422 17.564 -14.859 1.00 86.56 294 THR A C 1
ATOM 2395 O O . THR A 1 294 ? 3.435 16.915 -14.582 1.00 86.56 294 THR A O 1
ATOM 2398 N N . GLU A 1 295 ? 1.919 18.487 -14.037 1.00 87.31 295 GLU A N 1
ATOM 2399 C CA . GLU A 1 295 ? 2.466 18.848 -12.727 1.00 87.31 295 GLU A CA 1
ATOM 2400 C C . GLU A 1 295 ? 2.180 17.788 -11.658 1.00 87.31 295 GLU A C 1
ATOM 2402 O O . GLU A 1 295 ? 3.098 17.380 -10.940 1.00 87.31 295 GLU A O 1
ATOM 2407 N N . TYR A 1 296 ? 0.939 17.309 -11.567 1.00 86.19 296 TYR A N 1
ATOM 2408 C CA . TYR A 1 296 ? 0.520 16.267 -10.625 1.00 86.19 296 TYR A CA 1
ATOM 2409 C C . TYR A 1 296 ? 0.898 14.860 -11.108 1.00 86.19 296 TYR A C 1
ATOM 2411 O O . TYR A 1 296 ? 1.230 13.999 -10.297 1.00 86.19 296 TYR A O 1
ATOM 2419 N N . GLY A 1 297 ? 1.000 14.656 -12.426 1.00 86.12 297 GLY A N 1
ATOM 2420 C CA . GLY A 1 297 ? 1.259 13.350 -13.041 1.00 86.12 297 GLY A CA 1
ATOM 2421 C C . GLY A 1 297 ? -0.011 12.566 -13.360 1.00 86.12 297 GLY A C 1
ATOM 2422 O O . GLY A 1 297 ? 0.071 11.371 -13.633 1.00 86.12 297 GLY A O 1
ATOM 2423 N N . LEU A 1 298 ? -1.171 13.221 -13.325 1.00 87.19 298 LEU A N 1
ATOM 2424 C CA . LEU A 1 298 ? -2.497 12.616 -13.431 1.00 87.19 298 LEU A CA 1
ATOM 2425 C C . LEU A 1 298 ? -3.121 12.834 -14.815 1.00 87.19 298 LEU A C 1
ATOM 2427 O O . LEU A 1 298 ? -2.682 13.675 -15.601 1.00 87.19 298 LEU A O 1
ATOM 2431 N N . ARG A 1 299 ? -4.151 12.051 -15.131 1.00 83.38 299 ARG A N 1
ATOM 2432 C CA . ARG A 1 299 ? -4.940 12.171 -16.363 1.00 83.38 299 ARG A CA 1
ATOM 2433 C C . ARG A 1 299 ? -6.064 13.200 -16.194 1.00 83.38 299 ARG A C 1
ATOM 2435 O O . ARG A 1 299 ? -6.588 13.400 -15.106 1.00 83.38 299 ARG A O 1
ATOM 2442 N N . SER A 1 300 ? -6.474 13.816 -17.304 1.00 75.81 300 SER A N 1
ATOM 2443 C CA . SER A 1 300 ? -7.559 14.811 -17.351 1.00 75.81 300 SER A CA 1
ATOM 2444 C C . SER A 1 300 ? -8.972 14.223 -17.248 1.00 75.81 300 SER A C 1
ATOM 2446 O O . SER A 1 300 ? -9.928 14.978 -17.084 1.00 75.81 300 SER A O 1
ATOM 2448 N N . LEU A 1 301 ? -9.109 12.897 -17.349 1.00 70.25 301 LEU A N 1
ATOM 2449 C CA . LEU A 1 301 ? -10.317 12.155 -16.994 1.00 70.25 301 LEU A CA 1
ATOM 2450 C C . LEU A 1 301 ? -9.967 11.118 -15.915 1.00 70.25 301 LEU A C 1
ATOM 2452 O O . LEU A 1 301 ? -8.923 10.467 -16.052 1.00 70.25 301 LEU A O 1
ATOM 2456 N N . PRO A 1 302 ? -10.837 10.921 -14.906 1.00 67.88 302 PRO A N 1
ATOM 2457 C CA . PRO A 1 302 ? -10.708 9.821 -13.959 1.00 67.88 302 PRO A CA 1
ATOM 2458 C C . PRO A 1 302 ? -10.896 8.465 -14.654 1.00 67.88 302 PRO A C 1
ATOM 2460 O O . PRO A 1 302 ? -11.432 8.356 -15.762 1.00 67.88 302 PRO A O 1
ATOM 2463 N N . SER A 1 303 ? -10.454 7.415 -13.977 1.00 73.38 303 SER A N 1
ATOM 2464 C CA . SER A 1 303 ? -10.709 6.029 -14.340 1.00 73.38 303 SER A CA 1
ATOM 2465 C C . SER A 1 303 ? -12.189 5.683 -14.197 1.00 73.38 303 SER A C 1
ATOM 2467 O O . SER A 1 303 ? -12.898 6.211 -13.342 1.00 73.38 303 SER A O 1
ATOM 2469 N N . ILE A 1 304 ? -12.665 4.704 -14.970 1.00 69.69 304 ILE A N 1
ATOM 2470 C CA . ILE A 1 304 ? -13.989 4.117 -14.718 1.00 69.69 304 ILE A CA 1
ATOM 2471 C C . ILE A 1 304 ? -14.038 3.386 -13.365 1.00 69.69 304 ILE A C 1
ATOM 2473 O O . ILE A 1 304 ? -15.112 3.265 -12.781 1.00 69.69 304 ILE A O 1
ATOM 2477 N N . LEU A 1 305 ? -12.881 2.955 -12.845 1.00 73.06 305 LEU A N 1
ATOM 2478 C CA . LEU A 1 305 ? -12.769 2.308 -11.538 1.00 73.06 305 LEU A CA 1
ATOM 2479 C C . LEU A 1 305 ? -12.764 3.300 -10.365 1.00 73.06 305 LEU A C 1
ATOM 2481 O O . LEU A 1 305 ? -13.058 2.879 -9.256 1.00 73.06 305 LEU A O 1
ATOM 2485 N N . ASP A 1 306 ? -12.567 4.607 -10.595 1.00 70.94 306 ASP A N 1
ATOM 2486 C CA . ASP A 1 306 ? -12.742 5.642 -9.552 1.00 70.94 306 ASP A CA 1
ATOM 2487 C C . ASP A 1 306 ? -14.215 5.793 -9.110 1.00 70.94 306 ASP A C 1
ATOM 2489 O O . ASP A 1 306 ? -14.522 6.506 -8.160 1.00 70.94 306 ASP A O 1
ATOM 2493 N N . LYS A 1 307 ? -15.147 5.112 -9.794 1.00 73.69 307 LYS A N 1
ATOM 2494 C CA . LYS A 1 307 ? -16.545 4.955 -9.364 1.00 73.69 307 LYS A CA 1
ATOM 2495 C C . LYS A 1 307 ? -16.744 3.833 -8.336 1.00 73.69 307 LYS A C 1
ATOM 2497 O O . LYS A 1 307 ? -17.852 3.677 -7.826 1.00 73.69 307 LYS A O 1
ATOM 2502 N N . LEU A 1 308 ? -15.723 3.015 -8.079 1.00 72.81 308 LEU A N 1
ATOM 2503 C CA . LEU A 1 308 ? -15.767 1.902 -7.134 1.00 72.81 308 LEU A CA 1
ATOM 2504 C C . LEU A 1 308 ? -15.100 2.302 -5.816 1.00 72.81 308 LEU A C 1
ATOM 2506 O O . LEU A 1 308 ? -14.146 3.073 -5.790 1.00 72.81 308 LEU A O 1
ATOM 2510 N N . LYS A 1 309 ? -15.573 1.725 -4.710 1.00 73.19 309 LYS A N 1
ATOM 2511 C CA . LYS A 1 309 ? -14.920 1.852 -3.402 1.00 73.19 309 LYS A CA 1
ATOM 2512 C C . LYS A 1 309 ? -13.709 0.917 -3.336 1.00 73.19 309 LYS A C 1
ATOM 2514 O O . LYS A 1 309 ? -13.839 -0.231 -2.916 1.00 73.19 309 LYS A O 1
ATOM 2519 N N . CYS A 1 310 ? -12.552 1.400 -3.777 1.00 73.56 310 CYS A N 1
ATOM 2520 C CA . CYS A 1 310 ? -11.282 0.673 -3.763 1.00 73.56 310 CYS A CA 1
ATOM 2521 C C . CYS A 1 310 ? -10.107 1.611 -3.479 1.00 73.56 310 CYS A C 1
ATOM 2523 O O . CYS A 1 310 ? -10.123 2.758 -3.916 1.00 73.56 310 CYS A O 1
ATOM 2525 N N . GLU A 1 311 ? -9.055 1.118 -2.824 1.00 75.06 311 GLU A N 1
ATO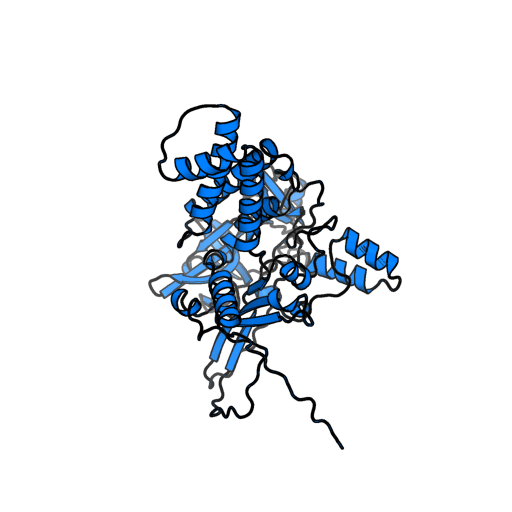M 2526 C CA . GLU A 1 311 ? -7.854 1.926 -2.592 1.00 75.06 311 GLU A CA 1
ATOM 2527 C C . GLU A 1 311 ? -6.952 1.928 -3.839 1.00 75.06 311 GLU A C 1
ATOM 2529 O O . GLU A 1 311 ? -6.215 0.972 -4.120 1.00 75.06 311 GLU A O 1
ATOM 2534 N N . ARG A 1 312 ? -7.082 3.015 -4.616 1.00 74.75 312 ARG A N 1
ATOM 2535 C CA . ARG A 1 312 ? -6.551 3.244 -5.971 1.00 74.75 312 ARG A CA 1
ATOM 2536 C C . ARG A 1 312 ? -5.107 2.779 -6.161 1.00 74.75 312 ARG A C 1
ATOM 2538 O O . ARG A 1 312 ? -4.792 2.191 -7.191 1.00 74.75 312 ARG A O 1
ATOM 2545 N N . TYR A 1 313 ? -4.224 3.023 -5.195 1.00 75.56 313 TYR A N 1
ATOM 2546 C CA . TYR A 1 313 ? -2.782 2.778 -5.360 1.00 75.56 313 TYR A CA 1
ATOM 2547 C C . TYR A 1 313 ? -2.297 1.440 -4.811 1.00 75.56 313 TYR A C 1
ATOM 2549 O O . TYR A 1 313 ? -1.269 0.915 -5.260 1.00 75.56 313 TYR A O 1
ATOM 2557 N N . LEU A 1 314 ? -3.058 0.868 -3.878 1.00 73.19 314 LEU A N 1
ATOM 2558 C CA . LEU A 1 314 ? -2.756 -0.414 -3.260 1.00 73.19 314 LEU A CA 1
ATOM 2559 C C . LEU A 1 314 ? -3.344 -1.568 -4.084 1.00 73.19 314 LEU A C 1
ATOM 2561 O O . LEU A 1 314 ? -2.644 -2.537 -4.369 1.00 73.19 314 LEU A O 1
ATOM 2565 N N . GLN A 1 315 ? -4.599 -1.430 -4.526 1.00 73.38 315 GLN A N 1
ATOM 2566 C CA . GLN A 1 315 ? -5.333 -2.460 -5.272 1.00 73.38 315 GLN A CA 1
ATOM 2567 C C . GLN A 1 315 ? -5.041 -2.467 -6.785 1.00 73.38 315 GLN A C 1
ATOM 2569 O O . GLN A 1 315 ? -5.498 -3.372 -7.482 1.00 73.38 315 GLN A O 1
ATOM 2574 N N . MET A 1 316 ? -4.259 -1.507 -7.300 1.00 76.25 316 MET A N 1
ATOM 2575 C CA . MET A 1 316 ? -3.808 -1.447 -8.703 1.00 76.25 316 MET A CA 1
ATOM 2576 C C . MET A 1 316 ? -2.274 -1.603 -8.813 1.00 76.25 316 MET A C 1
ATOM 2578 O O . MET A 1 316 ? -1.558 -0.645 -9.137 1.00 76.25 316 MET A O 1
ATOM 2582 N N . PRO A 1 317 ? -1.724 -2.791 -8.498 1.00 72.06 317 PRO A N 1
ATOM 2583 C CA . PRO A 1 317 ? -0.288 -3.050 -8.533 1.00 72.06 317 PRO A CA 1
ATOM 2584 C C . PRO A 1 317 ? 0.304 -2.979 -9.946 1.00 72.06 317 PRO A C 1
ATOM 2586 O O . PRO A 1 317 ? -0.345 -3.268 -10.951 1.00 72.06 317 PRO A O 1
ATOM 2589 N N . GLN A 1 318 ? 1.595 -2.645 -10.026 1.00 72.31 318 GLN A N 1
ATOM 2590 C CA . GLN A 1 318 ? 2.335 -2.716 -11.287 1.00 72.31 318 GLN A CA 1
ATOM 2591 C C . GLN A 1 318 ? 2.744 -4.163 -11.589 1.00 72.31 318 GLN A C 1
ATOM 2593 O O . GLN A 1 318 ? 3.331 -4.834 -10.744 1.00 72.31 318 GLN A O 1
ATOM 2598 N N . ASP A 1 319 ? 2.489 -4.606 -12.822 1.00 71.31 319 ASP A N 1
ATOM 2599 C CA . ASP A 1 319 ? 2.850 -5.932 -13.331 1.00 71.31 319 ASP A CA 1
ATOM 2600 C C . ASP A 1 319 ? 4.349 -6.236 -13.125 1.00 71.31 319 ASP A C 1
ATOM 2602 O O . ASP A 1 319 ? 5.240 -5.654 -13.767 1.00 71.31 319 ASP A O 1
ATOM 2606 N N . ILE A 1 320 ? 4.619 -7.152 -12.192 1.00 67.31 320 ILE A N 1
ATOM 2607 C CA . ILE A 1 320 ? 5.962 -7.522 -11.731 1.00 67.31 320 ILE A CA 1
ATOM 2608 C C . ILE A 1 320 ? 6.731 -8.238 -12.846 1.00 67.31 320 ILE A C 1
ATOM 2610 O O . ILE A 1 320 ? 7.922 -7.978 -13.059 1.00 67.31 320 ILE A O 1
ATOM 2614 N N . TYR A 1 321 ? 6.046 -9.098 -13.603 1.00 67.31 321 TYR A N 1
ATOM 2615 C CA . TYR A 1 321 ? 6.643 -9.886 -14.672 1.00 67.31 321 TYR A CA 1
ATOM 2616 C C . TYR A 1 321 ? 7.022 -9.006 -15.865 1.00 67.31 321 TYR A C 1
ATOM 2618 O O . TYR A 1 321 ? 8.173 -9.026 -16.294 1.00 67.31 321 TYR A O 1
ATOM 2626 N N . HIS A 1 322 ? 6.125 -8.156 -16.372 1.00 69.75 322 HIS A N 1
ATOM 2627 C CA . HIS A 1 322 ? 6.445 -7.236 -17.465 1.00 69.75 322 HIS A CA 1
ATOM 2628 C C . HIS A 1 322 ? 7.453 -6.160 -17.070 1.00 69.75 322 HIS A C 1
ATOM 2630 O O . HIS A 1 322 ? 8.216 -5.715 -17.931 1.00 69.75 322 HIS A O 1
ATOM 2636 N N . THR A 1 323 ? 7.510 -5.759 -15.800 1.00 69.94 323 THR A N 1
ATOM 2637 C CA . THR A 1 323 ? 8.594 -4.904 -15.297 1.00 69.94 323 THR A CA 1
ATOM 2638 C C . THR A 1 323 ? 9.936 -5.640 -15.368 1.00 69.94 323 THR A C 1
ATOM 2640 O O . THR A 1 323 ? 10.910 -5.117 -15.916 1.00 69.94 323 THR A O 1
ATOM 2643 N N . THR A 1 324 ? 9.978 -6.885 -14.891 1.00 68.88 324 THR A N 1
ATOM 2644 C CA . THR A 1 324 ? 11.210 -7.676 -14.766 1.00 68.88 324 THR A CA 1
ATOM 2645 C C . THR A 1 324 ? 11.716 -8.212 -16.106 1.00 68.88 324 THR A C 1
ATOM 2647 O O . THR A 1 324 ? 12.886 -8.018 -16.432 1.00 68.88 324 THR A O 1
ATOM 2650 N N . ALA A 1 325 ? 10.845 -8.759 -16.956 1.00 69.25 325 ALA A N 1
ATOM 2651 C CA . ALA A 1 325 ? 11.180 -9.199 -18.310 1.00 69.25 325 ALA A CA 1
ATOM 2652 C C . ALA A 1 325 ? 11.762 -8.055 -19.162 1.00 69.25 325 ALA A C 1
ATOM 2654 O O . ALA A 1 325 ? 12.738 -8.251 -19.888 1.00 69.25 325 ALA A O 1
ATOM 2655 N N . LYS A 1 326 ? 11.245 -6.822 -19.021 1.00 73.19 326 LYS A N 1
ATOM 2656 C CA . LYS A 1 326 ? 11.807 -5.639 -19.701 1.00 73.19 326 LYS A CA 1
ATOM 2657 C 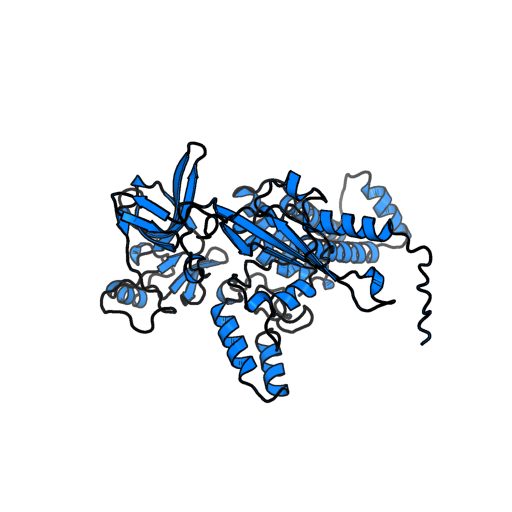C . LYS A 1 326 ? 13.175 -5.215 -19.151 1.00 73.19 326 LYS A C 1
ATOM 2659 O O . LYS A 1 326 ? 13.966 -4.670 -19.919 1.00 73.19 326 LYS A O 1
ATOM 2664 N N . LYS A 1 327 ? 13.481 -5.448 -17.864 1.00 76.31 327 LYS A N 1
ATOM 2665 C CA . LYS A 1 327 ? 14.852 -5.288 -17.331 1.00 76.31 327 LYS A CA 1
ATOM 2666 C C . LYS A 1 327 ? 15.785 -6.337 -17.939 1.00 76.31 327 LYS A C 1
ATOM 2668 O O . LYS A 1 327 ? 16.817 -5.966 -18.491 1.00 76.31 327 LYS A O 1
ATOM 2673 N N . ILE A 1 328 ? 15.393 -7.613 -17.896 1.00 74.44 328 ILE A N 1
ATOM 2674 C CA . ILE A 1 328 ? 16.192 -8.750 -18.383 1.00 74.44 328 ILE A CA 1
ATOM 2675 C C . ILE A 1 328 ? 16.495 -8.607 -19.877 1.00 74.44 328 ILE A C 1
ATOM 2677 O O . ILE A 1 328 ? 17.659 -8.642 -20.260 1.00 74.44 328 ILE A O 1
ATOM 2681 N N . GLY A 1 329 ? 15.492 -8.341 -20.720 1.00 73.12 329 GLY A N 1
ATOM 2682 C CA . GLY A 1 329 ? 15.701 -8.147 -22.160 1.00 73.12 329 GLY A CA 1
ATOM 2683 C C . GLY A 1 329 ? 16.596 -6.945 -22.498 1.00 73.12 329 GLY A C 1
ATOM 2684 O O . GLY A 1 329 ? 17.347 -6.988 -23.472 1.00 73.12 329 GLY A O 1
ATOM 2685 N N . ARG A 1 330 ? 16.582 -5.883 -21.676 1.00 77.81 330 ARG A N 1
ATOM 2686 C CA . ARG A 1 330 ? 17.501 -4.738 -21.818 1.00 77.81 330 ARG A CA 1
ATOM 2687 C C . ARG A 1 330 ? 18.920 -5.088 -21.363 1.00 77.81 330 ARG A C 1
ATOM 2689 O O . ARG A 1 330 ? 19.866 -4.670 -22.024 1.00 77.81 330 ARG A O 1
ATOM 2696 N N . LEU A 1 331 ? 19.071 -5.855 -20.281 1.00 75.62 331 LEU A N 1
ATOM 2697 C CA . LEU A 1 331 ? 20.370 -6.321 -19.787 1.00 75.62 331 LEU A CA 1
ATOM 2698 C C . LEU A 1 331 ? 21.016 -7.292 -20.780 1.00 75.62 331 LEU A C 1
ATOM 2700 O O . LEU A 1 331 ? 22.188 -7.128 -21.103 1.00 75.62 331 LEU A O 1
ATOM 2704 N N . LEU A 1 332 ? 20.240 -8.233 -21.325 1.00 74.88 332 LEU A N 1
ATOM 2705 C CA . LEU A 1 332 ? 20.667 -9.153 -22.378 1.00 74.88 332 LEU A CA 1
ATOM 2706 C C . LEU A 1 332 ? 21.111 -8.385 -23.622 1.00 74.88 332 LEU A C 1
ATOM 2708 O O . LEU A 1 332 ? 22.264 -8.494 -24.015 1.00 74.88 332 LEU A O 1
ATOM 2712 N N . LYS A 1 333 ? 20.263 -7.497 -24.162 1.00 74.38 333 LYS A N 1
ATOM 2713 C CA . LYS A 1 333 ? 20.606 -6.702 -25.353 1.00 74.38 333 LYS A CA 1
ATOM 2714 C C . LYS A 1 333 ? 21.833 -5.800 -25.165 1.00 74.38 333 LYS A C 1
ATOM 2716 O O . LYS A 1 333 ? 22.488 -5.481 -26.151 1.00 74.38 333 LYS A O 1
ATOM 2721 N N . LEU A 1 334 ? 22.147 -5.372 -23.940 1.00 70.00 334 LEU A N 1
ATOM 2722 C CA . LEU A 1 334 ? 23.394 -4.658 -23.644 1.00 70.00 334 LEU A CA 1
ATOM 2723 C C . LEU A 1 334 ? 24.586 -5.587 -23.404 1.00 70.00 334 LEU A C 1
ATOM 2725 O O . LEU A 1 334 ? 25.698 -5.201 -23.732 1.00 70.00 334 LEU A O 1
ATOM 2729 N N . THR A 1 335 ? 24.364 -6.791 -22.879 1.00 68.69 335 THR A N 1
ATOM 2730 C CA . THR A 1 335 ? 25.409 -7.808 -22.698 1.00 68.69 335 THR A CA 1
ATOM 2731 C C . THR A 1 335 ? 25.880 -8.323 -24.060 1.00 68.69 335 THR A C 1
ATOM 2733 O O . THR A 1 335 ? 27.067 -8.245 -24.345 1.00 68.69 335 THR A O 1
ATOM 2736 N N . CYS A 1 336 ? 24.962 -8.723 -24.948 1.00 65.44 336 CYS A N 1
ATOM 2737 C CA . CYS A 1 336 ? 25.294 -9.152 -26.310 1.00 65.44 336 CYS A CA 1
ATOM 2738 C C . CYS A 1 336 ? 25.972 -8.032 -27.118 1.00 65.44 336 CYS A C 1
ATOM 2740 O O . CYS A 1 336 ? 26.958 -8.271 -27.794 1.00 65.44 336 CYS A O 1
ATOM 2742 N N . LYS A 1 337 ? 25.534 -6.770 -26.960 1.00 66.31 337 LYS A N 1
ATOM 2743 C CA . LYS A 1 337 ? 26.190 -5.590 -27.567 1.00 66.31 337 LYS A CA 1
ATOM 2744 C C . LYS A 1 337 ? 27.612 -5.292 -27.064 1.00 66.31 337 LYS A C 1
ATOM 2746 O O . LYS A 1 337 ? 28.250 -4.408 -27.630 1.00 66.31 337 LYS A O 1
ATOM 2751 N N . LEU A 1 338 ? 28.076 -5.944 -25.997 1.00 62.66 338 LEU A N 1
ATOM 2752 C CA . LEU A 1 338 ? 29.461 -5.863 -25.517 1.00 62.66 338 LEU A CA 1
ATOM 2753 C C . LEU A 1 338 ? 30.322 -7.039 -26.010 1.00 62.66 338 LEU A C 1
ATOM 2755 O O . LEU A 1 338 ? 31.523 -7.056 -25.744 1.00 62.66 338 LEU A O 1
ATOM 2759 N N . PHE A 1 339 ? 29.729 -7.993 -26.726 1.00 59.81 339 PHE A N 1
ATOM 2760 C CA . PHE A 1 339 ? 30.418 -9.085 -27.399 1.00 59.81 339 PHE A CA 1
ATOM 2761 C C . PHE A 1 339 ? 30.385 -8.874 -28.924 1.00 59.81 339 PHE A C 1
ATOM 2763 O O . PHE A 1 339 ? 29.540 -8.150 -29.454 1.00 59.81 339 PHE A O 1
ATOM 2770 N N . SER A 1 340 ? 31.342 -9.473 -29.633 1.00 60.31 340 SER A N 1
ATOM 2771 C CA . SER A 1 340 ? 31.288 -9.613 -31.093 1.00 60.31 340 SER A CA 1
ATOM 2772 C C . SER A 1 340 ? 30.292 -10.711 -31.485 1.00 60.31 340 SER A C 1
ATOM 2774 O O . SER A 1 340 ? 29.808 -11.445 -30.624 1.00 60.31 340 SER A O 1
ATOM 2776 N N . GLN A 1 341 ? 30.021 -10.863 -32.786 1.00 55.59 341 GLN A N 1
ATOM 2777 C CA . GLN A 1 341 ? 29.128 -11.909 -33.299 1.00 55.59 341 GLN A CA 1
ATOM 2778 C C . GLN A 1 341 ? 29.565 -13.316 -32.832 1.00 55.59 341 GLN A C 1
ATOM 2780 O O . GLN A 1 341 ? 28.751 -14.065 -32.305 1.00 55.59 341 GLN A O 1
ATOM 2785 N N . GLU A 1 342 ? 30.865 -13.625 -32.915 1.00 54.00 342 GLU A N 1
ATOM 2786 C CA . GLU A 1 342 ? 31.457 -14.871 -32.392 1.00 54.00 342 GLU A CA 1
ATOM 2787 C C . GLU A 1 342 ? 31.384 -14.960 -30.857 1.00 54.00 342 GLU A C 1
ATOM 2789 O O . GLU A 1 342 ? 31.132 -16.024 -30.293 1.00 54.00 342 GLU A O 1
ATOM 2794 N N . GLY A 1 343 ? 31.577 -13.831 -30.164 1.00 53.66 343 GLY A N 1
ATOM 2795 C CA . GLY A 1 343 ? 31.534 -13.766 -28.704 1.00 53.66 343 GLY A CA 1
ATOM 2796 C C . GLY A 1 343 ? 30.140 -13.997 -28.111 1.00 53.66 343 GLY A C 1
ATOM 2797 O O . GLY A 1 343 ? 30.043 -14.444 -26.969 1.00 53.66 343 GLY A O 1
ATOM 2798 N N . GLU A 1 344 ? 29.065 -13.727 -28.859 1.00 49.62 344 GLU A N 1
ATOM 2799 C CA . GLU A 1 344 ? 27.696 -14.068 -28.454 1.00 49.62 344 GLU A CA 1
ATOM 2800 C C . GLU A 1 344 ? 27.462 -15.590 -28.515 1.00 49.62 344 GLU A C 1
ATOM 2802 O O . GLU A 1 344 ? 26.977 -16.171 -27.539 1.00 49.62 344 GLU A O 1
ATOM 2807 N N . ASP A 1 345 ? 27.896 -16.253 -29.592 1.00 55.09 345 ASP A N 1
ATOM 2808 C CA . ASP A 1 345 ? 27.786 -17.710 -29.743 1.00 55.09 345 ASP A CA 1
ATOM 2809 C C . ASP A 1 345 ? 28.631 -18.470 -28.707 1.00 55.09 345 ASP A C 1
ATOM 2811 O O . ASP A 1 345 ? 28.119 -19.366 -28.025 1.00 55.09 345 ASP A O 1
ATOM 2815 N N . ASP A 1 346 ? 29.898 -18.092 -28.504 1.00 51.94 346 ASP A N 1
ATOM 2816 C CA . ASP A 1 346 ? 30.740 -18.728 -27.482 1.00 51.94 346 ASP A CA 1
ATOM 2817 C C . ASP A 1 346 ? 30.262 -18.410 -26.050 1.00 51.94 346 ASP A C 1
ATOM 2819 O O . ASP A 1 346 ? 30.353 -19.276 -25.175 1.00 51.94 346 ASP A O 1
ATOM 2823 N N . PHE A 1 347 ? 29.651 -17.245 -25.787 1.00 50.66 347 PHE A N 1
ATOM 2824 C CA . PHE A 1 347 ? 28.993 -16.986 -24.498 1.00 50.66 347 PHE A CA 1
ATOM 2825 C C . PHE A 1 347 ? 27.813 -17.944 -24.261 1.00 50.66 347 PHE A C 1
ATOM 2827 O O . PHE A 1 347 ? 27.716 -18.538 -23.185 1.00 50.66 347 PHE A O 1
ATOM 2834 N N . ILE A 1 348 ? 26.953 -18.166 -25.262 1.00 49.75 348 ILE A N 1
ATOM 2835 C CA . ILE A 1 348 ? 25.822 -19.115 -25.194 1.00 49.75 348 ILE A CA 1
ATOM 2836 C C . ILE A 1 348 ? 26.305 -20.565 -24.996 1.00 49.75 348 ILE A C 1
ATOM 2838 O O . ILE A 1 348 ? 25.643 -21.370 -24.330 1.00 49.75 348 ILE A O 1
ATOM 2842 N N . LYS A 1 349 ? 27.470 -20.902 -25.549 1.00 53.09 349 LYS A N 1
ATOM 2843 C CA . LYS A 1 349 ? 28.132 -22.212 -25.453 1.00 53.09 349 LYS A CA 1
ATOM 2844 C C . LYS A 1 349 ? 28.745 -22.440 -24.065 1.00 53.09 349 LYS A C 1
ATOM 2846 O O . LYS A 1 349 ? 28.503 -23.480 -23.456 1.00 53.09 349 LYS A O 1
ATOM 2851 N N . ILE A 1 350 ? 29.453 -21.445 -23.521 1.00 45.38 350 ILE A N 1
ATOM 2852 C CA . ILE A 1 350 ? 30.055 -21.473 -22.175 1.00 45.38 350 ILE A CA 1
ATOM 2853 C C . ILE A 1 350 ? 28.982 -21.423 -21.076 1.00 45.38 350 ILE A C 1
ATOM 2855 O O . ILE A 1 350 ? 29.119 -22.103 -20.056 1.00 45.38 350 ILE A O 1
ATOM 2859 N N . TRP A 1 351 ? 27.878 -20.693 -21.287 1.00 44.44 351 TRP A N 1
ATOM 2860 C CA . TRP A 1 351 ? 26.777 -20.567 -20.320 1.00 44.44 351 TRP A CA 1
ATOM 2861 C C . TRP A 1 351 ? 26.134 -21.915 -19.937 1.00 44.44 351 TRP A C 1
ATOM 2863 O O . TRP A 1 351 ? 25.519 -22.030 -18.878 1.00 44.44 351 TRP A O 1
ATOM 2873 N N . LYS A 1 352 ? 26.314 -22.963 -20.750 1.00 44.59 352 LYS A N 1
ATOM 2874 C CA . LYS A 1 352 ? 25.816 -24.319 -20.469 1.00 44.59 352 LYS A CA 1
ATOM 2875 C C . LYS A 1 352 ? 26.697 -25.119 -19.488 1.00 44.59 352 LYS A C 1
ATOM 2877 O O . LYS A 1 352 ? 26.189 -26.048 -18.870 1.00 44.59 352 LYS A O 1
ATOM 2882 N N . ASN A 1 353 ? 27.970 -24.744 -19.287 1.00 42.97 353 ASN A N 1
ATOM 2883 C CA . ASN A 1 353 ? 29.012 -25.593 -18.669 1.00 42.97 353 ASN A CA 1
ATOM 2884 C C . ASN A 1 353 ? 29.759 -24.920 -17.478 1.00 42.97 353 ASN A C 1
ATOM 2886 O O . ASN A 1 353 ? 30.975 -25.041 -17.337 1.00 42.97 353 ASN A O 1
ATOM 2890 N N . PHE A 1 354 ? 29.060 -24.155 -16.634 1.00 39.38 354 PHE A N 1
ATOM 2891 C CA . PHE A 1 354 ? 29.641 -23.168 -15.696 1.00 39.38 354 PHE A CA 1
ATOM 2892 C C . PHE A 1 354 ? 30.702 -23.643 -14.664 1.00 39.38 354 PHE A C 1
ATOM 2894 O O . PHE A 1 354 ? 30.400 -24.411 -13.751 1.00 39.38 354 PHE A O 1
ATOM 2901 N N . LYS A 1 355 ? 31.880 -22.989 -14.676 1.00 36.62 355 LYS A N 1
ATOM 2902 C CA . LYS A 1 355 ? 32.725 -22.592 -13.512 1.00 36.62 355 LYS A CA 1
ATOM 2903 C C . LYS A 1 355 ? 33.681 -21.458 -13.960 1.00 36.62 355 LYS A C 1
ATOM 2905 O O . LYS A 1 355 ? 34.166 -21.516 -15.082 1.00 36.62 355 LYS A O 1
ATOM 2910 N N . ILE A 1 356 ? 33.920 -20.404 -13.152 1.00 47.34 356 ILE A N 1
ATOM 2911 C CA . ILE A 1 356 ? 34.493 -19.118 -13.656 1.00 47.34 356 ILE A CA 1
ATOM 2912 C C . ILE A 1 356 ? 35.575 -18.440 -12.773 1.00 47.34 356 ILE A C 1
ATOM 2914 O O . ILE A 1 356 ? 35.336 -18.156 -11.597 1.00 47.34 356 ILE A O 1
ATOM 2918 N N . PRO A 1 357 ? 36.696 -18.021 -13.405 1.00 41.41 357 PRO A N 1
ATOM 2919 C CA . PRO A 1 357 ? 37.541 -16.837 -13.117 1.00 41.41 357 PRO A CA 1
ATOM 2920 C C . PRO A 1 357 ? 37.613 -15.859 -14.341 1.00 41.41 357 PRO A C 1
ATOM 2922 O O . PRO A 1 357 ? 37.111 -16.199 -15.401 1.00 41.41 357 PRO A O 1
ATOM 2925 N N . LYS A 1 358 ? 38.231 -14.655 -14.388 1.00 43.91 358 LYS A N 1
ATOM 2926 C CA . LYS A 1 358 ? 38.644 -13.589 -13.428 1.00 43.91 358 LYS A CA 1
ATOM 2927 C C . LYS A 1 358 ? 39.023 -12.289 -14.234 1.00 43.91 358 LYS A C 1
ATOM 2929 O O . LYS A 1 358 ? 40.191 -12.103 -14.541 1.00 43.91 358 LYS A O 1
ATOM 2934 N N . ASN A 1 359 ? 38.115 -11.338 -14.534 1.00 51.06 359 ASN A N 1
ATOM 2935 C CA . ASN A 1 359 ? 38.494 -9.981 -15.045 1.00 51.06 359 ASN A CA 1
ATOM 2936 C C . ASN A 1 359 ? 37.515 -8.875 -14.566 1.00 51.06 359 ASN A C 1
ATOM 2938 O O . ASN A 1 359 ? 36.372 -9.195 -14.267 1.00 51.06 359 ASN A O 1
ATOM 2942 N N . LEU A 1 360 ? 37.922 -7.603 -14.427 1.00 54.22 360 LEU A N 1
ATOM 2943 C CA . LEU A 1 360 ? 37.167 -6.550 -13.711 1.00 54.22 360 LEU A CA 1
ATOM 2944 C C . LEU A 1 360 ? 35.811 -6.179 -14.338 1.00 54.22 360 LEU A C 1
ATOM 2946 O O . LEU A 1 360 ? 34.794 -6.266 -13.650 1.00 54.22 360 LEU A O 1
ATOM 2950 N N . VAL A 1 361 ? 35.764 -5.820 -15.625 1.00 54.56 361 VAL A N 1
ATOM 2951 C CA . VAL A 1 361 ? 34.490 -5.492 -16.304 1.00 54.56 361 VAL A CA 1
ATOM 2952 C C . VAL A 1 361 ? 33.586 -6.729 -16.380 1.00 54.56 361 VAL A C 1
ATOM 2954 O O . VAL A 1 361 ? 32.400 -6.658 -16.061 1.00 54.56 361 VAL A O 1
ATOM 2957 N N . LEU A 1 362 ? 34.163 -7.896 -16.685 1.00 62.09 362 LEU A N 1
ATOM 2958 C CA . LEU A 1 362 ? 33.437 -9.168 -16.724 1.00 62.09 362 LEU A CA 1
ATOM 2959 C C . LEU A 1 362 ? 32.842 -9.533 -15.349 1.00 62.09 362 LEU A C 1
ATOM 2961 O O . LEU A 1 362 ? 31.679 -9.912 -15.271 1.00 62.09 362 LEU A O 1
ATOM 2965 N N . LYS A 1 363 ? 33.584 -9.339 -14.246 1.00 66.38 363 LYS A N 1
ATOM 2966 C CA . LYS A 1 363 ? 33.085 -9.488 -12.863 1.00 66.38 363 LYS A CA 1
ATOM 2967 C C . LYS A 1 363 ? 31.901 -8.558 -12.589 1.00 66.38 363 LYS A C 1
ATOM 2969 O O . LYS A 1 363 ? 30.969 -8.971 -11.906 1.00 66.38 363 LYS A O 1
ATOM 2974 N N . ALA A 1 364 ? 31.920 -7.326 -13.099 1.00 65.19 364 ALA A N 1
ATOM 2975 C CA . ALA A 1 364 ? 30.822 -6.378 -12.918 1.00 65.19 364 ALA A CA 1
ATOM 2976 C C . ALA A 1 364 ? 29.551 -6.830 -13.664 1.00 65.19 364 ALA A C 1
ATOM 2978 O O . ALA A 1 364 ? 28.467 -6.836 -13.078 1.00 65.19 364 ALA A O 1
ATOM 2979 N N . ILE A 1 365 ? 29.689 -7.300 -14.909 1.00 69.31 365 ILE A N 1
ATOM 2980 C CA . ILE A 1 365 ? 28.589 -7.864 -15.713 1.00 69.31 365 ILE A CA 1
ATOM 2981 C C . ILE A 1 365 ? 28.042 -9.150 -15.069 1.00 69.31 365 ILE A C 1
ATOM 2983 O O . ILE A 1 365 ? 26.833 -9.280 -14.885 1.00 69.31 365 ILE A O 1
ATOM 2987 N N . ILE A 1 366 ? 28.915 -10.065 -14.634 1.00 75.25 366 ILE A N 1
ATOM 2988 C CA . ILE A 1 366 ? 28.529 -11.274 -13.888 1.00 75.25 366 ILE A CA 1
ATOM 2989 C C . ILE A 1 366 ? 27.806 -10.896 -12.587 1.00 75.25 366 ILE A C 1
ATOM 2991 O O . ILE A 1 366 ? 26.780 -11.488 -12.268 1.00 75.25 366 ILE A O 1
ATOM 2995 N N . SER A 1 367 ? 28.271 -9.876 -11.857 1.00 77.31 367 SER A N 1
ATOM 2996 C CA . SER A 1 367 ? 27.605 -9.392 -10.640 1.00 77.31 367 SER A CA 1
ATOM 2997 C C . SER A 1 367 ? 26.191 -8.868 -10.920 1.00 77.31 367 SER A C 1
ATOM 2999 O O . SER A 1 367 ? 25.275 -9.186 -10.160 1.00 77.31 367 SER A O 1
ATOM 3001 N N . CYS A 1 368 ? 25.981 -8.146 -12.033 1.00 78.81 368 CYS A N 1
ATOM 3002 C CA . CYS A 1 368 ? 24.648 -7.731 -12.489 1.00 78.81 368 CYS A CA 1
ATOM 3003 C C . CYS A 1 368 ? 23.725 -8.944 -12.673 1.00 78.81 368 CYS A C 1
ATOM 3005 O O . CYS A 1 368 ? 22.649 -9.000 -12.077 1.00 78.81 368 CYS A O 1
ATOM 3007 N N . TRP A 1 369 ? 24.170 -9.938 -13.447 1.00 81.19 369 TRP A N 1
ATOM 3008 C CA . TRP A 1 369 ? 23.405 -11.159 -13.711 1.00 81.19 369 TRP A CA 1
ATOM 3009 C C . TRP A 1 369 ? 23.147 -11.990 -12.448 1.00 81.19 369 TRP A C 1
ATOM 3011 O O . TRP A 1 369 ? 22.039 -12.490 -12.267 1.00 81.19 369 TRP A O 1
ATOM 3021 N N . VAL A 1 370 ? 24.107 -12.065 -11.521 1.00 82.50 370 VAL A N 1
ATOM 3022 C CA . VAL A 1 370 ? 23.938 -12.735 -10.222 1.00 82.50 370 VAL A CA 1
ATOM 3023 C C . VAL A 1 370 ? 22.922 -12.011 -9.330 1.00 82.50 370 VAL A C 1
ATOM 3025 O O . VAL A 1 370 ? 22.131 -12.688 -8.674 1.00 82.50 370 VAL A O 1
ATOM 3028 N N . GLN A 1 371 ? 22.874 -10.669 -9.305 1.00 80.44 371 GLN A N 1
ATOM 3029 C CA . GLN A 1 371 ? 21.803 -9.968 -8.575 1.00 80.44 371 GLN A CA 1
ATOM 3030 C C . GLN A 1 371 ? 20.434 -10.231 -9.214 1.00 80.44 371 GLN A C 1
ATOM 3032 O O . GLN A 1 371 ? 19.490 -10.549 -8.496 1.00 80.44 371 GLN A O 1
ATOM 3037 N N . VAL A 1 372 ? 20.328 -10.159 -10.546 1.00 78.50 372 VAL A N 1
ATOM 3038 C CA . VAL A 1 372 ? 19.073 -10.430 -11.268 1.00 78.50 372 VAL A CA 1
ATOM 3039 C C . VAL A 1 372 ? 18.589 -11.863 -11.022 1.00 78.50 372 VAL A C 1
ATOM 3041 O O . VAL A 1 372 ? 17.416 -12.054 -10.715 1.00 78.50 372 VAL A O 1
ATOM 3044 N N . ALA A 1 373 ? 19.474 -12.863 -11.055 1.00 76.69 373 ALA A N 1
ATOM 3045 C CA . ALA A 1 373 ? 19.126 -14.253 -10.756 1.00 76.69 373 ALA A CA 1
ATOM 3046 C C . ALA A 1 373 ? 18.655 -14.452 -9.301 1.00 76.69 373 ALA A C 1
ATOM 3048 O O . ALA A 1 373 ? 17.671 -15.153 -9.063 1.00 76.69 373 ALA A O 1
ATOM 3049 N N . LYS A 1 374 ? 19.303 -13.796 -8.325 1.00 78.62 374 LYS A N 1
ATOM 3050 C CA . LYS A 1 374 ? 18.859 -13.811 -6.918 1.00 78.62 374 LYS A CA 1
ATOM 3051 C C . LYS A 1 374 ? 17.489 -13.162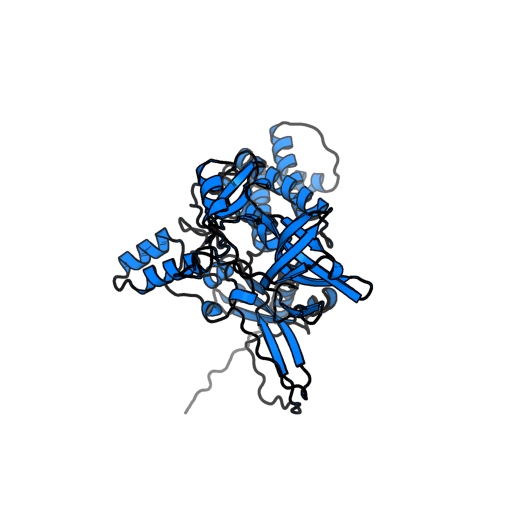 -6.742 1.00 78.62 374 LYS A C 1
ATOM 3053 O O . LYS A 1 374 ? 16.643 -13.720 -6.051 1.00 78.62 374 LYS A O 1
ATOM 3058 N N . ILE A 1 375 ? 17.249 -12.035 -7.413 1.00 76.12 375 ILE A N 1
ATOM 3059 C CA . ILE A 1 375 ? 15.940 -11.373 -7.427 1.00 76.12 375 ILE A CA 1
ATOM 3060 C C . ILE A 1 375 ? 14.892 -12.291 -8.045 1.00 76.12 375 ILE A C 1
ATOM 3062 O O . ILE A 1 375 ? 13.858 -12.471 -7.427 1.00 76.12 375 ILE A O 1
ATOM 3066 N N . MET A 1 376 ? 15.154 -12.931 -9.188 1.00 72.38 376 MET A N 1
ATOM 3067 C CA . MET A 1 376 ? 14.212 -13.884 -9.791 1.00 72.38 376 MET A CA 1
ATOM 3068 C C . MET A 1 376 ? 13.859 -15.032 -8.835 1.00 72.38 376 MET A C 1
ATOM 3070 O O . MET A 1 376 ? 12.680 -15.334 -8.673 1.00 72.38 376 MET A O 1
ATOM 3074 N N . LYS A 1 377 ? 14.851 -15.631 -8.156 1.00 73.00 377 LYS A N 1
ATOM 3075 C CA . LYS A 1 377 ? 14.610 -16.696 -7.166 1.00 73.00 377 LYS A CA 1
ATOM 3076 C C . LYS A 1 377 ? 13.750 -16.210 -5.992 1.00 73.00 377 LYS A C 1
ATOM 3078 O O . LYS A 1 377 ? 12.845 -16.923 -5.579 1.00 73.00 377 LYS A O 1
ATOM 3083 N N . ALA A 1 378 ? 14.042 -15.027 -5.453 1.00 72.06 378 ALA A N 1
ATOM 3084 C CA . ALA A 1 378 ? 13.314 -14.481 -4.311 1.00 72.06 378 ALA A CA 1
ATOM 3085 C C . ALA A 1 378 ? 11.903 -13.995 -4.696 1.00 72.06 378 ALA A C 1
ATOM 3087 O O . ALA A 1 378 ? 10.951 -14.298 -3.992 1.00 72.06 378 ALA A O 1
ATOM 3088 N N . VAL A 1 379 ? 11.759 -13.296 -5.829 1.00 67.94 379 VAL A N 1
ATOM 3089 C CA . VAL A 1 379 ? 10.485 -12.788 -6.371 1.00 67.94 379 VAL A CA 1
ATOM 3090 C C . VAL A 1 379 ? 9.522 -13.919 -6.704 1.00 67.94 379 VAL A C 1
ATOM 3092 O O . VAL A 1 379 ? 8.347 -13.781 -6.416 1.00 67.94 379 VAL A O 1
ATOM 3095 N N . PHE A 1 380 ? 9.983 -15.029 -7.283 1.00 67.12 380 PHE A N 1
ATOM 3096 C CA . PHE A 1 380 ? 9.114 -16.152 -7.658 1.00 67.12 380 PHE A CA 1
ATOM 3097 C C . PHE A 1 380 ? 9.171 -17.321 -6.661 1.00 67.12 380 PHE A C 1
ATOM 3099 O O . PHE A 1 380 ? 8.927 -18.471 -7.036 1.00 67.12 380 PHE A O 1
ATOM 3106 N N . ASN A 1 381 ? 9.490 -17.051 -5.389 1.00 66.75 381 ASN A N 1
ATOM 3107 C CA . ASN A 1 381 ? 9.384 -18.073 -4.351 1.00 66.75 381 ASN A CA 1
ATOM 3108 C C . ASN A 1 381 ? 7.909 -18.384 -4.041 1.00 66.75 381 ASN A C 1
ATOM 3110 O O . ASN A 1 381 ? 7.055 -17.501 -4.100 1.00 66.75 381 ASN A O 1
ATOM 3114 N N . LYS A 1 382 ? 7.607 -19.639 -3.683 1.00 60.22 382 LYS A N 1
ATOM 3115 C CA . LYS A 1 382 ? 6.235 -20.062 -3.336 1.00 60.22 382 LYS A CA 1
ATOM 3116 C C . LYS A 1 382 ? 5.756 -19.497 -1.997 1.00 60.22 382 LYS A C 1
ATOM 3118 O O . LYS A 1 382 ? 4.561 -19.300 -1.812 1.00 60.22 382 LYS A O 1
ATOM 3123 N N . GLU A 1 383 ? 6.692 -19.252 -1.087 1.00 61.03 383 GLU A N 1
ATOM 3124 C CA . GLU A 1 383 ? 6.456 -18.842 0.297 1.00 61.03 383 GLU A CA 1
ATOM 3125 C C . GLU A 1 383 ? 7.322 -17.624 0.639 1.00 61.03 383 GLU A C 1
ATOM 3127 O O . GLU A 1 383 ? 8.464 -17.503 0.187 1.00 61.03 383 GLU A O 1
ATOM 3132 N N . PHE A 1 384 ? 6.795 -16.716 1.457 1.00 63.34 384 PHE A N 1
ATOM 3133 C CA . PHE A 1 384 ? 7.499 -15.508 1.881 1.00 63.34 384 PHE A CA 1
ATOM 3134 C C . PHE A 1 384 ? 7.477 -15.379 3.402 1.00 63.34 384 PHE A C 1
ATOM 3136 O O . PHE A 1 384 ? 6.455 -15.052 3.999 1.00 63.34 384 PHE A O 1
ATOM 3143 N N . THR A 1 385 ? 8.635 -15.592 4.024 1.00 67.31 385 THR A N 1
ATOM 3144 C CA . THR A 1 385 ? 8.842 -15.352 5.458 1.00 67.31 385 THR A CA 1
ATOM 3145 C C . THR A 1 385 ? 9.349 -13.928 5.711 1.00 67.31 385 THR A C 1
ATOM 3147 O O . THR A 1 385 ? 9.821 -13.244 4.797 1.00 67.31 385 THR A O 1
ATOM 3150 N N . LEU A 1 386 ? 9.364 -13.494 6.978 1.00 66.25 386 LEU A N 1
ATOM 3151 C CA . LEU A 1 386 ? 10.014 -12.240 7.386 1.00 66.25 386 LEU A CA 1
ATOM 3152 C C . LEU A 1 386 ? 11.498 -12.173 6.961 1.00 66.25 386 LEU A C 1
ATOM 3154 O O . LEU A 1 386 ? 12.011 -11.091 6.668 1.00 66.25 386 LEU A O 1
ATOM 3158 N N . TYR A 1 387 ? 12.179 -13.321 6.876 1.00 71.19 387 TYR A N 1
ATOM 3159 C CA . TYR A 1 387 ? 13.532 -13.418 6.326 1.00 71.19 387 TYR A CA 1
ATOM 3160 C C . TYR A 1 387 ? 13.544 -13.213 4.803 1.00 71.19 387 TYR A C 1
ATOM 3162 O O . TYR A 1 387 ? 14.343 -12.421 4.306 1.00 71.19 387 TYR A O 1
ATOM 3170 N N . SER A 1 388 ? 12.625 -13.847 4.066 1.00 68.50 388 SER A N 1
ATOM 3171 C CA . SER A 1 388 ? 12.499 -13.714 2.605 1.00 68.50 388 SER A CA 1
ATOM 3172 C C . SER A 1 388 ? 12.298 -12.257 2.166 1.00 68.50 388 SER A C 1
ATOM 3174 O O . SER A 1 388 ? 12.928 -11.814 1.206 1.00 68.50 388 SER A O 1
ATOM 3176 N N . TYR A 1 389 ? 11.493 -11.473 2.897 1.00 69.75 389 TYR A N 1
ATOM 3177 C CA . TYR A 1 389 ? 11.356 -10.034 2.632 1.00 69.75 389 TYR A CA 1
ATOM 3178 C C . TYR A 1 389 ? 12.666 -9.267 2.894 1.00 69.75 389 TYR A C 1
ATOM 3180 O O . TYR A 1 389 ? 13.040 -8.403 2.100 1.00 69.75 389 TYR A O 1
ATOM 3188 N N . LYS A 1 390 ? 13.417 -9.587 3.959 1.00 74.06 390 LYS A N 1
ATOM 3189 C CA . LYS A 1 390 ? 14.731 -8.966 4.224 1.00 74.06 390 LYS A CA 1
ATOM 3190 C C . LYS A 1 390 ? 15.758 -9.318 3.135 1.00 74.06 390 LYS A C 1
ATOM 3192 O O . LYS A 1 390 ? 16.471 -8.427 2.670 1.00 74.06 390 LYS A O 1
ATOM 3197 N N . GLU A 1 391 ? 15.804 -10.571 2.674 1.00 78.31 391 GLU A N 1
ATOM 3198 C CA . GLU A 1 391 ? 16.684 -10.998 1.574 1.00 78.31 391 GLU A CA 1
ATOM 3199 C C . GLU A 1 391 ? 16.331 -10.283 0.261 1.00 78.31 391 GLU A C 1
ATOM 3201 O O . GLU A 1 391 ? 17.200 -9.648 -0.345 1.00 78.31 391 GLU A O 1
ATOM 3206 N N . LEU A 1 392 ? 15.055 -10.306 -0.149 1.00 77.19 392 LEU A N 1
ATOM 3207 C CA . LEU A 1 392 ? 14.605 -9.635 -1.370 1.00 77.19 392 LEU A CA 1
ATOM 3208 C C . LEU A 1 392 ? 14.889 -8.128 -1.311 1.00 77.19 392 LEU A C 1
ATOM 3210 O O . LEU A 1 392 ? 15.359 -7.560 -2.299 1.00 77.19 392 LEU A O 1
ATOM 3214 N N . GLN A 1 393 ? 14.705 -7.483 -0.153 1.00 77.69 393 GLN A N 1
ATOM 3215 C CA . GLN A 1 393 ? 15.042 -6.071 0.019 1.00 77.69 393 GLN A CA 1
ATOM 3216 C C . GLN A 1 393 ? 16.535 -5.833 -0.233 1.00 77.69 393 GLN A C 1
ATOM 3218 O O . GLN A 1 393 ? 16.890 -4.952 -1.015 1.00 77.69 393 GLN A O 1
ATOM 3223 N N . LEU A 1 394 ? 17.420 -6.623 0.382 1.00 80.00 394 LEU A N 1
ATOM 3224 C CA . LEU A 1 394 ? 18.868 -6.500 0.195 1.00 80.00 394 LEU A CA 1
ATOM 3225 C C . LEU A 1 394 ? 19.296 -6.759 -1.258 1.00 80.00 394 LEU A C 1
ATOM 3227 O O . LEU A 1 394 ? 20.219 -6.101 -1.742 1.00 80.00 394 LEU A O 1
ATOM 3231 N N . CYS A 1 395 ? 18.631 -7.668 -1.971 1.00 79.56 395 CYS A N 1
ATOM 3232 C CA . CYS A 1 395 ? 18.889 -7.925 -3.387 1.00 79.56 395 CYS A CA 1
ATOM 3233 C C . CYS A 1 395 ? 18.425 -6.771 -4.292 1.00 79.56 395 CYS A C 1
ATOM 3235 O O . CYS A 1 395 ? 19.210 -6.309 -5.120 1.00 79.56 395 CYS A O 1
ATOM 3237 N N . LEU A 1 396 ? 17.215 -6.236 -4.098 1.00 78.88 396 LEU A N 1
ATOM 3238 C CA . LEU A 1 396 ? 16.706 -5.079 -4.853 1.00 78.88 396 LEU A CA 1
ATOM 3239 C C . LEU A 1 396 ? 17.543 -3.811 -4.599 1.00 78.88 396 LEU A C 1
ATOM 3241 O O . LEU A 1 396 ? 17.878 -3.090 -5.541 1.00 78.88 396 LEU A O 1
ATOM 3245 N N . LYS A 1 397 ? 17.960 -3.579 -3.342 1.00 79.81 397 LYS A N 1
ATOM 3246 C CA . LYS A 1 397 ? 18.911 -2.516 -2.965 1.00 79.81 397 LYS A CA 1
ATOM 3247 C C . LYS A 1 397 ? 20.237 -2.654 -3.740 1.00 79.81 397 LYS A C 1
ATOM 3249 O O . LYS A 1 397 ? 20.761 -1.660 -4.239 1.00 79.81 397 LYS A O 1
ATOM 3254 N N . LYS A 1 398 ? 20.757 -3.879 -3.907 1.00 80.88 398 LYS A N 1
ATOM 3255 C CA . LYS A 1 398 ? 21.989 -4.161 -4.673 1.00 80.88 398 LYS A CA 1
ATOM 3256 C C . LYS A 1 398 ? 21.811 -3.994 -6.186 1.00 80.88 398 LYS A C 1
ATOM 3258 O O . LYS A 1 398 ? 22.668 -3.374 -6.809 1.00 80.88 398 LYS A O 1
ATOM 3263 N N . GLU A 1 399 ? 20.715 -4.473 -6.780 1.00 82.44 399 GLU A N 1
ATOM 3264 C CA . GLU A 1 399 ? 20.419 -4.275 -8.214 1.00 82.44 399 GLU A CA 1
ATOM 3265 C C . GLU A 1 399 ? 20.372 -2.784 -8.575 1.00 82.44 399 GLU A C 1
ATOM 3267 O O . GLU A 1 399 ? 21.023 -2.365 -9.534 1.00 82.44 399 GLU A O 1
ATOM 3272 N N . PHE A 1 400 ? 19.673 -1.975 -7.771 1.00 80.44 400 PHE A N 1
ATOM 3273 C CA . PHE A 1 400 ? 19.550 -0.531 -7.987 1.00 80.44 400 PHE A CA 1
ATOM 3274 C C . PHE A 1 400 ? 20.900 0.200 -7.937 1.00 80.44 400 PHE A C 1
ATOM 3276 O O . PHE A 1 400 ? 21.109 1.154 -8.681 1.00 80.44 400 PHE A O 1
ATOM 3283 N N . LEU A 1 401 ? 21.835 -0.245 -7.091 1.00 78.31 401 LEU A N 1
ATOM 3284 C CA . LEU A 1 401 ? 23.170 0.353 -6.980 1.00 78.31 401 LEU A CA 1
ATOM 3285 C C . LEU A 1 401 ? 24.171 -0.168 -8.021 1.00 78.31 401 LEU A C 1
ATOM 3287 O O . LEU A 1 401 ? 25.160 0.514 -8.286 1.00 78.31 401 LEU A O 1
ATOM 3291 N N . ILE A 1 402 ? 23.957 -1.362 -8.582 1.00 77.50 402 ILE A N 1
ATOM 3292 C CA . ILE A 1 402 ? 24.903 -2.017 -9.499 1.00 77.50 402 ILE A CA 1
ATOM 3293 C C . ILE A 1 402 ? 24.537 -1.765 -10.969 1.00 77.50 402 ILE A C 1
ATOM 3295 O O . ILE A 1 402 ? 25.411 -1.352 -11.732 1.00 77.50 402 ILE A O 1
ATOM 3299 N N . LEU A 1 403 ? 23.272 -1.941 -11.379 1.00 76.25 403 LEU A N 1
ATOM 3300 C CA . LEU A 1 403 ? 22.891 -1.815 -12.796 1.00 76.25 403 LEU A CA 1
ATOM 3301 C C . LEU A 1 403 ? 23.209 -0.430 -13.399 1.00 76.25 403 LEU A C 1
ATOM 3303 O O . LEU A 1 403 ? 23.815 -0.403 -14.470 1.00 76.25 403 LEU A O 1
ATOM 3307 N N . PRO A 1 404 ? 22.899 0.715 -12.750 1.00 74.88 404 PRO A N 1
ATOM 3308 C CA . PRO A 1 404 ? 23.201 2.031 -13.317 1.00 74.88 404 PRO A CA 1
ATOM 3309 C C . PRO A 1 404 ? 24.700 2.365 -13.337 1.00 74.88 404 PRO A C 1
ATOM 3311 O O . PRO A 1 404 ? 25.119 3.171 -14.162 1.00 74.88 404 PRO A O 1
ATOM 3314 N N . LYS A 1 405 ? 25.510 1.744 -12.461 1.00 70.62 405 LYS A N 1
ATOM 3315 C CA . LYS A 1 405 ? 26.975 1.919 -12.438 1.00 70.62 405 LYS A CA 1
ATOM 3316 C C . LYS A 1 405 ? 27.670 1.186 -13.583 1.00 70.62 405 LYS A C 1
ATOM 3318 O O . LYS A 1 405 ? 28.656 1.690 -14.103 1.00 70.62 405 LYS A O 1
ATOM 3323 N N . VAL A 1 406 ? 27.176 0.003 -13.958 1.00 66.31 406 VAL A N 1
ATOM 3324 C CA . VAL A 1 406 ? 27.745 -0.795 -15.062 1.00 66.31 406 VAL A CA 1
ATOM 3325 C C . VAL A 1 406 ? 27.165 -0.370 -16.414 1.00 66.31 406 VAL A C 1
ATOM 3327 O O . VAL A 1 406 ? 27.863 -0.401 -17.422 1.00 66.31 406 VAL A O 1
ATOM 3330 N N . PHE A 1 407 ? 25.905 0.071 -16.448 1.00 68.62 407 PHE A N 1
ATOM 3331 C CA . PHE A 1 407 ? 25.210 0.430 -17.679 1.00 68.62 407 PHE A CA 1
ATOM 3332 C C . PHE A 1 407 ? 24.468 1.765 -17.538 1.00 68.62 407 PHE A C 1
ATOM 3334 O O . PHE A 1 407 ? 23.358 1.818 -17.006 1.00 68.62 407 PHE A O 1
ATOM 3341 N N . ALA A 1 408 ? 25.001 2.836 -18.133 1.00 69.50 408 ALA A N 1
ATOM 3342 C CA . ALA A 1 408 ? 24.377 4.165 -18.107 1.00 69.50 408 ALA A CA 1
ATOM 3343 C C . ALA A 1 408 ? 22.911 4.178 -18.605 1.00 69.50 408 ALA A C 1
ATOM 3345 O O . ALA A 1 408 ? 22.101 4.966 -18.128 1.00 69.50 408 ALA A O 1
ATOM 3346 N N . SER A 1 409 ? 22.514 3.254 -19.495 1.00 72.88 409 SER A N 1
ATOM 3347 C CA . SER A 1 409 ? 21.118 3.143 -19.962 1.00 72.88 409 SER A CA 1
ATOM 3348 C C . SER A 1 409 ? 20.109 2.693 -18.885 1.00 72.88 409 SER A C 1
ATOM 3350 O O . SER A 1 409 ? 18.903 2.699 -19.146 1.00 72.88 409 SER A O 1
ATOM 3352 N N . PHE A 1 410 ? 20.584 2.265 -17.713 1.00 75.75 410 PHE A N 1
ATOM 3353 C CA . PHE A 1 410 ? 19.774 1.933 -16.542 1.00 75.75 410 PHE A CA 1
ATOM 3354 C C . PHE A 1 410 ? 19.616 3.139 -15.583 1.00 75.75 410 PHE A C 1
ATOM 3356 O O . PHE A 1 410 ? 18.743 3.118 -14.718 1.00 75.75 410 PHE A O 1
ATOM 3363 N N . VAL A 1 411 ? 20.367 4.236 -15.757 1.00 76.81 411 VAL A N 1
ATOM 3364 C CA . VAL A 1 411 ? 20.144 5.487 -15.004 1.00 76.81 411 VAL A CA 1
ATOM 3365 C C . VAL A 1 411 ? 18.737 6.027 -15.288 1.00 76.81 411 VAL A C 1
ATOM 3367 O O . VAL A 1 411 ? 18.302 6.079 -16.438 1.00 76.81 411 VAL A O 1
ATOM 3370 N N . ASN A 1 412 ? 18.016 6.421 -14.232 1.00 80.19 412 ASN A N 1
ATOM 3371 C CA . ASN A 1 412 ? 16.638 6.927 -14.285 1.00 80.19 412 ASN A CA 1
ATOM 3372 C C . ASN A 1 412 ? 15.620 6.017 -15.020 1.00 80.19 412 ASN A C 1
ATOM 3374 O O . ASN A 1 412 ? 14.556 6.477 -15.435 1.00 80.19 412 ASN A O 1
ATOM 3378 N N . LEU A 1 413 ? 15.907 4.717 -15.179 1.00 82.12 413 LEU A N 1
ATOM 3379 C CA . LEU A 1 413 ? 15.013 3.781 -15.863 1.00 82.12 413 LEU A CA 1
ATOM 3380 C C . LEU A 1 413 ? 13.835 3.382 -14.945 1.00 82.12 413 LEU A C 1
ATOM 3382 O O . LEU A 1 413 ? 14.069 2.708 -13.935 1.00 82.12 413 LEU A O 1
ATOM 3386 N N . PRO A 1 414 ? 12.564 3.685 -15.300 1.00 77.00 414 PRO A N 1
ATOM 3387 C CA . PRO A 1 414 ? 11.416 3.410 -14.428 1.00 77.00 414 PRO A CA 1
ATOM 3388 C C . PRO A 1 414 ? 11.309 1.944 -13.995 1.00 77.00 414 PRO A C 1
ATOM 3390 O O . PRO A 1 414 ? 10.956 1.666 -12.856 1.00 77.00 414 PRO A O 1
ATOM 3393 N N . ASN A 1 415 ? 11.685 1.004 -14.868 1.00 76.38 415 ASN A N 1
ATOM 3394 C CA . ASN A 1 415 ? 11.610 -0.434 -14.594 1.00 76.38 415 ASN A CA 1
ATOM 3395 C C . ASN A 1 415 ? 12.478 -0.885 -13.402 1.00 76.38 415 ASN A C 1
ATOM 3397 O O . ASN A 1 415 ? 12.165 -1.903 -12.798 1.00 76.38 415 ASN A O 1
ATOM 3401 N N . ILE A 1 416 ? 13.557 -0.164 -13.064 1.00 77.56 416 ILE A N 1
ATOM 3402 C CA . ILE A 1 416 ? 14.360 -0.444 -11.857 1.00 77.56 416 ILE A CA 1
ATOM 3403 C C . ILE A 1 416 ? 13.745 0.246 -10.649 1.00 77.56 416 ILE A C 1
ATOM 3405 O O . ILE A 1 416 ? 13.695 -0.322 -9.564 1.00 77.56 416 ILE A O 1
ATOM 3409 N N . TYR A 1 417 ? 13.284 1.482 -10.833 1.00 79.12 417 TYR A N 1
ATOM 3410 C CA . TYR A 1 417 ? 12.702 2.268 -9.756 1.00 79.12 417 TYR A CA 1
ATOM 3411 C C . TYR A 1 417 ? 11.449 1.591 -9.171 1.00 79.12 417 TYR A C 1
ATOM 3413 O O . TYR A 1 417 ? 11.304 1.523 -7.955 1.00 79.12 417 TYR A O 1
ATOM 3421 N N . ILE A 1 418 ? 10.618 0.970 -10.019 1.00 75.50 418 ILE A N 1
ATOM 3422 C CA . ILE A 1 418 ? 9.430 0.193 -9.616 1.00 75.50 418 ILE A CA 1
ATOM 3423 C C . ILE A 1 418 ? 9.762 -0.902 -8.583 1.00 75.50 418 ILE A C 1
ATOM 3425 O O . ILE A 1 418 ? 8.937 -1.166 -7.707 1.00 75.50 418 ILE A O 1
ATOM 3429 N N . ASN A 1 419 ? 10.979 -1.468 -8.593 1.00 73.75 419 ASN A N 1
ATOM 3430 C CA . ASN A 1 419 ? 11.427 -2.422 -7.569 1.00 73.75 419 ASN A CA 1
ATOM 3431 C C . ASN A 1 419 ? 11.280 -1.883 -6.134 1.00 73.75 419 ASN A C 1
ATOM 3433 O O . ASN A 1 419 ? 11.049 -2.660 -5.212 1.00 73.75 419 ASN A O 1
ATOM 3437 N N . MET A 1 420 ? 11.414 -0.568 -5.931 1.00 71.00 420 MET A N 1
ATOM 3438 C CA . MET A 1 420 ? 11.297 0.049 -4.607 1.00 71.00 420 MET A CA 1
ATOM 3439 C C . MET A 1 420 ? 9.880 -0.061 -4.034 1.00 71.00 420 MET A C 1
ATOM 3441 O O . MET A 1 420 ? 9.736 -0.175 -2.819 1.00 71.00 420 MET A O 1
ATOM 3445 N N . HIS A 1 421 ? 8.853 -0.091 -4.889 1.00 72.06 421 HIS A N 1
ATOM 3446 C CA . HIS A 1 421 ? 7.461 -0.286 -4.474 1.00 72.06 421 HIS A CA 1
ATOM 3447 C C . HIS A 1 421 ? 7.086 -1.765 -4.332 1.00 72.06 421 HIS A C 1
ATOM 3449 O O . HIS A 1 421 ? 6.273 -2.086 -3.465 1.00 72.06 421 HIS A O 1
ATOM 3455 N N . LEU A 1 422 ? 7.705 -2.662 -5.125 1.00 64.69 422 LEU A N 1
ATOM 3456 C CA . LEU A 1 422 ? 7.447 -4.112 -5.078 1.00 64.69 422 LEU A CA 1
ATOM 3457 C C . LEU A 1 422 ? 7.496 -4.656 -3.649 1.00 64.69 422 LEU A C 1
ATOM 3459 O O . LEU A 1 422 ? 6.597 -5.382 -3.242 1.00 64.69 422 LEU A O 1
ATOM 3463 N N . LEU A 1 423 ? 8.525 -4.286 -2.884 1.00 61.00 423 LEU A N 1
ATOM 3464 C CA . LEU A 1 423 ? 8.706 -4.804 -1.532 1.00 61.00 423 LEU A CA 1
ATOM 3465 C C . LEU A 1 423 ? 7.966 -4.015 -0.445 1.00 61.00 423 LEU A C 1
ATOM 3467 O O . LEU A 1 423 ? 7.640 -4.572 0.598 1.00 61.00 423 LEU A O 1
ATOM 3471 N N . MET A 1 424 ? 7.751 -2.717 -0.657 1.00 55.25 424 MET A N 1
ATOM 3472 C CA . MET A 1 424 ? 7.232 -1.832 0.387 1.00 55.25 424 MET A CA 1
ATOM 3473 C C . MET A 1 424 ? 5.723 -2.008 0.591 1.00 55.25 424 MET A C 1
ATOM 3475 O O . MET A 1 424 ? 5.287 -2.116 1.732 1.00 55.25 424 MET A O 1
ATOM 3479 N N . TYR A 1 425 ? 4.960 -2.102 -0.505 1.00 55.34 425 TYR A N 1
ATOM 3480 C CA . TYR A 1 425 ? 3.501 -2.260 -0.471 1.00 55.34 425 TYR A CA 1
ATOM 3481 C C . TYR A 1 425 ? 3.060 -3.630 -0.980 1.00 55.34 425 TYR A C 1
ATOM 3483 O O . TYR A 1 425 ? 2.465 -4.408 -0.241 1.00 55.34 425 TYR A O 1
ATOM 3491 N N . TYR A 1 426 ? 3.398 -3.969 -2.226 1.00 56.12 426 TYR A N 1
ATOM 3492 C CA . TYR A 1 426 ? 2.826 -5.147 -2.882 1.00 56.12 426 TYR A CA 1
ATOM 3493 C C . TYR A 1 426 ? 3.200 -6.461 -2.178 1.00 56.12 426 TYR A C 1
ATOM 3495 O O . TYR A 1 426 ? 2.327 -7.290 -1.943 1.00 56.12 426 TYR A O 1
ATOM 3503 N N . ALA A 1 427 ? 4.451 -6.606 -1.736 1.00 51.03 427 ALA A N 1
ATOM 3504 C CA . ALA A 1 427 ? 4.908 -7.772 -0.985 1.00 51.03 427 ALA A CA 1
ATOM 3505 C C . ALA A 1 427 ? 4.295 -7.894 0.426 1.00 51.03 427 ALA A C 1
ATOM 3507 O O . ALA A 1 427 ? 3.970 -9.004 0.832 1.00 51.03 427 ALA A O 1
ATOM 3508 N N . LYS A 1 428 ? 4.129 -6.784 1.169 1.00 52.75 428 LYS A N 1
ATOM 3509 C CA . LYS A 1 428 ? 3.563 -6.795 2.537 1.00 52.75 428 LYS A CA 1
ATOM 3510 C C . LYS A 1 428 ? 2.035 -6.986 2.551 1.00 52.75 428 LYS A C 1
ATOM 3512 O O . LYS A 1 428 ? 1.512 -7.569 3.496 1.00 52.75 428 LYS A O 1
ATOM 3517 N N . THR A 1 429 ? 1.322 -6.473 1.545 1.00 52.97 429 THR A N 1
ATOM 3518 C CA . THR A 1 429 ? -0.156 -6.466 1.496 1.00 52.97 429 THR A CA 1
ATOM 3519 C C . THR A 1 429 ? -0.739 -7.619 0.676 1.00 52.97 429 THR A C 1
ATOM 3521 O O . THR A 1 429 ? -1.797 -8.150 1.014 1.00 52.97 429 THR A O 1
ATOM 3524 N N . PHE A 1 430 ? -0.070 -8.001 -0.414 1.00 55.00 430 PHE A N 1
ATOM 3525 C CA . PHE A 1 430 ? -0.586 -8.923 -1.423 1.00 55.00 430 PHE A CA 1
ATOM 3526 C C . PHE A 1 430 ? 0.487 -9.941 -1.834 1.00 55.00 430 PHE A C 1
ATOM 3528 O O . PHE A 1 430 ? 0.875 -10.005 -2.998 1.00 55.00 430 PHE A O 1
ATOM 3535 N N . SER A 1 431 ? 0.931 -10.794 -0.906 1.00 46.53 431 SER A N 1
ATOM 3536 C CA . SER A 1 431 ? 1.923 -11.865 -1.148 1.00 46.53 431 SER A CA 1
ATOM 3537 C C . SER A 1 431 ? 1.592 -12.750 -2.366 1.00 46.53 431 SER A C 1
ATOM 3539 O O . SER A 1 431 ? 2.481 -13.278 -3.029 1.00 46.53 431 SER A O 1
ATOM 3541 N N . ILE A 1 432 ? 0.298 -12.853 -2.697 1.00 45.81 432 ILE A N 1
ATOM 3542 C CA . ILE A 1 432 ? -0.269 -13.499 -3.892 1.00 45.81 432 ILE A CA 1
ATOM 3543 C C . ILE A 1 432 ? 0.337 -12.973 -5.210 1.00 45.81 432 ILE A C 1
ATOM 3545 O O . ILE A 1 432 ? 0.486 -13.758 -6.142 1.00 45.81 432 ILE A O 1
ATOM 3549 N N . LEU A 1 433 ? 0.723 -11.692 -5.304 1.00 47.75 433 LEU A N 1
ATOM 3550 C CA . LEU A 1 433 ? 1.207 -11.050 -6.542 1.00 47.75 433 LEU A CA 1
ATOM 3551 C C . LEU A 1 433 ? 2.453 -11.695 -7.158 1.00 47.75 433 LEU A C 1
ATOM 3553 O O . LEU A 1 433 ? 2.732 -11.502 -8.340 1.00 47.75 433 LEU A O 1
ATOM 3557 N N . PHE A 1 434 ? 3.208 -12.446 -6.362 1.00 47.84 434 PHE A N 1
ATOM 3558 C CA . PHE A 1 434 ? 4.378 -13.184 -6.816 1.00 47.84 434 PHE A CA 1
ATOM 3559 C C . PHE A 1 434 ? 4.031 -14.523 -7.486 1.00 47.84 434 PHE A C 1
ATOM 3561 O O . PHE A 1 434 ? 4.805 -15.029 -8.303 1.00 47.84 434 PHE A O 1
ATOM 3568 N N . VAL A 1 435 ? 2.849 -15.087 -7.209 1.00 49.66 435 VAL A N 1
ATOM 3569 C CA . VAL A 1 435 ? 2.402 -16.356 -7.796 1.00 49.66 435 VAL A CA 1
ATOM 3570 C C . VAL A 1 435 ? 1.607 -16.078 -9.073 1.00 49.66 435 VAL A C 1
ATOM 3572 O O . VAL A 1 435 ? 0.394 -15.903 -9.078 1.00 49.66 435 VAL A O 1
ATOM 3575 N N . ASN A 1 436 ? 2.374 -16.039 -10.159 1.00 51.62 436 ASN A N 1
ATOM 3576 C CA . ASN A 1 436 ? 2.153 -15.404 -11.461 1.00 51.62 436 ASN A CA 1
ATOM 3577 C C . ASN A 1 436 ? 0.934 -15.860 -12.320 1.00 51.62 436 ASN A C 1
ATOM 3579 O O . ASN A 1 436 ? 1.101 -16.162 -13.502 1.00 51.62 436 ASN A O 1
ATOM 3583 N N . SER A 1 437 ? -0.289 -15.875 -11.771 1.00 46.84 437 SER A N 1
ATOM 3584 C CA . SER A 1 437 ? -1.539 -16.204 -12.493 1.00 46.84 437 SER A CA 1
ATOM 3585 C C . SER A 1 437 ? -1.699 -15.423 -13.804 1.00 46.84 437 SER A C 1
ATOM 3587 O O . SER A 1 437 ? -2.030 -16.002 -14.836 1.00 46.84 437 SER A O 1
ATOM 3589 N N . GLN A 1 438 ? -1.392 -14.121 -13.794 1.00 50.44 438 GLN A N 1
ATOM 3590 C CA . GLN A 1 438 ? -1.502 -13.230 -14.955 1.00 50.44 438 GLN A CA 1
ATOM 3591 C C . GLN A 1 438 ? -0.719 -13.730 -16.184 1.00 50.44 438 GLN A C 1
ATOM 3593 O O . GLN A 1 438 ? -1.171 -13.540 -17.314 1.00 50.44 438 GLN A O 1
ATOM 3598 N N . VAL A 1 439 ? 0.442 -14.364 -15.991 1.00 52.75 439 VAL A N 1
ATOM 3599 C CA . VAL A 1 439 ? 1.273 -14.862 -17.101 1.00 52.75 439 VAL A CA 1
ATOM 3600 C C . VAL A 1 439 ? 0.791 -16.210 -17.602 1.00 52.75 439 VAL A C 1
ATOM 3602 O O . VAL A 1 439 ? 0.683 -16.366 -18.817 1.00 52.75 439 VAL A O 1
ATOM 3605 N N . ASP A 1 440 ? 0.410 -17.118 -16.700 1.00 48.69 440 ASP A N 1
ATOM 3606 C CA . ASP A 1 440 ? -0.233 -18.379 -17.082 1.00 48.69 440 ASP A CA 1
ATOM 3607 C C . ASP A 1 440 ? -1.464 -18.087 -17.962 1.00 48.69 440 ASP A C 1
ATOM 3609 O O . ASP A 1 440 ? -1.586 -18.637 -19.055 1.00 48.69 440 ASP A O 1
ATOM 3613 N N . ILE A 1 441 ? -2.314 -17.131 -17.552 1.00 49.06 441 ILE A N 1
ATOM 3614 C CA . ILE A 1 441 ? -3.462 -16.643 -18.336 1.00 49.06 441 ILE A CA 1
ATOM 3615 C C . ILE A 1 441 ? -3.014 -16.078 -19.690 1.00 49.06 441 ILE A C 1
ATOM 3617 O O . ILE A 1 441 ? -3.619 -16.377 -20.721 1.00 49.06 441 ILE A O 1
ATOM 3621 N N . LYS A 1 442 ? -1.980 -15.230 -19.715 1.00 53.16 442 LYS A N 1
ATOM 3622 C CA . LYS A 1 442 ? -1.577 -14.508 -20.929 1.00 53.16 442 LYS A CA 1
ATOM 3623 C C . LYS A 1 442 ? -0.965 -15.420 -21.988 1.00 53.16 442 LYS A C 1
ATOM 3625 O O . LYS A 1 442 ? -1.282 -15.260 -23.167 1.00 53.16 442 LYS A O 1
ATOM 3630 N N . GLU A 1 443 ? -0.129 -16.376 -21.591 1.00 51.97 443 GLU A N 1
ATOM 3631 C CA . GLU A 1 443 ? 0.414 -17.380 -22.510 1.00 51.97 443 GLU A CA 1
ATOM 3632 C C . GLU A 1 443 ? -0.689 -18.338 -22.971 1.00 51.97 443 GLU A C 1
ATOM 3634 O O . GLU A 1 443 ? -0.863 -18.513 -24.176 1.00 51.97 443 GLU A O 1
ATOM 3639 N N . MET A 1 444 ? -1.516 -18.854 -22.055 1.00 51.22 444 MET A N 1
ATOM 3640 C CA . MET A 1 444 ? -2.691 -19.686 -22.355 1.00 51.22 444 MET A CA 1
ATOM 3641 C C . MET A 1 444 ? -3.616 -19.040 -23.396 1.00 51.22 444 MET A C 1
ATOM 3643 O O . MET A 1 444 ? -3.936 -19.656 -24.413 1.00 51.22 444 MET A O 1
ATOM 3647 N N . VAL A 1 445 ? -4.018 -17.784 -23.190 1.00 50.09 445 VAL A N 1
ATOM 3648 C CA . VAL A 1 445 ? -4.885 -17.069 -24.135 1.00 50.09 445 VAL A CA 1
ATOM 3649 C C . VAL A 1 445 ? -4.152 -16.781 -25.451 1.00 50.09 445 VAL A C 1
ATOM 3651 O O . VAL A 1 445 ? -4.752 -16.918 -26.518 1.00 50.09 445 VAL A O 1
ATOM 3654 N N . HIS A 1 446 ? -2.851 -16.459 -25.431 1.00 50.97 446 HIS A N 1
ATOM 3655 C CA . HIS A 1 446 ? -2.078 -16.318 -26.670 1.00 50.97 446 HIS A CA 1
ATOM 3656 C C . HIS A 1 446 ? -2.004 -17.635 -27.462 1.00 50.97 446 HIS A C 1
ATOM 3658 O O . HIS A 1 446 ? -2.110 -17.607 -28.690 1.00 50.97 446 HIS A O 1
ATOM 3664 N N . HIS A 1 447 ? -1.886 -18.778 -26.781 1.00 48.72 447 HIS A N 1
ATOM 3665 C CA . HIS A 1 447 ? -1.943 -20.107 -27.387 1.00 48.72 447 HIS A CA 1
ATOM 3666 C C . HIS A 1 447 ? -3.330 -20.426 -27.957 1.00 48.72 447 HIS A C 1
ATOM 3668 O O . HIS A 1 447 ? -3.396 -20.907 -29.085 1.00 48.72 447 HIS A O 1
ATOM 3674 N N . ILE A 1 448 ? -4.426 -20.086 -27.267 1.00 49.28 448 ILE A N 1
ATOM 3675 C CA . ILE A 1 448 ? -5.794 -20.248 -27.796 1.00 49.28 448 ILE A CA 1
ATOM 3676 C C . ILE A 1 448 ? -5.978 -19.418 -29.078 1.00 49.28 448 ILE A C 1
ATOM 3678 O O . ILE A 1 448 ? -6.363 -19.968 -30.108 1.00 49.28 448 ILE A O 1
ATOM 3682 N N . PHE A 1 449 ? -5.615 -18.130 -29.074 1.00 45.28 449 PHE A N 1
ATOM 3683 C CA . PHE A 1 449 ? -5.721 -17.272 -30.265 1.00 45.28 449 PHE A CA 1
ATOM 3684 C C . PHE A 1 449 ? -4.730 -17.622 -31.394 1.00 45.28 449 PHE A C 1
ATOM 3686 O O . PHE A 1 449 ? -4.958 -17.216 -32.530 1.00 45.28 449 PHE A O 1
ATOM 3693 N N . LYS A 1 450 ? -3.652 -18.373 -31.124 1.00 45.25 450 LYS A N 1
ATOM 3694 C CA . LYS A 1 450 ? -2.785 -18.972 -32.162 1.00 45.25 450 LYS A CA 1
ATOM 3695 C C . LYS A 1 450 ? -3.321 -20.308 -32.687 1.00 45.25 450 LYS A C 1
ATOM 3697 O O . LYS A 1 450 ? -3.169 -20.591 -33.871 1.00 45.25 450 LYS A O 1
ATOM 3702 N N . GLY A 1 451 ? -3.931 -21.122 -31.825 1.00 37.31 451 GLY A N 1
ATOM 3703 C CA . GLY A 1 451 ? -4.594 -22.377 -32.193 1.00 37.31 451 GLY A CA 1
ATOM 3704 C C . GLY A 1 451 ? -5.855 -22.139 -33.026 1.00 37.31 451 GLY A C 1
ATOM 3705 O O . GLY A 1 451 ? -6.133 -22.898 -33.954 1.00 37.31 451 GLY A O 1
ATOM 3706 N N . MET A 1 452 ? -6.550 -21.024 -32.772 1.00 37.50 452 MET A N 1
ATOM 3707 C CA . MET A 1 452 ? -7.548 -20.426 -33.661 1.00 37.50 452 MET A CA 1
ATOM 3708 C C . MET A 1 452 ? -6.891 -19.883 -34.938 1.00 37.50 452 MET A C 1
ATOM 3710 O O . MET A 1 452 ? -6.805 -18.680 -35.180 1.00 37.50 452 MET A O 1
ATOM 3714 N N . ASN A 1 453 ? -6.450 -20.805 -35.791 1.00 32.78 453 ASN A N 1
ATOM 3715 C CA . ASN A 1 453 ? -6.098 -20.532 -37.174 1.00 32.78 453 ASN A CA 1
ATOM 3716 C C . ASN A 1 453 ? -7.324 -19.933 -37.884 1.00 32.78 453 ASN A C 1
ATOM 3718 O O . ASN A 1 453 ? -8.220 -20.667 -38.306 1.00 32.78 453 ASN A O 1
ATOM 3722 N N . PHE A 1 454 ? -7.352 -18.608 -38.055 1.00 37.47 454 PHE A N 1
ATOM 3723 C CA . PHE A 1 454 ? -8.322 -17.908 -38.901 1.00 37.47 454 PHE A CA 1
ATOM 3724 C C . PHE A 1 454 ? -8.068 -18.242 -40.384 1.00 37.47 454 PHE A C 1
ATOM 3726 O O . PHE A 1 454 ? -7.623 -17.410 -41.177 1.00 37.47 454 PHE A O 1
ATOM 3733 N N . LYS A 1 455 ? -8.364 -19.488 -40.779 1.00 31.00 455 LYS A N 1
ATOM 3734 C CA . LYS A 1 455 ? -8.422 -19.944 -42.173 1.00 31.00 455 LYS A CA 1
ATOM 3735 C C . LYS A 1 455 ? -9.576 -19.233 -42.887 1.00 31.00 455 LYS A C 1
ATOM 3737 O O . LYS A 1 455 ? -10.654 -19.792 -43.028 1.00 31.00 455 LYS A O 1
ATOM 3742 N N . LYS A 1 456 ? -9.324 -17.996 -43.330 1.00 34.31 456 LYS A N 1
ATOM 3743 C CA . LYS A 1 456 ? -10.166 -17.204 -44.244 1.00 34.31 456 LYS A CA 1
ATOM 3744 C C . LYS A 1 456 ? -11.676 -17.330 -43.976 1.00 34.31 456 LYS A C 1
ATOM 3746 O O . LYS A 1 456 ? -12.423 -17.742 -44.861 1.00 34.31 456 LYS A O 1
ATOM 3751 N N . ILE A 1 457 ? -12.139 -16.884 -42.805 1.00 27.72 457 ILE A N 1
ATOM 3752 C CA . ILE A 1 457 ? -13.557 -16.522 -42.657 1.00 27.72 457 ILE A CA 1
ATOM 3753 C C . ILE A 1 457 ? -13.777 -15.242 -43.475 1.00 27.72 457 ILE A C 1
ATOM 3755 O O . ILE A 1 457 ? -13.668 -14.130 -42.964 1.00 27.72 457 ILE A O 1
ATOM 3759 N N . LYS A 1 458 ? -14.037 -15.406 -44.777 1.00 27.11 458 LYS A N 1
ATOM 3760 C CA . LYS A 1 458 ? -14.749 -14.394 -45.553 1.00 27.11 458 LYS A CA 1
ATOM 3761 C C . LYS A 1 458 ? -16.166 -14.353 -44.991 1.00 27.11 458 LYS A C 1
ATOM 3763 O O . LYS A 1 458 ? -16.930 -15.286 -45.217 1.00 27.11 458 LYS A O 1
ATOM 3768 N N . PHE A 1 459 ? -16.519 -13.275 -44.301 1.00 27.08 459 PHE A N 1
ATOM 3769 C CA . PHE A 1 459 ? -17.921 -12.881 -44.273 1.00 27.08 459 PHE A CA 1
ATOM 3770 C C . PHE A 1 459 ? -18.295 -12.468 -45.699 1.00 27.08 459 PHE A C 1
ATOM 3772 O O . PHE A 1 459 ? -17.631 -11.620 -46.296 1.00 27.08 459 PHE A O 1
ATOM 3779 N N . CYS A 1 460 ? -19.306 -13.118 -46.269 1.00 25.33 460 CYS A N 1
ATOM 3780 C CA . CYS A 1 460 ? -19.938 -12.640 -47.489 1.00 25.33 460 CYS A CA 1
ATOM 3781 C C . CYS A 1 460 ? -20.888 -11.508 -47.101 1.00 25.33 460 CYS A C 1
ATOM 3783 O O . CYS A 1 460 ? -21.903 -11.757 -46.454 1.00 25.33 460 CYS A O 1
ATOM 3785 N N . GLU A 1 461 ? -20.564 -10.280 -47.499 1.00 31.16 461 GLU A N 1
ATOM 3786 C CA . GLU A 1 461 ? -21.475 -9.137 -47.413 1.00 31.16 461 GLU A CA 1
ATOM 3787 C C . GLU A 1 461 ? -22.568 -9.254 -48.488 1.00 31.16 461 GLU A C 1
ATOM 3789 O O . GLU A 1 461 ? -22.622 -8.483 -49.440 1.00 31.16 461 GLU A O 1
ATOM 3794 N N . ASN A 1 462 ? -23.461 -10.232 -48.327 1.00 27.12 462 ASN A N 1
ATOM 3795 C CA . ASN A 1 462 ? -24.726 -10.282 -49.056 1.00 27.12 462 ASN A CA 1
ATOM 3796 C C . ASN A 1 462 ? -25.787 -9.496 -48.272 1.00 27.12 462 ASN A C 1
ATOM 3798 O O . ASN A 1 462 ? -26.742 -10.062 -47.747 1.00 27.12 462 ASN A O 1
ATOM 3802 N N . LEU A 1 463 ? -25.596 -8.177 -48.198 1.00 31.77 463 LEU A N 1
ATOM 3803 C CA . LEU A 1 463 ? -26.674 -7.229 -47.926 1.00 31.77 463 LEU A CA 1
ATOM 3804 C C . LEU A 1 463 ? -27.162 -6.682 -49.271 1.00 31.77 463 LEU A C 1
ATOM 3806 O O . LEU A 1 463 ? -26.638 -5.698 -49.788 1.00 31.77 463 LEU A O 1
ATOM 3810 N N . GLN A 1 464 ? -28.155 -7.360 -49.840 1.00 32.16 464 GLN A N 1
ATOM 3811 C CA . GLN A 1 464 ? -29.056 -6.779 -50.833 1.00 32.16 464 GLN A CA 1
ATOM 3812 C C . GLN A 1 464 ? -30.408 -6.525 -50.156 1.00 32.16 464 GLN A C 1
ATOM 3814 O O . GLN A 1 464 ? -30.758 -7.233 -49.208 1.00 32.16 464 GLN A O 1
ATOM 3819 N N . ASN A 1 465 ? -31.111 -5.491 -50.624 1.00 30.86 465 ASN A N 1
ATOM 3820 C CA . ASN A 1 465 ? -32.493 -5.190 -50.235 1.00 30.86 465 ASN A CA 1
ATOM 3821 C C . ASN A 1 465 ? -33.470 -6.185 -50.876 1.00 30.86 465 ASN A C 1
ATOM 3823 O O . ASN A 1 465 ? -33.168 -6.616 -52.014 1.00 30.86 465 ASN A O 1
#

Radius of gyration: 25.88 Å; chains: 1; bounding box: 72×52×83 Å